Protein AF-A0A812TUZ1-F1 (afdb_monomer_lite)

Sequence (376 aa):
MAAVEVKTEWDAKAGHPDASAPASQADAAAVPGPSPAMAYTIKDKIELAFLEAAKEAHIGDMMARWFPHSQEGQTEFAKVMLHYVGLPDVAKHVQSHRAINHVPTDSKTDFWLNPWMIDYSRQCKYGQSCKYPDMCTLRVHFVSILTAGFEASREPLDVRFLAEKGTMPFVDGIEIFSVKLVDGFTKSLCVQAIFALMHKLEVTPEDLAGDESMATCVASLKYLKGNFKRHDREEEYLYDALALTQRTGEKQQASPMELVSVFSEAIRLKKRSLGAKSTRDLLNLCVQDYNKGQKIKQETVKIIYNVVRCPLVFKESLMTMYSDYRHFNAGWGFALALRLSKKLVHCNILSLFPISSDVGQPCWRFLRPWDQPRED

pLDDT: mean 70.57, std 22.03, range [26.84, 96.75]

Radius of gyration: 31.56 Å; chains: 1; bounding box: 101×78×88 Å

Structure (mmCIF, N/CA/C/O backbone):
data_AF-A0A812TUZ1-F1
#
_entry.id   AF-A0A812TUZ1-F1
#
loop_
_atom_site.group_PDB
_atom_site.id
_atom_site.type_symbol
_atom_site.label_atom_id
_atom_site.label_alt_id
_atom_site.label_comp_id
_atom_site.label_asym_id
_atom_site.label_entity_id
_atom_site.label_seq_id
_atom_site.pdbx_PDB_ins_code
_atom_site.Cartn_x
_atom_site.Cartn_y
_atom_site.Cartn_z
_atom_site.occupancy
_atom_site.B_iso_or_equiv
_atom_site.auth_seq_id
_atom_site.auth_comp_id
_atom_site.auth_asym_id
_atom_site.auth_atom_id
_atom_site.pdbx_PDB_model_num
ATOM 1 N N . MET A 1 1 ? 35.745 41.199 -33.400 1.00 40.94 1 MET A N 1
ATOM 2 C CA . MET A 1 1 ? 36.377 40.283 -32.423 1.00 40.94 1 MET A CA 1
ATOM 3 C C . MET A 1 1 ? 36.657 38.978 -33.143 1.00 40.94 1 MET A C 1
ATOM 5 O O . MET A 1 1 ? 35.820 38.579 -33.941 1.00 40.94 1 MET A O 1
ATOM 9 N N . ALA A 1 2 ? 37.854 38.416 -32.979 1.00 34.38 2 ALA A N 1
ATOM 10 C CA . ALA A 1 2 ? 38.346 37.333 -33.831 1.00 34.38 2 ALA A CA 1
ATOM 11 C C . ALA A 1 2 ? 37.740 35.970 -33.465 1.00 34.38 2 ALA A C 1
ATOM 13 O O . ALA A 1 2 ? 37.520 35.686 -32.289 1.00 34.38 2 ALA A O 1
ATOM 14 N N . ALA A 1 3 ? 37.505 35.139 -34.481 1.00 34.81 3 ALA A N 1
ATOM 15 C CA . ALA A 1 3 ? 37.201 33.725 -34.308 1.00 34.81 3 ALA A CA 1
ATOM 16 C C . ALA A 1 3 ? 38.491 32.939 -34.020 1.00 34.81 3 ALA A C 1
ATOM 18 O O . ALA A 1 3 ? 39.559 33.297 -34.516 1.00 34.81 3 ALA A O 1
ATOM 19 N N . VAL A 1 4 ? 38.376 31.862 -33.243 1.00 45.06 4 VAL A N 1
ATOM 20 C CA . VAL A 1 4 ? 39.458 30.902 -33.001 1.00 45.06 4 VAL A CA 1
ATOM 21 C C . VAL A 1 4 ? 39.046 29.578 -33.631 1.00 45.06 4 VAL A C 1
ATOM 23 O O . VAL A 1 4 ? 38.135 28.914 -33.141 1.00 45.06 4 VAL A O 1
ATOM 26 N N . GLU A 1 5 ? 39.701 29.212 -34.730 1.00 40.38 5 GLU A N 1
ATOM 27 C CA . GLU A 1 5 ? 39.638 27.855 -35.274 1.00 40.38 5 GLU A CA 1
ATOM 28 C C . GLU A 1 5 ? 40.492 26.914 -34.416 1.00 40.38 5 GLU A C 1
ATOM 30 O O . GLU A 1 5 ? 41.598 27.269 -34.005 1.00 40.38 5 GLU A O 1
ATOM 35 N N . VAL A 1 6 ? 40.015 25.687 -34.206 1.00 46.81 6 VAL A N 1
ATOM 36 C CA . VAL A 1 6 ? 40.832 24.585 -33.685 1.00 46.81 6 VAL A CA 1
ATOM 37 C C . VAL A 1 6 ? 40.812 23.462 -34.713 1.00 46.81 6 VAL A C 1
ATOM 39 O O . VAL A 1 6 ? 39.779 22.839 -34.946 1.00 46.81 6 VAL A O 1
ATOM 42 N N . LYS A 1 7 ? 41.968 23.213 -35.333 1.00 40.47 7 LYS A N 1
ATOM 43 C CA . LYS A 1 7 ? 42.230 22.003 -36.117 1.00 40.47 7 LYS A CA 1
ATOM 44 C C . LYS A 1 7 ? 42.767 20.912 -35.196 1.00 40.47 7 LYS A C 1
ATOM 46 O O . LYS A 1 7 ? 43.664 21.183 -34.401 1.00 40.47 7 LYS A O 1
ATOM 51 N N . THR A 1 8 ? 42.325 19.677 -35.401 1.00 41.16 8 THR A N 1
ATOM 52 C CA . THR A 1 8 ? 43.079 18.479 -35.003 1.00 41.16 8 THR A CA 1
ATOM 53 C C . THR A 1 8 ? 43.102 17.497 -36.163 1.00 41.16 8 THR A C 1
ATOM 55 O O . THR A 1 8 ? 42.098 16.855 -36.464 1.00 41.16 8 THR A O 1
ATOM 58 N N . GLU A 1 9 ? 44.257 17.413 -36.816 1.00 32.81 9 GLU A N 1
ATOM 59 C CA . GLU A 1 9 ? 44.628 16.298 -37.685 1.00 32.81 9 GLU A CA 1
ATOM 60 C C . GLU A 1 9 ? 44.886 15.056 -36.821 1.00 32.81 9 GLU A C 1
ATOM 62 O O . GLU A 1 9 ? 45.438 15.168 -35.724 1.00 32.81 9 GLU A O 1
ATOM 67 N N . TRP A 1 10 ? 44.544 13.869 -37.325 1.00 38.75 10 TRP A N 1
ATOM 68 C CA . TRP A 1 10 ? 45.161 12.632 -36.850 1.00 38.75 10 TRP A CA 1
ATOM 69 C C . TRP A 1 10 ? 45.395 11.691 -38.031 1.00 38.75 10 TRP A C 1
ATOM 71 O O . TRP A 1 10 ? 44.457 11.295 -38.722 1.00 38.75 10 TRP A O 1
ATOM 81 N N . ASP A 1 11 ? 46.667 11.380 -38.277 1.00 38.09 11 ASP A N 1
ATOM 82 C CA . ASP A 1 11 ? 47.115 10.614 -39.437 1.00 38.09 11 ASP A CA 1
ATOM 83 C C . ASP A 1 11 ? 46.695 9.142 -39.416 1.00 38.09 11 ASP A C 1
ATOM 85 O O . ASP A 1 11 ? 46.741 8.455 -38.392 1.00 38.09 11 ASP A O 1
ATOM 89 N N . ALA A 1 12 ? 46.409 8.628 -40.611 1.00 39.66 12 ALA A N 1
ATOM 90 C CA . ALA A 1 12 ? 46.292 7.203 -40.871 1.00 39.66 12 ALA A CA 1
ATOM 91 C C . ALA A 1 12 ? 47.676 6.538 -41.001 1.00 39.66 12 ALA A C 1
ATOM 93 O O . ALA A 1 12 ? 48.604 7.101 -41.583 1.00 39.66 12 ALA A O 1
ATOM 94 N N . LYS A 1 13 ? 47.788 5.273 -40.576 1.00 40.56 13 LYS A N 1
ATOM 95 C CA . LYS A 1 13 ? 48.843 4.362 -41.048 1.00 40.56 13 LYS A CA 1
ATOM 96 C C . LYS A 1 13 ? 48.256 3.019 -41.466 1.00 40.56 13 LYS A C 1
ATOM 98 O O . LYS A 1 13 ? 47.724 2.280 -40.645 1.00 40.56 13 LYS A O 1
ATOM 103 N N . ALA A 1 14 ? 48.388 2.719 -42.755 1.00 40.38 14 ALA A N 1
ATOM 104 C CA . ALA A 1 14 ? 48.132 1.404 -43.329 1.00 40.38 14 ALA A CA 1
ATOM 105 C C . ALA A 1 14 ? 49.355 0.480 -43.156 1.00 40.38 14 ALA A C 1
ATOM 107 O O . ALA A 1 14 ? 50.484 0.961 -43.047 1.00 40.38 14 ALA A O 1
ATOM 108 N N . GLY A 1 15 ? 49.133 -0.839 -43.166 1.00 36.84 15 GLY A N 1
ATOM 109 C CA . GLY A 1 15 ? 50.200 -1.835 -43.016 1.00 36.84 15 GLY A CA 1
ATOM 110 C C . GLY A 1 15 ? 49.748 -3.287 -43.217 1.00 36.84 15 GLY A C 1
ATOM 111 O O . GLY A 1 15 ? 49.603 -4.027 -42.253 1.00 36.84 15 GLY A O 1
ATOM 112 N N . HIS A 1 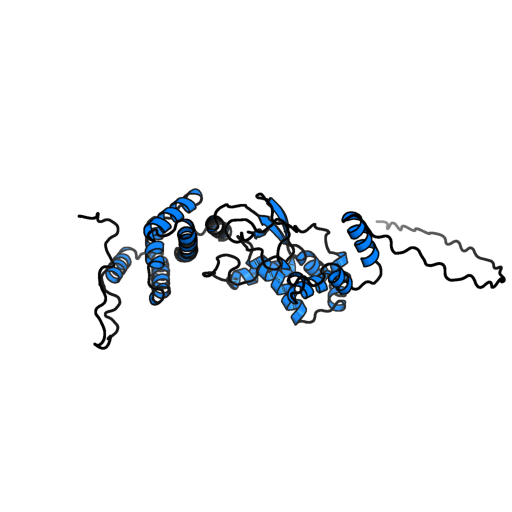16 ? 49.574 -3.684 -44.477 1.00 38.00 16 HIS A N 1
ATOM 113 C CA . HIS A 1 16 ? 49.675 -5.066 -44.987 1.00 38.00 16 HIS A CA 1
ATOM 114 C C . HIS A 1 16 ? 50.816 -5.073 -46.037 1.00 38.00 16 HIS A C 1
ATOM 116 O O . HIS A 1 16 ? 51.172 -3.974 -46.480 1.00 38.00 16 HIS A O 1
ATOM 122 N N . PRO A 1 17 ? 51.411 -6.214 -46.460 1.00 53.84 17 PRO A N 1
ATOM 123 C CA . PRO A 1 17 ? 50.874 -7.587 -46.504 1.00 53.84 17 PRO A CA 1
ATOM 124 C C . PRO A 1 17 ? 51.745 -8.563 -45.647 1.00 53.84 17 PRO A C 1
ATOM 126 O O . PRO A 1 17 ? 52.303 -8.099 -44.658 1.00 53.84 17 PRO A O 1
ATOM 129 N N . ASP A 1 18 ? 51.875 -9.889 -45.830 1.00 34.09 18 ASP A N 1
ATOM 130 C CA . ASP A 1 18 ? 51.424 -10.816 -46.889 1.00 34.09 18 ASP A CA 1
ATOM 131 C C . ASP A 1 18 ? 51.208 -12.271 -46.385 1.00 34.09 18 ASP A C 1
ATOM 133 O O . ASP A 1 18 ? 51.345 -12.576 -45.200 1.00 34.09 18 ASP A O 1
ATOM 137 N N . ALA A 1 19 ? 50.845 -13.160 -47.310 1.00 42.84 19 ALA A N 1
ATOM 138 C CA . ALA A 1 19 ? 50.489 -14.568 -47.175 1.00 42.84 19 ALA A CA 1
ATOM 139 C C . ALA A 1 19 ? 51.641 -15.567 -46.907 1.00 42.84 19 ALA A C 1
ATOM 141 O O . ALA A 1 19 ? 52.731 -15.453 -47.460 1.00 42.84 19 ALA A O 1
ATOM 142 N N . SER A 1 20 ? 51.326 -16.675 -46.216 1.00 36.22 20 SER A N 1
ATOM 143 C CA . SER A 1 20 ? 51.664 -18.032 -46.697 1.00 36.22 20 SER A CA 1
ATOM 144 C C . SER A 1 20 ? 50.879 -19.138 -45.967 1.00 36.22 20 SER A C 1
ATOM 146 O O . SER A 1 20 ? 50.771 -19.155 -44.746 1.00 36.22 20 SER A O 1
ATOM 148 N N . ALA A 1 21 ? 50.356 -20.089 -46.741 1.00 37.16 21 ALA A N 1
ATOM 149 C CA . ALA A 1 21 ? 49.905 -21.421 -46.323 1.00 37.16 21 ALA A CA 1
ATOM 150 C C . ALA A 1 21 ? 50.444 -22.414 -47.382 1.00 37.16 21 ALA A C 1
ATOM 152 O O . ALA A 1 21 ? 50.677 -21.974 -48.514 1.00 37.16 21 ALA A O 1
ATOM 153 N N . PRO A 1 22 ? 50.669 -23.713 -47.076 1.00 48.53 22 PRO A N 1
ATOM 154 C CA . PRO A 1 22 ? 49.528 -24.639 -47.079 1.00 48.53 22 PRO A CA 1
ATOM 155 C C . PRO A 1 22 ? 49.605 -25.879 -46.149 1.00 48.53 22 PRO A C 1
ATOM 157 O O . PRO A 1 22 ? 50.668 -26.346 -45.762 1.00 48.53 22 PRO A O 1
ATOM 160 N N . ALA A 1 23 ? 48.419 -26.457 -45.924 1.00 38.31 23 ALA A N 1
ATOM 161 C CA . ALA A 1 23 ? 48.101 -27.888 -45.787 1.00 38.31 23 ALA A CA 1
ATOM 162 C C . ALA A 1 23 ? 48.874 -28.808 -44.808 1.00 38.31 23 ALA A C 1
ATOM 164 O O . ALA A 1 23 ? 49.963 -29.297 -45.099 1.00 38.31 23 ALA A O 1
ATOM 165 N N . SER A 1 24 ? 48.136 -29.315 -43.814 1.00 39.91 24 SER A N 1
ATOM 166 C CA . SER A 1 24 ? 48.013 -30.769 -43.620 1.00 39.91 24 SER A CA 1
ATOM 167 C C . SER A 1 24 ? 46.613 -31.141 -43.105 1.00 39.91 24 SER A C 1
ATOM 169 O O . SER A 1 24 ? 46.073 -30.504 -42.204 1.00 39.91 24 SER A O 1
ATOM 171 N N . GLN A 1 25 ? 46.000 -32.160 -43.714 1.00 46.19 25 GLN A N 1
ATOM 172 C CA . GLN A 1 25 ? 44.816 -32.832 -43.173 1.00 46.19 25 GLN A CA 1
ATOM 173 C C . GLN A 1 25 ? 45.279 -33.947 -42.233 1.00 46.19 25 GLN A C 1
ATOM 175 O O . GLN A 1 25 ? 46.139 -34.744 -42.607 1.00 46.19 25 GLN A O 1
ATOM 180 N N . ALA A 1 26 ? 44.675 -34.035 -41.051 1.00 38.66 26 ALA A N 1
ATOM 181 C CA . ALA A 1 26 ? 44.732 -35.220 -40.206 1.00 38.66 26 ALA A CA 1
ATOM 182 C C . ALA A 1 26 ? 43.445 -35.296 -39.377 1.00 38.66 26 ALA A C 1
ATOM 184 O O . ALA A 1 26 ? 43.184 -34.414 -38.558 1.00 38.66 26 ALA A O 1
ATOM 185 N N . ASP A 1 27 ? 42.649 -36.344 -39.593 1.00 47.31 27 ASP A N 1
ATOM 186 C CA . ASP A 1 27 ? 41.491 -36.645 -38.755 1.00 47.31 27 ASP A CA 1
ATOM 187 C C . ASP A 1 27 ? 41.956 -36.970 -37.330 1.00 47.31 27 ASP A C 1
ATOM 189 O O . ASP A 1 27 ? 42.564 -38.011 -37.073 1.00 47.31 27 ASP A O 1
ATOM 193 N N . ALA A 1 28 ? 41.655 -36.075 -36.391 1.00 39.84 28 ALA A N 1
ATOM 194 C CA . ALA A 1 28 ? 41.838 -36.295 -34.965 1.00 39.84 28 ALA A CA 1
ATOM 195 C C . ALA A 1 28 ? 40.460 -36.381 -34.302 1.00 39.84 28 ALA A C 1
ATOM 197 O O . ALA A 1 28 ? 39.642 -35.469 -34.421 1.00 39.84 28 ALA A O 1
ATOM 198 N N . ALA A 1 29 ? 40.201 -37.505 -33.630 1.00 41.28 29 ALA A N 1
ATOM 199 C CA . ALA A 1 29 ? 38.910 -37.810 -33.024 1.00 41.28 29 ALA A CA 1
ATOM 200 C C . ALA A 1 29 ? 38.426 -36.696 -32.081 1.00 41.28 29 ALA A C 1
ATOM 202 O O . ALA A 1 29 ? 39.217 -36.095 -31.352 1.00 41.28 29 ALA A O 1
ATOM 203 N N . ALA A 1 30 ? 37.109 -36.472 -32.064 1.00 37.66 30 ALA A N 1
ATOM 204 C CA . ALA A 1 30 ? 36.465 -35.500 -31.189 1.00 37.66 30 ALA A CA 1
ATOM 205 C C . ALA A 1 30 ? 36.782 -35.791 -29.712 1.00 37.66 30 ALA A C 1
ATOM 207 O O . ALA A 1 30 ? 36.184 -36.668 -29.086 1.00 37.66 30 ALA A O 1
ATOM 208 N N . VAL A 1 31 ? 37.719 -35.026 -29.153 1.00 41.00 31 VAL A N 1
ATOM 209 C CA . VAL A 1 31 ? 37.948 -34.963 -27.711 1.00 41.00 31 VAL A CA 1
ATOM 210 C C . VAL A 1 31 ? 36.666 -34.408 -27.082 1.00 41.00 31 VAL A C 1
ATOM 212 O O . VAL A 1 31 ? 36.233 -33.327 -27.490 1.00 41.00 31 VAL A O 1
ATOM 215 N N . PRO A 1 32 ? 36.037 -35.098 -26.112 1.00 42.12 32 PRO A N 1
ATOM 216 C CA . PRO A 1 32 ? 34.909 -34.525 -25.395 1.00 42.12 32 PRO A CA 1
ATOM 217 C C . PRO A 1 32 ? 35.393 -33.261 -24.680 1.00 42.12 32 PRO A C 1
ATOM 219 O O . PRO A 1 32 ? 36.250 -33.324 -23.796 1.00 42.12 32 PRO A O 1
ATOM 222 N N . GLY A 1 33 ? 34.873 -32.109 -25.109 1.00 38.41 33 GLY A N 1
ATOM 223 C CA . GLY A 1 33 ? 35.193 -30.822 -24.501 1.00 38.41 33 GLY A CA 1
ATOM 224 C C . GLY A 1 33 ? 34.869 -30.825 -23.002 1.00 38.41 33 GLY A C 1
ATOM 225 O O . GLY A 1 33 ? 34.015 -31.602 -22.563 1.00 38.41 33 GLY A O 1
ATOM 226 N N . PRO A 1 34 ? 35.541 -29.983 -22.199 1.00 34.53 34 PRO A N 1
ATOM 227 C CA . PRO A 1 34 ? 35.304 -29.939 -20.764 1.00 34.53 34 PRO A CA 1
ATOM 228 C C . PRO A 1 34 ? 33.820 -29.684 -20.486 1.00 34.53 34 PRO A C 1
ATOM 230 O O . PRO A 1 34 ? 33.254 -28.701 -20.967 1.00 34.53 34 PRO A O 1
ATOM 233 N N . SER A 1 35 ? 33.206 -30.577 -19.704 1.00 43.47 35 SER A N 1
ATOM 234 C CA . SER A 1 35 ? 31.836 -30.403 -19.208 1.00 43.47 35 SER A CA 1
ATOM 235 C C . SER A 1 35 ? 31.686 -29.001 -18.607 1.00 43.47 35 SER A C 1
ATOM 237 O O . SER A 1 35 ? 32.606 -28.567 -17.902 1.00 43.47 35 SER A O 1
ATOM 239 N N . PRO A 1 36 ? 30.572 -28.285 -18.858 1.00 41.97 36 PRO A N 1
ATOM 240 C CA . PRO A 1 36 ? 30.411 -26.910 -18.404 1.00 41.97 36 PRO A CA 1
ATOM 241 C C . PRO A 1 36 ? 30.630 -26.845 -16.894 1.00 41.97 36 PRO A C 1
ATOM 243 O O . PRO A 1 36 ? 29.979 -27.564 -16.132 1.00 41.97 36 PRO A O 1
ATOM 246 N N . ALA A 1 37 ? 31.594 -26.022 -16.477 1.00 43.00 37 ALA A N 1
ATOM 247 C CA . ALA A 1 37 ? 32.032 -25.956 -15.093 1.00 43.00 37 ALA A CA 1
ATOM 248 C C . ALA A 1 37 ? 30.833 -25.634 -14.191 1.00 43.00 37 ALA A C 1
ATOM 250 O O . ALA A 1 37 ? 30.266 -24.543 -14.265 1.00 43.00 37 ALA A O 1
ATOM 251 N N . MET A 1 38 ? 30.431 -26.591 -13.348 1.00 47.69 38 MET A N 1
ATOM 252 C CA . MET A 1 38 ? 29.329 -26.371 -12.419 1.00 47.69 38 MET A CA 1
ATOM 253 C C . MET A 1 38 ? 29.720 -25.253 -11.455 1.00 47.69 38 MET A C 1
ATOM 255 O O . MET A 1 38 ? 30.591 -25.425 -10.609 1.00 47.69 38 MET A O 1
ATOM 259 N N . ALA A 1 39 ? 29.071 -24.099 -11.580 1.00 42.66 39 ALA A N 1
ATOM 260 C CA . ALA A 1 39 ? 29.216 -23.004 -10.635 1.00 42.66 39 ALA A CA 1
ATOM 261 C C . ALA A 1 39 ? 28.728 -23.467 -9.250 1.00 42.66 39 ALA A C 1
ATOM 263 O O . ALA A 1 39 ? 27.532 -23.703 -9.053 1.00 42.66 39 ALA A O 1
ATOM 264 N N . TYR A 1 40 ? 29.648 -23.640 -8.298 1.00 46.53 40 TYR A N 1
ATOM 265 C CA . TYR A 1 40 ? 29.331 -24.213 -6.985 1.00 46.53 40 TYR A CA 1
ATOM 266 C C . TYR A 1 40 ? 28.805 -23.180 -5.980 1.00 46.53 40 TYR A C 1
ATOM 268 O O . TYR A 1 40 ? 28.095 -23.563 -5.051 1.00 46.53 40 TYR A O 1
ATOM 276 N N . THR A 1 41 ? 29.067 -21.880 -6.170 1.00 46.09 41 THR A N 1
ATOM 277 C CA . THR A 1 41 ? 28.519 -20.824 -5.302 1.00 46.09 41 THR A CA 1
ATOM 278 C C . THR A 1 41 ? 27.430 -20.000 -5.992 1.00 46.09 41 THR A C 1
ATOM 280 O O . THR A 1 41 ? 27.362 -19.893 -7.217 1.00 46.09 41 THR A O 1
ATOM 283 N N . ILE A 1 42 ? 26.553 -19.382 -5.192 1.00 41.06 42 ILE A N 1
ATOM 284 C CA . ILE A 1 42 ? 25.509 -18.467 -5.687 1.00 41.06 42 ILE A CA 1
ATOM 285 C C . ILE A 1 42 ? 26.132 -17.254 -6.397 1.00 41.06 42 ILE A C 1
ATOM 287 O O . ILE A 1 42 ? 25.553 -16.746 -7.352 1.00 41.06 42 ILE A O 1
ATOM 291 N N . LYS A 1 43 ? 27.322 -16.816 -5.965 1.00 41.38 43 LYS A N 1
ATOM 292 C CA . LYS A 1 43 ? 28.042 -15.698 -6.579 1.00 41.38 43 LYS A CA 1
ATOM 293 C C . LYS A 1 43 ? 28.480 -16.045 -8.006 1.00 41.38 43 LYS A C 1
ATOM 295 O O . LYS A 1 43 ? 28.151 -15.304 -8.927 1.00 41.38 43 LYS A O 1
ATOM 300 N N . ASP A 1 44 ? 29.120 -17.198 -8.193 1.00 44.56 44 ASP A N 1
ATOM 301 C CA . ASP A 1 44 ? 29.607 -17.642 -9.508 1.00 44.56 44 ASP A CA 1
ATOM 302 C C . ASP A 1 44 ? 28.446 -17.833 -10.498 1.00 44.56 44 ASP A C 1
ATOM 304 O O . ASP A 1 44 ? 28.563 -17.495 -11.671 1.00 44.56 44 ASP A O 1
ATOM 308 N N . LYS A 1 45 ? 27.285 -18.307 -10.014 1.00 45.06 45 LYS A N 1
ATOM 309 C CA . LYS A 1 45 ? 26.050 -18.421 -10.812 1.00 45.06 45 LYS A CA 1
ATOM 310 C C . LYS A 1 45 ? 25.503 -17.064 -11.264 1.00 45.06 45 LYS A C 1
ATOM 312 O O . LYS A 1 45 ? 24.956 -16.977 -12.358 1.00 45.06 45 LYS A O 1
ATOM 317 N N . ILE A 1 46 ? 25.639 -16.020 -10.444 1.00 43.38 46 ILE A N 1
ATOM 318 C CA . ILE A 1 46 ? 25.220 -14.653 -10.792 1.00 43.38 46 ILE A CA 1
ATOM 319 C C . ILE A 1 46 ? 26.203 -14.030 -11.793 1.00 43.38 46 ILE A C 1
ATOM 321 O O . ILE A 1 46 ? 25.769 -13.414 -12.762 1.00 43.38 46 ILE A O 1
ATOM 325 N N . GLU A 1 47 ? 27.512 -14.216 -11.606 1.00 43.75 47 GLU A N 1
ATOM 326 C CA . GLU A 1 47 ? 28.528 -13.687 -12.529 1.00 43.75 47 GLU A CA 1
ATOM 327 C C . GLU A 1 47 ? 28.476 -14.391 -13.903 1.00 43.75 47 GLU A C 1
ATOM 329 O O . GLU A 1 47 ? 28.517 -13.708 -14.929 1.00 43.75 47 GLU A O 1
ATOM 334 N N . LEU A 1 48 ? 28.251 -15.714 -13.956 1.00 46.91 48 LEU A N 1
ATOM 335 C CA . LEU A 1 48 ? 27.944 -16.414 -15.215 1.00 46.91 48 LEU A CA 1
ATOM 336 C C . LEU A 1 48 ? 26.635 -15.929 -15.851 1.00 46.91 48 LEU A C 1
ATOM 338 O O . LEU A 1 48 ? 26.605 -15.720 -17.059 1.00 46.91 48 LEU A O 1
ATOM 342 N N . ALA A 1 49 ? 25.577 -15.693 -15.068 1.00 43.09 49 ALA A N 1
ATOM 343 C CA . ALA A 1 49 ? 24.299 -15.211 -15.596 1.00 43.09 49 ALA A CA 1
ATOM 344 C C . ALA A 1 49 ? 24.413 -13.841 -16.287 1.00 43.09 49 ALA A C 1
ATOM 346 O O . ALA A 1 49 ? 23.797 -13.642 -17.331 1.00 43.09 49 ALA A O 1
ATOM 347 N N . PHE A 1 50 ? 25.220 -12.913 -15.760 1.00 42.25 50 PHE A N 1
ATOM 348 C CA . PHE A 1 50 ? 25.494 -11.637 -16.436 1.00 42.25 50 PHE A CA 1
ATOM 349 C C . PHE A 1 50 ? 26.344 -11.809 -17.709 1.00 42.25 50 PHE A C 1
ATOM 351 O O . PHE A 1 50 ? 26.134 -11.085 -18.681 1.00 42.25 50 PHE A O 1
ATOM 358 N N . LEU A 1 51 ? 27.265 -12.779 -17.738 1.00 44.97 51 LEU A N 1
ATOM 359 C CA . LEU A 1 51 ? 28.082 -13.096 -18.919 1.00 44.97 51 LEU A CA 1
ATOM 360 C C . LEU A 1 51 ? 27.316 -13.865 -20.015 1.00 44.97 51 LEU A C 1
ATOM 362 O O . LEU A 1 51 ? 27.661 -13.736 -21.190 1.00 44.97 51 LEU A O 1
ATOM 366 N N . GLU A 1 52 ? 26.294 -14.647 -19.657 1.00 43.41 52 GLU A N 1
ATOM 367 C CA . GLU A 1 52 ? 25.393 -15.337 -20.596 1.00 43.41 52 GLU A CA 1
ATOM 368 C C . GLU A 1 52 ? 24.254 -14.431 -21.091 1.00 43.41 52 GLU A C 1
ATOM 370 O O . GLU A 1 52 ? 23.900 -14.498 -22.265 1.00 43.41 52 GLU A O 1
ATOM 375 N N . ALA A 1 53 ? 23.732 -13.522 -20.256 1.00 40.81 53 ALA A N 1
ATOM 376 C CA . ALA A 1 53 ? 22.747 -12.517 -20.679 1.00 40.81 53 ALA A CA 1
ATOM 377 C C . ALA A 1 53 ? 23.286 -11.573 -21.775 1.00 40.81 53 ALA A C 1
ATOM 379 O O . ALA A 1 53 ? 22.516 -11.023 -22.556 1.00 40.81 53 ALA A O 1
ATOM 380 N N . ALA A 1 54 ? 24.611 -11.421 -21.872 1.00 44.22 54 ALA A N 1
ATOM 381 C CA . ALA A 1 54 ? 25.282 -10.690 -22.946 1.00 44.22 54 ALA A CA 1
ATOM 382 C C . ALA A 1 54 ? 25.438 -11.493 -24.262 1.00 44.22 54 ALA A C 1
ATOM 384 O O . ALA A 1 54 ? 26.062 -10.996 -25.198 1.00 44.22 54 ALA A O 1
ATOM 385 N N . LYS A 1 55 ? 24.938 -12.739 -24.337 1.00 42.88 55 LYS A N 1
ATOM 386 C CA . LYS A 1 55 ? 25.177 -13.691 -25.442 1.00 42.88 55 LYS A CA 1
ATOM 387 C C . LYS A 1 55 ? 23.894 -14.361 -25.958 1.00 42.88 55 LYS A C 1
ATOM 389 O O . LYS A 1 55 ? 23.822 -15.580 -26.066 1.00 42.88 55 LYS A O 1
ATOM 394 N N . GLU A 1 56 ? 22.894 -13.545 -26.288 1.00 42.97 56 GLU A N 1
ATOM 395 C CA . GLU A 1 56 ? 21.702 -13.927 -27.078 1.00 42.97 56 GLU A CA 1
ATOM 396 C C . GLU A 1 56 ? 20.695 -14.904 -26.428 1.00 42.97 56 GLU A C 1
ATOM 398 O O . GLU A 1 56 ? 19.732 -15.313 -27.075 1.00 42.97 56 GLU A O 1
ATOM 403 N N . ALA A 1 57 ? 20.824 -15.242 -25.140 1.00 43.56 57 ALA A N 1
ATOM 404 C CA . ALA A 1 57 ? 19.780 -15.994 -24.440 1.00 43.56 57 ALA A CA 1
ATOM 405 C C . ALA A 1 57 ? 18.546 -15.108 -24.174 1.00 43.56 57 ALA A C 1
ATOM 407 O O . ALA A 1 57 ? 18.626 -14.124 -23.436 1.00 43.56 57 ALA A O 1
ATOM 408 N N . HIS A 1 58 ? 17.383 -15.474 -24.724 1.00 47.28 58 HIS A N 1
ATOM 409 C CA . HIS A 1 58 ? 16.124 -14.793 -24.419 1.00 47.28 58 HIS A CA 1
ATOM 410 C C . HIS A 1 58 ? 15.815 -14.915 -22.918 1.00 47.28 58 HIS A C 1
ATOM 412 O O . HIS A 1 58 ? 15.851 -16.009 -22.348 1.00 47.28 58 HIS A O 1
ATOM 418 N N . ILE A 1 59 ? 15.480 -13.794 -22.265 1.00 41.75 59 ILE A N 1
ATOM 419 C CA . ILE A 1 59 ? 15.309 -13.733 -20.802 1.00 41.75 59 ILE A CA 1
ATOM 420 C C . ILE A 1 59 ? 14.310 -14.781 -20.281 1.00 41.75 59 ILE A C 1
ATOM 422 O O . ILE A 1 59 ? 14.509 -15.335 -19.202 1.00 41.75 59 ILE A O 1
ATOM 426 N N . GLY A 1 60 ? 13.289 -15.131 -21.074 1.00 41.62 60 GLY A N 1
ATOM 427 C CA . GLY A 1 60 ? 12.317 -16.179 -20.751 1.00 41.62 60 GLY A CA 1
ATOM 428 C C . GLY A 1 60 ? 12.925 -17.572 -20.531 1.00 41.62 60 GLY A C 1
ATOM 429 O O . GLY A 1 60 ? 12.492 -18.275 -19.619 1.00 41.62 60 GLY A O 1
ATOM 430 N N . ASP A 1 61 ? 13.965 -17.951 -21.280 1.00 47.84 61 ASP A N 1
ATOM 431 C CA . ASP A 1 61 ? 14.628 -19.257 -21.133 1.00 47.84 61 ASP A CA 1
ATOM 432 C C . ASP A 1 61 ? 15.513 -19.300 -19.882 1.00 47.84 61 ASP A C 1
ATOM 434 O O . ASP A 1 61 ? 15.596 -20.319 -19.188 1.00 47.84 61 ASP A O 1
ATOM 438 N N . MET A 1 62 ? 16.124 -18.160 -19.541 1.00 47.19 62 MET A N 1
ATOM 439 C CA . MET A 1 62 ? 16.825 -17.982 -18.269 1.00 47.19 62 MET A CA 1
ATOM 440 C C . MET A 1 62 ? 15.836 -18.093 -17.099 1.00 47.19 62 MET A C 1
ATOM 442 O O . MET A 1 62 ? 16.083 -18.827 -16.144 1.00 47.19 62 MET A O 1
ATOM 446 N N . MET A 1 63 ? 14.669 -17.446 -17.203 1.00 39.34 63 MET A N 1
ATOM 447 C CA . MET A 1 63 ? 13.613 -17.490 -16.184 1.00 39.34 63 MET A CA 1
ATOM 448 C C . MET A 1 63 ? 13.047 -18.905 -15.995 1.00 39.34 63 MET A C 1
ATOM 450 O O . MET A 1 63 ? 12.894 -19.346 -14.857 1.00 39.34 63 MET A O 1
ATOM 454 N N . ALA A 1 64 ? 12.806 -19.649 -17.080 1.00 44.56 64 ALA A N 1
ATOM 455 C CA . ALA A 1 64 ? 12.360 -21.044 -17.023 1.00 44.56 64 ALA A CA 1
ATOM 456 C C . ALA A 1 64 ? 13.377 -21.966 -16.321 1.00 44.56 64 ALA A C 1
ATOM 458 O O . ALA A 1 64 ? 12.992 -22.923 -15.648 1.00 44.56 64 ALA A O 1
ATOM 459 N N . ARG A 1 65 ? 14.677 -21.655 -16.434 1.00 50.59 65 ARG A N 1
ATOM 460 C CA . ARG A 1 65 ? 15.773 -22.383 -15.776 1.00 50.59 65 ARG A CA 1
ATOM 461 C C . ARG A 1 65 ? 15.994 -21.955 -14.317 1.00 50.59 65 ARG A C 1
ATOM 463 O O . ARG A 1 65 ? 16.414 -22.776 -13.506 1.00 50.59 65 ARG A O 1
ATOM 470 N N . TRP A 1 66 ? 15.722 -20.694 -13.974 1.00 46.88 66 TRP A N 1
ATOM 471 C CA . TRP A 1 66 ? 15.877 -20.146 -12.617 1.00 46.88 66 TRP A CA 1
ATOM 472 C C . TRP A 1 66 ? 14.673 -20.396 -11.701 1.00 46.88 66 TRP A C 1
ATOM 474 O O . TRP A 1 66 ? 14.852 -20.499 -10.489 1.00 46.88 66 TRP A O 1
ATOM 484 N N . PHE A 1 67 ? 13.471 -20.526 -12.267 1.00 44.25 67 PHE A N 1
ATOM 485 C CA . PHE A 1 67 ? 12.220 -20.764 -11.540 1.00 44.25 67 PHE A CA 1
ATOM 486 C C . PHE A 1 67 ? 11.547 -22.061 -12.036 1.00 44.25 67 PHE A C 1
ATOM 488 O O . PHE A 1 67 ? 10.492 -22.013 -12.679 1.00 44.25 67 PHE A O 1
ATOM 495 N N . PRO A 1 68 ? 12.158 -23.238 -11.781 1.00 42.62 68 PRO A N 1
ATOM 496 C CA . PRO A 1 68 ? 11.664 -24.519 -12.277 1.00 42.62 68 PRO A CA 1
ATOM 497 C C . PRO A 1 68 ? 10.371 -24.934 -11.561 1.00 42.62 68 PRO A C 1
ATOM 499 O O . PRO A 1 68 ? 10.407 -25.488 -10.467 1.00 42.62 68 PRO A O 1
ATOM 502 N N . HIS A 1 69 ? 9.229 -24.674 -12.203 1.00 42.44 69 HIS A N 1
ATOM 503 C CA . HIS A 1 69 ? 7.879 -25.188 -11.906 1.00 42.44 69 HIS A CA 1
ATOM 504 C C . HIS A 1 69 ? 7.356 -25.142 -10.451 1.00 42.44 69 HIS A C 1
ATOM 506 O O . HIS A 1 69 ? 6.283 -25.689 -10.184 1.00 42.44 69 HIS A O 1
ATOM 512 N N . SER A 1 70 ? 7.998 -24.423 -9.524 1.00 43.25 70 SER A N 1
ATOM 513 C CA . SER A 1 70 ? 7.302 -23.929 -8.334 1.00 43.25 70 SER A CA 1
ATOM 514 C C . SER A 1 70 ? 6.238 -22.920 -8.783 1.00 43.25 70 SER A C 1
ATOM 516 O O . SER A 1 70 ? 6.498 -22.025 -9.591 1.00 43.25 70 SER A O 1
ATOM 518 N N . GLN A 1 71 ? 5.003 -23.112 -8.316 1.00 46.09 71 GLN A N 1
ATOM 519 C CA . GLN A 1 71 ? 3.800 -22.516 -8.922 1.00 46.09 71 GLN A CA 1
ATOM 520 C C . GLN A 1 71 ? 3.744 -20.980 -8.839 1.00 46.09 71 GLN A C 1
ATOM 522 O O . GLN A 1 71 ? 2.991 -20.341 -9.571 1.00 46.09 71 GLN A O 1
ATOM 527 N N . GLU A 1 72 ? 4.556 -20.379 -7.973 1.00 45.12 72 GLU A N 1
ATOM 528 C CA . GLU A 1 72 ? 4.456 -18.972 -7.587 1.00 45.12 72 GLU A CA 1
ATOM 529 C C . GLU A 1 72 ? 5.108 -18.014 -8.593 1.00 45.12 72 GLU A C 1
ATOM 531 O O . GLU A 1 72 ? 4.606 -16.912 -8.794 1.00 45.12 72 GLU A O 1
ATOM 536 N N . GLY A 1 73 ? 6.171 -18.432 -9.294 1.00 44.53 73 GLY A N 1
ATOM 537 C CA . GLY A 1 73 ? 6.884 -17.587 -10.266 1.00 44.53 73 GLY A CA 1
ATOM 538 C C . GLY A 1 73 ? 6.156 -17.371 -11.601 1.00 44.53 73 GLY A C 1
ATOM 539 O O . GLY A 1 73 ? 6.617 -16.588 -12.429 1.00 44.53 73 GLY A O 1
ATOM 540 N N . GLN A 1 74 ? 5.045 -18.076 -11.844 1.00 49.88 74 GLN A N 1
ATOM 541 C CA . GLN A 1 74 ? 4.459 -18.229 -13.182 1.00 49.88 74 GLN A CA 1
ATOM 542 C C . GLN A 1 74 ? 3.164 -17.449 -13.435 1.00 49.88 74 GLN A C 1
ATOM 544 O O . GLN A 1 74 ? 2.498 -17.708 -14.436 1.00 49.88 74 GLN A O 1
ATOM 549 N N . THR A 1 75 ? 2.799 -16.475 -12.596 1.00 63.31 75 THR A N 1
ATOM 550 C CA . THR A 1 75 ? 1.652 -15.615 -12.934 1.00 63.31 75 THR A CA 1
ATOM 551 C C . THR A 1 75 ? 1.937 -14.860 -14.239 1.00 63.31 75 THR A C 1
ATOM 553 O O . THR A 1 75 ? 2.992 -14.238 -14.380 1.00 63.31 75 THR A O 1
ATOM 556 N N . GLU A 1 76 ? 1.007 -14.900 -15.200 1.00 69.50 76 GLU A N 1
ATOM 557 C CA . GLU A 1 76 ? 1.179 -14.224 -16.501 1.00 69.50 76 GLU A CA 1
ATOM 558 C C . GLU A 1 76 ? 1.507 -12.735 -16.330 1.00 69.50 76 GLU A C 1
ATOM 560 O O . GLU A 1 76 ? 2.309 -12.169 -17.066 1.00 69.50 76 GLU A O 1
ATOM 565 N N . PHE A 1 77 ? 0.973 -12.111 -15.279 1.00 70.88 77 PHE A N 1
ATOM 566 C CA . PHE A 1 77 ? 1.241 -10.713 -14.974 1.00 70.88 77 PHE A CA 1
ATOM 567 C C . PHE A 1 77 ? 2.671 -10.447 -14.466 1.00 70.88 77 PHE A C 1
ATOM 569 O O . PHE A 1 77 ? 3.259 -9.430 -14.827 1.00 70.88 77 PHE A O 1
ATOM 576 N N . ALA A 1 78 ? 3.279 -11.362 -13.700 1.00 75.50 78 ALA A N 1
ATOM 577 C CA . ALA A 1 78 ? 4.699 -11.253 -13.354 1.00 75.50 78 ALA A CA 1
ATOM 578 C C . ALA A 1 78 ? 5.586 -11.429 -14.600 1.00 75.50 78 ALA A C 1
ATOM 580 O O . ALA A 1 78 ? 6.520 -10.649 -14.794 1.00 75.50 78 ALA A O 1
ATOM 581 N N . LYS A 1 79 ? 5.251 -12.384 -15.485 1.00 76.38 79 LYS A N 1
ATOM 582 C CA . LYS A 1 79 ? 5.941 -12.573 -16.776 1.00 76.38 79 LYS A CA 1
ATOM 583 C C . LYS A 1 79 ? 5.885 -11.308 -17.639 1.00 76.38 79 LYS A C 1
ATOM 585 O O . LYS A 1 79 ? 6.907 -10.922 -18.190 1.00 76.38 79 LYS A O 1
ATOM 590 N N . VAL A 1 80 ? 4.736 -10.629 -17.694 1.00 80.50 80 VAL A N 1
ATOM 591 C CA . VAL A 1 80 ? 4.559 -9.340 -18.390 1.00 80.50 80 VAL A CA 1
ATOM 592 C C . VAL A 1 80 ? 5.514 -8.261 -17.862 1.00 80.50 80 VAL A C 1
ATOM 594 O O . VAL A 1 80 ? 6.195 -7.613 -18.653 1.00 80.50 80 VAL A O 1
ATOM 597 N N . MET A 1 81 ? 5.618 -8.079 -16.540 1.00 84.44 81 MET A N 1
ATOM 598 C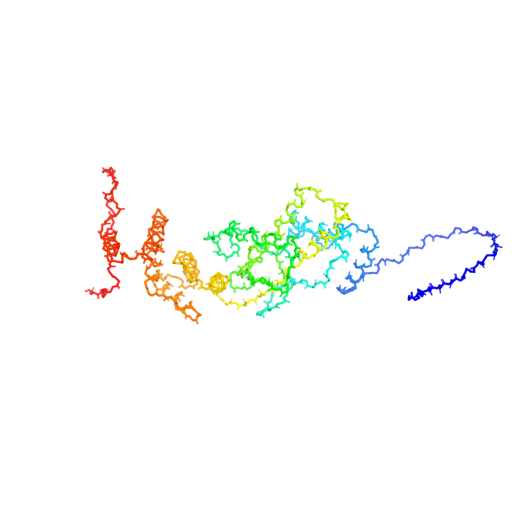 CA . MET A 1 81 ? 6.548 -7.094 -15.960 1.00 84.44 81 MET A CA 1
ATOM 599 C C . MET A 1 81 ? 8.008 -7.430 -16.291 1.00 84.44 81 MET A C 1
ATOM 601 O O . MET A 1 81 ? 8.788 -6.551 -16.651 1.00 84.44 81 MET A O 1
ATOM 605 N N . LEU A 1 82 ? 8.369 -8.711 -16.181 1.00 83.00 82 LEU A N 1
ATOM 606 C CA . LEU A 1 82 ? 9.715 -9.217 -16.452 1.00 83.00 82 LEU A CA 1
ATOM 607 C C . LEU A 1 82 ? 10.087 -9.110 -17.937 1.00 83.00 82 LEU A C 1
ATOM 609 O O . LEU A 1 82 ? 11.227 -8.768 -18.241 1.00 83.00 82 LEU A O 1
ATOM 613 N N . HIS A 1 83 ? 9.131 -9.330 -18.843 1.00 86.06 83 HIS A N 1
ATOM 614 C CA . HIS A 1 83 ? 9.297 -9.123 -20.280 1.00 86.06 83 HIS A CA 1
ATOM 615 C C . HIS A 1 83 ? 9.652 -7.665 -20.583 1.00 86.06 83 HIS A C 1
ATOM 617 O O . HIS A 1 83 ? 10.721 -7.417 -21.131 1.00 86.06 83 HIS A O 1
ATOM 623 N N . TYR A 1 84 ? 8.833 -6.703 -20.138 1.00 87.81 84 TYR A N 1
ATOM 624 C CA . TYR A 1 84 ? 9.079 -5.278 -20.392 1.00 87.81 84 TYR A CA 1
ATOM 625 C C . TYR A 1 84 ? 10.395 -4.767 -19.805 1.00 87.81 84 TYR A C 1
ATOM 627 O O . TYR A 1 84 ? 11.107 -4.006 -20.449 1.00 87.81 84 TYR A O 1
ATOM 635 N N . VAL A 1 85 ? 10.752 -5.219 -18.603 1.00 88.19 85 VAL A N 1
ATOM 636 C CA . VAL A 1 85 ? 12.032 -4.883 -17.962 1.00 88.19 85 VAL A CA 1
ATOM 637 C C . VAL A 1 85 ? 13.233 -5.548 -18.655 1.00 88.19 85 VAL A C 1
ATOM 639 O O . VAL A 1 85 ? 14.350 -5.039 -18.559 1.00 88.19 85 VAL A O 1
ATOM 642 N N . GLY A 1 86 ? 13.020 -6.680 -19.329 1.00 85.19 86 GLY A N 1
ATOM 643 C CA . GLY A 1 86 ? 14.044 -7.435 -20.053 1.00 85.19 86 GLY A CA 1
ATOM 644 C C . GLY A 1 86 ? 14.315 -6.956 -21.481 1.00 85.19 86 GLY A C 1
ATOM 645 O O . GLY A 1 86 ? 15.261 -7.444 -22.097 1.00 85.19 86 GLY A O 1
ATOM 646 N N . LEU A 1 87 ? 13.521 -6.021 -22.014 1.00 84.88 87 LEU A N 1
ATOM 647 C CA . LEU A 1 87 ? 13.746 -5.441 -23.341 1.00 84.88 87 LEU A CA 1
ATOM 648 C C . LEU A 1 87 ? 15.085 -4.680 -23.369 1.00 84.88 87 LEU A C 1
ATOM 650 O O . LEU A 1 87 ? 15.332 -3.923 -22.429 1.00 84.88 87 LEU A O 1
ATOM 654 N N . PRO A 1 88 ? 15.944 -4.823 -24.401 1.00 86.25 88 PRO A N 1
ATOM 655 C CA . PRO A 1 88 ? 17.299 -4.255 -24.395 1.00 86.25 88 PRO A CA 1
ATOM 656 C C . PRO A 1 88 ? 17.346 -2.752 -24.090 1.00 86.25 88 PRO A C 1
ATOM 658 O O . PRO A 1 88 ? 18.135 -2.306 -23.252 1.00 86.25 88 PRO A O 1
ATOM 661 N N . ASP A 1 89 ? 16.442 -1.985 -24.702 1.00 87.75 89 ASP A N 1
ATOM 662 C CA . ASP A 1 89 ? 16.335 -0.541 -24.503 1.00 87.75 89 ASP A CA 1
ATOM 663 C C . ASP A 1 89 ? 15.834 -0.135 -23.119 1.00 87.75 89 ASP A C 1
ATOM 665 O O . ASP A 1 89 ? 16.167 0.948 -22.659 1.00 87.75 89 ASP A O 1
ATOM 669 N N . VAL A 1 90 ? 15.121 -1.004 -22.403 1.00 88.69 90 VAL A N 1
ATOM 670 C CA . VAL A 1 90 ? 14.774 -0.781 -20.991 1.00 88.69 90 VAL A CA 1
ATOM 671 C C . VAL A 1 90 ? 15.927 -1.229 -20.093 1.00 88.69 90 VAL A C 1
ATOM 673 O O . VAL A 1 90 ? 16.356 -0.494 -19.203 1.00 88.69 90 VAL A O 1
ATOM 676 N N . ALA A 1 91 ? 16.475 -2.418 -20.353 1.00 88.25 91 ALA A N 1
ATOM 677 C CA . ALA A 1 91 ? 17.515 -3.059 -19.559 1.00 88.25 91 ALA A CA 1
ATOM 678 C C . ALA A 1 91 ? 18.791 -2.207 -19.437 1.00 88.25 91 ALA A C 1
ATOM 680 O O . ALA A 1 91 ? 19.410 -2.200 -18.373 1.00 88.25 91 ALA A O 1
ATOM 681 N N . LYS A 1 92 ? 19.149 -1.422 -20.465 1.00 88.44 92 LYS A N 1
ATOM 682 C CA . LYS A 1 92 ? 20.284 -0.477 -20.410 1.00 88.44 92 LYS A CA 1
ATOM 683 C C . LYS A 1 92 ? 20.112 0.647 -19.370 1.00 88.44 92 LYS A C 1
ATOM 685 O O . LYS A 1 92 ? 21.107 1.143 -18.849 1.00 88.44 92 LYS A O 1
ATOM 690 N N . HIS A 1 93 ? 18.873 1.024 -19.034 1.00 87.81 93 HIS A N 1
ATOM 691 C CA . HIS A 1 93 ? 18.555 2.039 -18.014 1.00 87.81 93 HIS A CA 1
ATOM 692 C C . HIS A 1 93 ? 18.239 1.434 -16.633 1.00 87.81 93 HIS A C 1
ATOM 694 O O . HIS A 1 93 ? 18.063 2.161 -15.651 1.00 87.81 93 HIS A O 1
ATOM 700 N N . VAL A 1 94 ? 18.150 0.105 -16.527 1.00 87.25 94 VAL A N 1
ATOM 701 C CA . VAL A 1 94 ? 17.789 -0.586 -15.287 1.00 87.25 94 VAL A CA 1
ATOM 702 C C . VAL A 1 94 ? 18.915 -0.483 -14.259 1.00 87.25 94 VAL A C 1
ATOM 704 O O . VAL A 1 94 ? 19.973 -1.098 -14.379 1.00 87.25 94 VAL A O 1
ATOM 707 N N . GLN A 1 95 ? 18.654 0.252 -13.178 1.00 84.62 95 GLN A N 1
ATOM 708 C CA . GLN A 1 95 ? 19.570 0.319 -12.042 1.00 84.62 95 GLN A CA 1
ATOM 709 C C . GLN A 1 95 ? 19.657 -1.036 -11.322 1.00 84.62 95 GLN A C 1
ATOM 711 O O . GLN A 1 95 ? 18.641 -1.658 -11.003 1.00 84.62 95 GLN A O 1
ATOM 716 N N . SER A 1 96 ? 20.877 -1.476 -11.012 1.00 82.75 96 SER A N 1
ATOM 717 C CA . SER A 1 96 ? 21.131 -2.722 -10.282 1.00 82.75 96 SER A CA 1
ATOM 718 C C . SER A 1 96 ? 20.830 -2.581 -8.789 1.00 82.75 96 SER A C 1
ATOM 720 O O . SER A 1 96 ? 21.710 -2.261 -7.992 1.00 82.75 96 SER A O 1
ATOM 722 N N . HIS A 1 97 ? 19.590 -2.883 -8.400 1.00 84.56 97 HIS A N 1
ATOM 723 C CA . HIS A 1 97 ? 19.167 -2.952 -6.999 1.00 84.56 97 HIS A CA 1
ATOM 724 C C . HIS A 1 97 ? 18.945 -4.393 -6.544 1.00 84.56 97 HIS A C 1
ATOM 726 O O . HIS A 1 97 ? 18.316 -5.202 -7.229 1.00 84.56 97 HIS A O 1
ATOM 732 N N . ARG A 1 98 ? 19.427 -4.730 -5.342 1.00 83.62 98 ARG A N 1
ATOM 733 C CA . ARG A 1 98 ? 19.146 -6.031 -4.727 1.00 83.62 98 ARG A CA 1
ATOM 734 C C . ARG A 1 98 ? 17.774 -5.990 -4.057 1.00 83.62 98 ARG A C 1
ATOM 736 O O . ARG A 1 98 ? 17.647 -5.489 -2.939 1.00 83.62 98 ARG A O 1
ATOM 743 N N . ALA A 1 99 ? 16.771 -6.546 -4.735 1.00 87.69 99 ALA A N 1
ATOM 744 C CA . ALA A 1 99 ? 15.481 -6.831 -4.119 1.00 87.69 99 ALA A CA 1
ATOM 745 C C . ALA A 1 99 ? 15.652 -7.743 -2.893 1.00 87.69 99 ALA A C 1
ATOM 747 O O . ALA A 1 99 ? 16.569 -8.571 -2.825 1.00 87.69 99 ALA A O 1
ATOM 748 N N . ILE A 1 100 ? 14.776 -7.571 -1.908 1.00 89.50 100 ILE A N 1
ATOM 749 C CA . ILE A 1 100 ? 14.717 -8.465 -0.759 1.00 89.50 100 ILE A CA 1
ATOM 750 C C . ILE A 1 100 ? 13.983 -9.760 -1.136 1.00 89.50 100 ILE A C 1
ATOM 752 O O . ILE A 1 100 ? 12.921 -9.717 -1.745 1.00 89.50 100 ILE A O 1
ATOM 756 N N . ASN A 1 101 ? 14.554 -10.905 -0.754 1.00 83.94 101 ASN A N 1
ATOM 757 C CA . ASN A 1 101 ? 14.013 -12.233 -1.075 1.00 83.94 101 ASN A CA 1
ATOM 758 C C . ASN A 1 101 ? 13.438 -12.969 0.149 1.00 83.94 101 ASN A C 1
ATOM 760 O O . ASN A 1 101 ? 12.884 -14.048 -0.002 1.00 83.94 101 ASN A O 1
ATOM 764 N N . HIS A 1 102 ? 13.595 -12.409 1.352 1.00 86.38 102 HIS A N 1
ATOM 765 C CA . HIS A 1 102 ? 13.229 -13.028 2.628 1.00 86.38 102 HIS A CA 1
ATOM 766 C C . HIS A 1 102 ? 12.604 -11.970 3.538 1.00 86.38 102 HIS A C 1
ATOM 768 O O . HIS A 1 102 ? 13.063 -10.824 3.549 1.00 86.38 102 HIS A O 1
ATOM 774 N N . VAL A 1 103 ? 11.587 -12.332 4.316 1.00 87.88 103 VAL A N 1
ATOM 775 C CA . VAL A 1 103 ? 10.941 -11.397 5.248 1.00 87.88 103 VAL A CA 1
ATOM 776 C C . VAL A 1 103 ? 11.948 -10.940 6.324 1.00 87.88 103 VAL A C 1
ATOM 778 O O . VAL A 1 103 ? 12.581 -11.793 6.950 1.00 87.88 103 VAL A O 1
ATOM 781 N N . PRO A 1 104 ? 12.131 -9.625 6.573 1.00 88.56 104 PRO A N 1
ATOM 782 C CA . PRO A 1 104 ? 13.004 -9.151 7.645 1.00 88.56 104 PRO A CA 1
ATOM 783 C C . PRO A 1 104 ? 12.550 -9.644 9.023 1.00 88.56 104 PRO A C 1
ATOM 785 O O . PRO A 1 104 ? 11.363 -9.590 9.349 1.00 88.56 104 PRO A O 1
ATOM 788 N N . THR A 1 105 ? 13.503 -10.033 9.872 1.00 85.56 105 THR A N 1
ATOM 789 C CA . THR A 1 105 ? 13.241 -10.291 11.297 1.00 85.56 105 THR A CA 1
ATOM 790 C C . THR A 1 105 ? 12.826 -9.025 12.036 1.00 85.56 105 THR A C 1
ATOM 792 O O . THR A 1 105 ? 12.020 -9.095 12.957 1.00 85.56 105 THR A O 1
ATOM 795 N N . ASP A 1 106 ? 13.334 -7.868 11.623 1.00 89.81 106 ASP A N 1
ATOM 796 C CA . ASP A 1 106 ? 13.205 -6.600 12.338 1.00 89.81 106 ASP A CA 1
ATOM 797 C C . ASP A 1 106 ? 12.713 -5.487 11.410 1.00 89.81 106 ASP A C 1
ATOM 799 O O . ASP A 1 106 ? 12.685 -5.633 10.185 1.00 89.81 106 ASP A O 1
ATOM 803 N N . SER A 1 107 ? 12.324 -4.352 11.993 1.00 92.88 107 SER A N 1
ATOM 804 C CA . SER A 1 107 ? 11.972 -3.160 11.215 1.00 92.88 107 SER A CA 1
ATOM 805 C C . SER A 1 107 ? 13.143 -2.737 10.323 1.00 92.88 107 SER A C 1
ATOM 807 O O . SER A 1 107 ? 14.277 -2.623 10.785 1.00 92.88 107 SER A O 1
ATOM 809 N N . LYS A 1 108 ? 12.862 -2.478 9.046 1.00 94.31 108 LYS A N 1
ATOM 810 C CA . LYS A 1 108 ? 13.852 -2.169 8.015 1.00 94.31 108 LYS A CA 1
ATOM 811 C C . LYS A 1 108 ? 13.335 -1.062 7.103 1.00 94.31 108 LYS A C 1
ATOM 813 O O . LYS A 1 108 ? 12.290 -1.225 6.481 1.00 94.31 108 LYS A O 1
ATOM 818 N N . THR A 1 109 ? 14.070 0.036 6.988 1.00 93.75 109 THR A N 1
ATOM 819 C CA . THR A 1 109 ? 13.804 1.077 5.985 1.00 93.75 109 THR A CA 1
ATOM 820 C C . THR A 1 109 ? 14.611 0.819 4.714 1.00 93.75 109 THR A C 1
ATOM 822 O O . THR A 1 109 ? 15.528 -0.008 4.700 1.00 93.75 109 THR A O 1
ATOM 825 N N . ASP A 1 110 ? 14.263 1.527 3.641 1.00 92.38 110 ASP A N 1
ATOM 826 C CA . ASP A 1 110 ? 15.108 1.690 2.453 1.00 92.38 110 ASP A CA 1
ATOM 827 C C . ASP A 1 110 ? 15.535 0.392 1.736 1.00 92.38 110 ASP A C 1
ATOM 829 O O . ASP A 1 110 ? 16.635 0.308 1.189 1.00 92.38 110 ASP A O 1
ATOM 833 N N . PHE A 1 111 ? 14.669 -0.625 1.694 1.00 94.56 111 PHE A N 1
ATOM 834 C CA . PHE A 1 111 ? 14.911 -1.832 0.894 1.00 94.56 111 PHE A CA 1
ATOM 835 C C . PHE A 1 111 ? 14.130 -1.815 -0.419 1.00 94.56 111 PHE A C 1
ATOM 837 O O . PHE A 1 111 ? 13.187 -1.050 -0.589 1.00 94.56 111 PHE A O 1
ATOM 844 N N . TRP A 1 112 ? 14.517 -2.680 -1.353 1.00 94.12 112 TRP A N 1
ATOM 845 C CA . TRP A 1 112 ? 13.873 -2.786 -2.658 1.00 94.12 112 TRP A CA 1
ATOM 846 C C . TRP A 1 112 ? 12.954 -4.004 -2.730 1.00 94.12 112 TRP A C 1
ATOM 848 O O . TRP A 1 112 ? 13.318 -5.099 -2.298 1.00 94.12 112 TRP A O 1
ATOM 858 N N . LEU A 1 113 ? 11.771 -3.801 -3.297 1.00 92.94 113 LEU A N 1
ATOM 859 C CA . LEU A 1 113 ? 10.774 -4.812 -3.630 1.00 92.94 113 LEU A CA 1
ATOM 860 C C . LEU A 1 113 ? 10.584 -4.844 -5.142 1.00 92.94 113 LEU A C 1
ATOM 862 O O . LEU A 1 113 ? 10.650 -3.807 -5.801 1.00 92.94 113 LEU A O 1
ATOM 866 N N . ASN A 1 114 ? 10.287 -6.017 -5.688 1.00 91.00 114 ASN A N 1
ATOM 867 C CA . ASN A 1 114 ? 9.799 -6.105 -7.059 1.00 91.00 114 ASN A CA 1
ATOM 868 C C . ASN A 1 114 ? 8.278 -5.834 -7.078 1.00 91.00 114 ASN A C 1
ATOM 870 O O . ASN A 1 114 ? 7.589 -6.281 -6.157 1.00 91.00 114 ASN A O 1
ATOM 874 N N . PRO A 1 115 ? 7.712 -5.174 -8.106 1.00 90.94 115 PRO A N 1
ATOM 875 C CA . PRO A 1 115 ? 6.275 -4.905 -8.197 1.00 90.94 115 PRO A CA 1
ATOM 876 C C . PRO A 1 115 ? 5.393 -6.152 -8.058 1.00 90.94 115 PRO A C 1
ATOM 878 O O . PRO A 1 115 ? 4.367 -6.093 -7.385 1.00 90.94 115 PRO A O 1
ATOM 881 N N . TRP A 1 116 ? 5.827 -7.297 -8.596 1.00 87.94 116 TRP A N 1
ATOM 882 C CA . TRP A 1 116 ? 5.111 -8.575 -8.486 1.00 87.94 116 TRP A CA 1
ATOM 883 C C . TRP A 1 116 ? 5.088 -9.180 -7.072 1.00 87.94 116 TRP A C 1
ATOM 885 O O . TRP A 1 116 ? 4.368 -10.141 -6.831 1.00 87.94 116 TRP A O 1
ATOM 895 N N . MET A 1 117 ? 5.826 -8.636 -6.102 1.00 88.50 117 MET A N 1
ATOM 896 C CA . MET A 1 117 ? 5.682 -9.036 -4.695 1.00 88.50 117 MET A CA 1
ATOM 897 C C . MET A 1 117 ? 4.462 -8.377 -4.027 1.00 88.50 117 MET A C 1
ATOM 899 O O . MET A 1 117 ? 3.985 -8.884 -3.015 1.00 88.50 117 MET A O 1
ATOM 903 N N . ILE A 1 118 ? 3.949 -7.262 -4.566 1.00 90.38 118 ILE A N 1
ATOM 904 C CA . ILE A 1 118 ? 2.921 -6.443 -3.907 1.00 90.38 118 ILE A CA 1
ATOM 905 C C . ILE A 1 118 ? 1.506 -6.931 -4.216 1.00 90.38 118 ILE A C 1
ATOM 907 O O . ILE A 1 118 ? 1.084 -6.958 -5.370 1.00 90.38 118 ILE A O 1
ATOM 911 N N . ASP A 1 119 ? 0.727 -7.211 -3.174 1.00 85.81 119 ASP A N 1
ATOM 912 C CA . ASP A 1 119 ? -0.697 -7.510 -3.296 1.00 85.81 119 ASP A CA 1
ATOM 913 C C . ASP A 1 119 ? -1.485 -6.332 -3.896 1.00 85.81 119 ASP A C 1
ATOM 915 O O . ASP A 1 119 ? -1.573 -5.253 -3.303 1.00 85.81 119 ASP A O 1
ATOM 919 N N . TYR A 1 120 ? -2.128 -6.569 -5.038 1.00 78.38 120 TYR A N 1
ATOM 920 C CA . TYR A 1 120 ? -3.064 -5.642 -5.683 1.00 78.38 120 TYR A CA 1
ATOM 921 C C . TYR A 1 120 ? -4.537 -5.964 -5.383 1.00 78.38 120 TYR A C 1
ATOM 923 O O . TYR A 1 120 ? -5.434 -5.269 -5.870 1.00 78.38 120 TYR A O 1
ATOM 931 N N . SER A 1 121 ? -4.822 -7.010 -4.598 1.00 79.50 121 SER A N 1
ATOM 932 C CA . SER A 1 121 ? -6.185 -7.353 -4.204 1.00 79.50 121 SER A CA 1
ATOM 933 C C . SER A 1 121 ? -6.852 -6.178 -3.495 1.00 79.50 121 SER A C 1
ATOM 935 O O . SER A 1 121 ? -6.209 -5.364 -2.826 1.00 79.50 121 SER A O 1
ATOM 937 N N . ARG A 1 122 ? -8.189 -6.134 -3.538 1.00 72.62 122 ARG A N 1
ATOM 938 C CA . ARG A 1 122 ? -8.948 -5.141 -2.766 1.00 72.62 122 ARG A CA 1
ATOM 939 C C . ARG A 1 122 ? -8.620 -5.173 -1.273 1.00 72.62 122 ARG A C 1
ATOM 941 O O . ARG A 1 122 ? -8.913 -4.189 -0.620 1.00 72.62 122 ARG A O 1
ATOM 948 N N . GLN A 1 123 ? -8.051 -6.257 -0.738 1.00 76.25 123 GLN A N 1
ATOM 949 C CA . GLN A 1 123 ? -7.791 -6.440 0.692 1.00 76.25 123 GLN A CA 1
ATOM 950 C C . GLN A 1 123 ? -6.391 -5.981 1.140 1.00 76.25 123 GLN A C 1
ATOM 952 O O . GLN A 1 123 ? -6.109 -5.997 2.342 1.00 76.25 123 GLN A O 1
ATOM 957 N N . CYS A 1 124 ? -5.533 -5.534 0.214 1.00 78.81 124 CYS A N 1
ATOM 958 C CA . CYS A 1 124 ? -4.110 -5.287 0.460 1.00 78.81 124 CYS A CA 1
ATOM 959 C C . CYS A 1 124 ? -3.808 -4.273 1.580 1.00 78.81 124 CYS A C 1
ATOM 961 O O . CYS A 1 124 ? -2.811 -4.429 2.285 1.00 78.81 124 CYS A O 1
ATOM 963 N N . LYS A 1 125 ? -4.669 -3.261 1.783 1.00 75.75 125 LYS A N 1
ATOM 964 C CA . LYS A 1 125 ? -4.469 -2.199 2.789 1.00 75.75 125 LYS A CA 1
ATOM 965 C C . LYS A 1 125 ? -5.207 -2.470 4.108 1.00 75.75 125 LYS A C 1
ATOM 967 O O . LYS A 1 125 ? -4.581 -2.543 5.161 1.00 75.75 125 LYS A O 1
ATOM 972 N N . TYR A 1 126 ? -6.521 -2.700 4.059 1.00 67.81 126 TYR A N 1
ATOM 973 C CA . TYR A 1 126 ? -7.417 -2.781 5.231 1.00 67.81 126 TYR A CA 1
ATOM 974 C C . TYR A 1 126 ? -8.242 -4.086 5.340 1.00 67.81 126 TYR A C 1
ATOM 976 O O . TYR A 1 126 ? -9.259 -4.107 6.030 1.00 67.81 126 TYR A O 1
ATOM 984 N N . GLY A 1 127 ? -7.859 -5.179 4.667 1.00 71.06 127 GLY A N 1
ATOM 985 C CA . GLY A 1 127 ? -8.594 -6.449 4.761 1.00 71.06 127 GLY A CA 1
ATOM 986 C C . GLY A 1 127 ? -9.971 -6.410 4.080 1.00 71.06 127 GLY A C 1
ATOM 987 O O . GLY A 1 127 ? -10.128 -5.849 2.998 1.00 71.06 127 GLY A O 1
ATOM 988 N N . GLN A 1 128 ? -10.994 -7.014 4.687 1.00 61.78 128 GLN A N 1
ATOM 989 C CA . GLN A 1 128 ? -12.298 -7.199 4.027 1.00 61.78 128 GLN A CA 1
ATOM 990 C C . GLN A 1 128 ? -13.128 -5.909 3.862 1.00 61.78 128 GLN A C 1
ATOM 992 O O . GLN A 1 128 ? -14.016 -5.874 3.014 1.00 61.78 128 GLN A O 1
ATOM 997 N N . SER A 1 129 ? -12.851 -4.845 4.626 1.00 57.75 129 SER A N 1
ATOM 998 C CA . SER A 1 129 ? -13.624 -3.588 4.619 1.00 57.75 129 SER A CA 1
ATOM 999 C C . SER A 1 129 ? -12.972 -2.446 3.822 1.00 57.75 129 SER A C 1
ATOM 1001 O O . SER A 1 129 ? -13.239 -1.268 4.082 1.00 57.75 129 SER A O 1
ATOM 1003 N N . CYS A 1 130 ? -12.082 -2.769 2.880 1.00 57.62 130 CYS A N 1
ATOM 1004 C CA . CYS A 1 130 ? -11.277 -1.780 2.167 1.00 57.62 130 CYS A CA 1
ATOM 1005 C C . CYS A 1 130 ? -12.081 -0.768 1.343 1.00 57.62 130 CYS A C 1
ATOM 1007 O O . CYS A 1 130 ? -12.809 -1.118 0.415 1.00 57.62 130 CYS A O 1
ATOM 1009 N N . LYS A 1 131 ? -11.799 0.513 1.597 1.00 63.88 131 LYS A N 1
ATOM 1010 C CA . LYS A 1 131 ? -12.026 1.609 0.654 1.00 63.88 131 LYS A CA 1
ATOM 1011 C C . LYS A 1 131 ? -10.900 1.570 -0.387 1.00 63.88 131 LYS A C 1
ATOM 1013 O O . LYS A 1 131 ? -9.730 1.700 -0.027 1.00 63.88 131 LYS A O 1
ATOM 1018 N N . TYR A 1 132 ? -11.246 1.355 -1.655 1.00 67.50 132 TYR A N 1
ATOM 1019 C CA . TYR A 1 132 ? -10.307 1.496 -2.775 1.00 67.50 132 TYR A CA 1
ATOM 1020 C C . TYR A 1 132 ? -9.868 2.974 -2.897 1.00 67.50 132 TYR A C 1
ATOM 1022 O O . TYR A 1 132 ? -10.638 3.844 -2.474 1.00 67.50 132 TYR A O 1
ATOM 1030 N N . PRO A 1 133 ? -8.677 3.288 -3.445 1.00 70.06 133 PRO A N 1
ATOM 1031 C CA . PRO A 1 133 ? -8.286 4.658 -3.759 1.00 70.06 133 PRO A CA 1
ATOM 1032 C C . PRO A 1 133 ? -9.380 5.394 -4.527 1.00 70.06 133 PRO A C 1
ATOM 1034 O O . PRO A 1 133 ? -10.013 4.823 -5.419 1.00 70.06 133 PRO A O 1
ATOM 1037 N N . ASP A 1 134 ? -9.598 6.665 -4.194 1.00 67.31 134 ASP A N 1
ATOM 1038 C CA . ASP A 1 134 ? -10.461 7.502 -5.016 1.00 67.31 134 ASP A CA 1
ATOM 1039 C C . ASP A 1 134 ? -9.805 7.808 -6.372 1.00 67.31 134 ASP A C 1
ATOM 1041 O O . ASP A 1 134 ? -8.581 7.772 -6.551 1.00 67.31 134 ASP A O 1
ATOM 1045 N N . MET A 1 135 ? -10.653 8.114 -7.355 1.00 66.62 135 MET A N 1
ATOM 1046 C CA . MET A 1 135 ? -10.220 8.403 -8.724 1.00 66.62 135 MET A CA 1
ATOM 1047 C C . MET A 1 135 ? -9.322 9.647 -8.814 1.00 66.62 135 MET A C 1
ATOM 1049 O O . MET A 1 135 ? -8.545 9.771 -9.760 1.00 66.62 135 MET A O 1
ATOM 1053 N N . CYS A 1 136 ? -9.411 10.562 -7.841 1.00 67.25 136 CYS A N 1
ATOM 1054 C CA . CYS A 1 136 ? -8.597 11.773 -7.798 1.00 67.25 136 CYS A CA 1
ATOM 1055 C C . CYS A 1 136 ? -7.135 11.429 -7.486 1.00 67.25 136 CYS A C 1
ATOM 1057 O O . CYS A 1 136 ? -6.235 11.763 -8.255 1.00 67.25 136 CYS A O 1
ATOM 1059 N N . THR A 1 137 ? -6.916 10.669 -6.412 1.00 77.25 137 THR A N 1
ATOM 1060 C CA . THR A 1 137 ? -5.594 10.236 -5.945 1.00 77.25 137 THR A CA 1
ATOM 1061 C C . THR A 1 137 ? -4.895 9.368 -6.993 1.00 77.25 137 THR A C 1
ATOM 1063 O O . THR A 1 137 ? -3.700 9.540 -7.236 1.00 77.25 137 THR A O 1
ATOM 1066 N N . LEU A 1 138 ? -5.642 8.477 -7.664 1.00 77.69 138 LEU A N 1
ATOM 1067 C CA . LEU A 1 138 ? -5.133 7.694 -8.797 1.00 77.69 138 LEU A CA 1
ATOM 1068 C C . LEU A 1 138 ? -4.633 8.603 -9.924 1.00 77.69 138 LEU A C 1
ATOM 1070 O O . LEU A 1 138 ? -3.480 8.484 -10.331 1.00 77.69 138 LEU A O 1
ATOM 1074 N N . ARG A 1 139 ? -5.459 9.553 -10.385 1.00 74.12 139 ARG A N 1
ATOM 1075 C CA . ARG A 1 139 ? -5.100 10.475 -11.475 1.00 74.12 139 ARG A CA 1
ATOM 1076 C C . ARG A 1 139 ? -3.855 11.309 -11.157 1.00 74.12 139 ARG A C 1
ATOM 1078 O O . ARG A 1 139 ? -3.003 11.456 -12.029 1.00 74.12 139 ARG A O 1
ATOM 1085 N N . VAL A 1 140 ? -3.749 11.838 -9.935 1.00 78.62 140 VAL A N 1
ATOM 1086 C CA . VAL A 1 140 ? -2.615 12.677 -9.506 1.00 78.62 140 VAL A CA 1
ATOM 1087 C C . VAL A 1 140 ? -1.299 11.897 -9.556 1.00 78.62 140 VAL A C 1
ATOM 1089 O O . VAL A 1 140 ? -0.347 12.349 -10.190 1.00 78.62 140 VAL A O 1
ATOM 1092 N N . HIS A 1 141 ? -1.244 10.702 -8.956 1.00 83.81 141 HIS A N 1
ATOM 1093 C CA . HIS A 1 141 ? -0.015 9.902 -8.971 1.00 83.81 141 HIS A CA 1
ATOM 1094 C C . HIS A 1 141 ? 0.295 9.300 -10.345 1.00 83.81 141 HIS A C 1
ATOM 1096 O O . HIS A 1 141 ? 1.465 9.209 -10.702 1.00 83.81 141 HIS A O 1
ATOM 1102 N N . PHE A 1 142 ? -0.718 8.908 -11.124 1.00 84.00 142 PHE A N 1
ATOM 1103 C CA . PHE A 1 142 ? -0.509 8.293 -12.437 1.00 84.00 142 PHE A CA 1
ATOM 1104 C C . PHE A 1 142 ? 0.206 9.241 -13.411 1.00 84.00 142 PHE A C 1
ATOM 1106 O O . PHE A 1 142 ? 1.205 8.852 -14.009 1.00 84.00 142 PHE A O 1
ATOM 1113 N N . VAL A 1 143 ? -0.240 10.502 -13.508 1.00 83.00 143 VAL A N 1
ATOM 1114 C CA . VAL A 1 143 ? 0.443 11.511 -14.341 1.00 83.00 143 VAL A CA 1
ATOM 1115 C C . VAL A 1 143 ? 1.866 11.754 -13.839 1.00 83.00 143 VAL A C 1
ATOM 1117 O O . VAL A 1 143 ? 2.790 11.723 -14.642 1.00 83.00 143 VAL A O 1
ATOM 1120 N N . SER A 1 144 ? 2.056 11.914 -12.523 1.00 86.25 144 SER A N 1
ATOM 1121 C CA . SER A 1 144 ? 3.382 12.143 -11.931 1.00 86.25 144 SER A CA 1
ATOM 1122 C C . SER A 1 144 ? 4.384 11.036 -12.282 1.00 86.25 144 SER A C 1
ATOM 1124 O O . SER A 1 144 ? 5.519 11.345 -12.638 1.00 86.25 144 SER A O 1
ATOM 1126 N N . ILE A 1 145 ? 3.964 9.766 -12.210 1.00 89.56 145 ILE A N 1
ATOM 1127 C CA . ILE A 1 145 ? 4.811 8.606 -12.532 1.00 89.56 145 ILE A CA 1
ATOM 1128 C C . ILE A 1 145 ? 5.138 8.561 -14.030 1.00 89.56 145 ILE A C 1
ATOM 1130 O O . ILE A 1 145 ? 6.281 8.297 -14.387 1.00 89.56 145 ILE A O 1
ATOM 1134 N N . LEU A 1 146 ? 4.178 8.861 -14.912 1.00 86.56 146 LEU A N 1
ATOM 1135 C CA . LEU A 1 146 ? 4.449 8.914 -16.352 1.00 86.56 146 LEU A CA 1
ATOM 1136 C C . LEU A 1 146 ? 5.415 10.049 -16.726 1.00 86.56 146 LEU A C 1
ATOM 1138 O O . LEU A 1 146 ? 6.278 9.849 -17.571 1.00 86.56 146 LEU A O 1
ATOM 1142 N N . THR A 1 147 ? 5.304 11.226 -16.100 1.00 86.00 147 THR A N 1
ATOM 1143 C CA . THR A 1 147 ? 6.131 12.393 -16.462 1.00 86.00 147 THR A CA 1
ATOM 1144 C C . THR A 1 147 ? 7.530 12.403 -15.847 1.00 86.00 147 THR A C 1
ATOM 1146 O O . THR A 1 147 ? 8.423 13.018 -16.420 1.00 86.00 147 THR A O 1
ATOM 1149 N N . ALA A 1 148 ? 7.721 11.794 -14.672 1.00 85.88 148 ALA A N 1
ATOM 1150 C CA . ALA A 1 148 ? 8.979 11.859 -13.913 1.00 85.88 148 ALA A CA 1
ATOM 1151 C C . ALA A 1 148 ? 9.611 10.481 -13.634 1.00 85.88 148 ALA A C 1
ATOM 1153 O O . ALA A 1 148 ? 10.668 10.402 -13.010 1.00 85.88 148 ALA A O 1
ATOM 1154 N N . GLY A 1 149 ? 8.966 9.392 -14.065 1.00 87.81 149 GLY A N 1
ATOM 1155 C CA . GLY A 1 149 ? 9.277 8.045 -13.594 1.00 87.81 149 GLY A CA 1
ATOM 1156 C C . GLY A 1 149 ? 8.826 7.817 -12.146 1.00 87.81 149 GLY A C 1
ATOM 1157 O O . GLY A 1 149 ? 8.221 8.672 -11.493 1.00 87.81 149 GLY A O 1
ATOM 1158 N N . PHE A 1 150 ? 9.119 6.633 -11.614 1.00 88.88 150 PHE A N 1
ATOM 1159 C CA . PHE A 1 150 ? 8.874 6.327 -10.209 1.00 88.88 150 PHE A CA 1
ATOM 1160 C C . PHE A 1 150 ? 10.008 6.881 -9.324 1.00 88.88 150 PHE A C 1
ATOM 1162 O O . PHE A 1 150 ? 11.087 6.297 -9.215 1.00 88.88 150 PHE A O 1
ATOM 1169 N N . GLU A 1 151 ? 9.751 8.008 -8.651 1.00 87.56 151 GLU A N 1
ATOM 1170 C CA . GLU A 1 151 ? 10.700 8.688 -7.752 1.00 87.56 151 GLU A CA 1
ATOM 1171 C C . GLU A 1 151 ? 10.858 7.970 -6.393 1.00 87.56 151 GLU A C 1
ATOM 1173 O O . GLU A 1 151 ? 10.540 8.495 -5.321 1.00 87.56 151 GLU A O 1
ATOM 1178 N N . ALA A 1 152 ? 11.394 6.750 -6.433 1.00 83.75 152 ALA A N 1
ATOM 1179 C CA . ALA A 1 152 ? 11.526 5.834 -5.301 1.00 83.75 152 ALA A CA 1
ATOM 1180 C C . ALA A 1 152 ? 12.184 6.439 -4.042 1.00 83.75 152 ALA A C 1
ATOM 1182 O O . ALA A 1 152 ? 11.906 6.014 -2.923 1.00 83.75 152 ALA A O 1
ATOM 1183 N N . SER A 1 153 ? 13.070 7.425 -4.207 1.00 82.56 153 SER A N 1
ATOM 1184 C CA . SER A 1 153 ? 13.774 8.105 -3.114 1.00 82.56 153 SER A CA 1
ATOM 1185 C C . SER A 1 153 ? 12.887 9.042 -2.291 1.00 82.56 153 SER A C 1
ATOM 1187 O O . SER A 1 153 ? 13.150 9.210 -1.100 1.00 82.56 153 SER A O 1
ATOM 1189 N N . ARG A 1 154 ? 11.860 9.645 -2.902 1.00 83.38 154 ARG A N 1
ATOM 1190 C CA . ARG A 1 154 ? 10.994 10.650 -2.263 1.00 83.38 154 ARG A CA 1
ATOM 1191 C C . ARG A 1 154 ? 9.859 10.010 -1.475 1.00 83.38 154 ARG A C 1
ATOM 1193 O O . ARG A 1 154 ? 9.414 10.573 -0.479 1.00 83.38 154 ARG A O 1
ATOM 1200 N N . GLU A 1 155 ? 9.382 8.856 -1.935 1.00 78.75 155 GLU A N 1
ATOM 1201 C CA . GLU A 1 155 ? 8.123 8.271 -1.479 1.00 78.75 155 GLU A CA 1
ATOM 1202 C C . GLU A 1 155 ? 8.190 6.732 -1.352 1.00 78.75 155 GLU A C 1
ATOM 1204 O O . GLU A 1 155 ? 7.524 6.021 -2.112 1.00 78.75 155 GLU A O 1
ATOM 1209 N N . PRO A 1 156 ? 8.980 6.190 -0.403 1.00 91.06 156 PRO A N 1
ATOM 1210 C CA . PRO A 1 156 ? 9.014 4.752 -0.143 1.00 91.06 156 PRO A CA 1
ATOM 1211 C C . PRO A 1 156 ? 7.641 4.219 0.302 1.00 91.06 156 PRO A C 1
ATOM 1213 O O . PRO A 1 156 ? 6.861 4.913 0.956 1.00 91.06 156 PRO A O 1
ATOM 1216 N N . LEU A 1 157 ? 7.352 2.965 -0.046 1.00 93.06 157 LEU A N 1
ATOM 1217 C CA . LEU A 1 157 ? 6.121 2.271 0.325 1.00 93.06 157 LEU A CA 1
ATOM 1218 C C . LEU A 1 157 ? 6.246 1.672 1.728 1.00 93.06 157 LEU A C 1
ATOM 1220 O O . LEU A 1 157 ? 7.046 0.761 1.940 1.00 93.06 157 LEU A O 1
ATOM 1224 N N . ASP A 1 158 ? 5.420 2.106 2.674 1.00 93.25 158 ASP A N 1
ATOM 1225 C CA . ASP A 1 158 ? 5.316 1.416 3.960 1.00 93.25 158 ASP A CA 1
ATOM 1226 C C . ASP A 1 158 ? 4.516 0.114 3.758 1.00 93.25 158 ASP A C 1
ATOM 1228 O O . ASP A 1 158 ? 3.337 0.139 3.394 1.00 93.25 158 ASP A O 1
ATOM 1232 N N . VAL A 1 159 ? 5.154 -1.039 3.968 1.00 93.75 159 VAL A N 1
ATOM 1233 C CA . VAL A 1 159 ? 4.600 -2.383 3.729 1.00 93.75 159 VAL A CA 1
ATOM 1234 C C . VAL A 1 159 ? 4.516 -3.222 5.004 1.00 93.75 159 VAL A C 1
ATOM 1236 O O . VAL A 1 159 ? 5.149 -2.933 6.021 1.00 93.75 159 VAL A O 1
ATOM 1239 N N . ARG A 1 160 ? 3.741 -4.307 4.932 1.00 92.25 160 ARG A N 1
ATOM 1240 C CA . ARG A 1 160 ? 3.661 -5.357 5.951 1.00 92.25 160 ARG A CA 1
ATOM 1241 C C . ARG A 1 160 ? 3.617 -6.737 5.299 1.00 92.25 160 ARG A C 1
ATOM 1243 O O . ARG A 1 160 ? 2.914 -6.949 4.311 1.00 92.25 160 ARG A O 1
ATOM 1250 N N . PHE A 1 161 ? 4.333 -7.684 5.885 1.00 89.75 161 PHE A N 1
ATOM 1251 C CA . PHE A 1 161 ? 4.270 -9.094 5.508 1.00 89.75 161 PHE A CA 1
ATOM 1252 C C . PHE A 1 161 ? 3.191 -9.786 6.352 1.00 89.75 161 PHE A C 1
ATOM 1254 O O . PHE A 1 161 ? 3.008 -9.436 7.520 1.00 89.75 161 PHE A O 1
ATOM 1261 N N . LEU A 1 162 ? 2.440 -10.729 5.774 1.00 76.69 162 LEU A N 1
ATOM 1262 C CA . LEU A 1 162 ? 1.460 -11.501 6.542 1.00 76.69 162 LEU A CA 1
ATOM 1263 C C . LEU A 1 162 ? 2.150 -12.624 7.318 1.00 76.69 162 LEU A C 1
ATOM 1265 O O . LEU A 1 162 ? 2.891 -13.414 6.743 1.00 76.69 162 LEU A O 1
ATOM 1269 N N . ALA A 1 163 ? 1.847 -12.721 8.612 1.00 64.69 163 ALA A N 1
ATOM 1270 C CA . ALA A 1 163 ? 2.188 -13.871 9.436 1.00 64.69 163 ALA A CA 1
ATOM 1271 C C . ALA A 1 163 ? 1.068 -14.921 9.353 1.00 64.69 163 ALA A C 1
ATOM 1273 O O . ALA A 1 163 ? -0.023 -14.703 9.889 1.00 64.69 163 ALA A O 1
ATOM 1274 N N . GLU A 1 164 ? 1.312 -16.069 8.718 1.00 55.31 164 GLU A N 1
ATOM 1275 C CA . GLU A 1 164 ? 0.386 -17.201 8.813 1.00 55.31 164 GLU A CA 1
ATOM 1276 C C . GLU A 1 164 ? 0.351 -17.727 10.260 1.00 55.31 164 GLU A C 1
ATOM 1278 O O . GLU A 1 164 ? 1.261 -18.405 10.731 1.00 55.31 164 GLU A O 1
ATOM 1283 N N . LYS A 1 165 ? -0.754 -17.443 10.964 1.00 51.38 165 LYS A N 1
ATOM 1284 C CA . LYS A 1 165 ? -1.076 -17.979 12.305 1.00 51.38 165 LYS A CA 1
ATOM 1285 C C . LYS A 1 165 ? -0.123 -17.537 13.432 1.00 51.38 165 LYS A C 1
ATOM 1287 O O . LYS A 1 165 ? 0.043 -18.254 14.414 1.00 51.38 165 LYS A O 1
ATOM 1292 N N . GLY A 1 166 ? 0.444 -16.333 13.348 1.00 47.00 166 GLY A N 1
ATOM 1293 C CA . GLY A 1 166 ? 1.201 -15.705 14.449 1.00 47.00 166 GLY A CA 1
ATOM 1294 C C . GLY A 1 166 ? 2.656 -16.166 14.584 1.00 47.00 166 GLY A C 1
ATOM 1295 O O . GLY A 1 166 ? 3.470 -15.454 15.166 1.00 47.00 166 GLY A O 1
ATOM 1296 N N . THR A 1 167 ? 3.022 -17.283 13.964 1.00 49.81 167 THR A N 1
ATOM 1297 C CA . THR A 1 167 ? 4.368 -17.475 13.422 1.00 49.81 167 THR A CA 1
ATOM 1298 C C . THR A 1 167 ? 4.489 -16.656 12.140 1.00 49.81 167 THR A C 1
ATOM 1300 O O . THR A 1 167 ? 3.628 -16.746 11.267 1.00 49.81 167 THR A O 1
ATOM 1303 N N . MET A 1 168 ? 5.545 -15.851 12.001 1.00 52.03 168 MET A N 1
ATOM 1304 C CA . MET A 1 168 ? 5.915 -15.331 10.678 1.00 52.03 168 MET A CA 1
ATOM 1305 C C . MET A 1 168 ? 6.133 -16.538 9.746 1.00 52.03 168 MET A C 1
ATOM 1307 O O . MET A 1 168 ? 6.657 -17.548 10.233 1.00 52.03 168 MET A O 1
ATOM 1311 N N . PRO A 1 169 ? 5.730 -16.484 8.459 1.00 46.97 169 PRO A N 1
ATOM 1312 C CA . PRO A 1 169 ? 6.074 -17.535 7.510 1.00 46.97 169 PRO A CA 1
ATOM 1313 C C . PRO A 1 169 ? 7.585 -17.766 7.535 1.00 46.97 169 PRO A C 1
ATOM 1315 O O . PRO A 1 169 ? 8.356 -16.872 7.902 1.00 46.97 169 PRO A O 1
ATOM 1318 N N . PHE A 1 170 ? 7.983 -18.989 7.188 1.00 48.22 170 PHE A N 1
ATOM 1319 C CA . PHE A 1 170 ? 9.379 -19.407 7.189 1.00 48.22 170 PHE A CA 1
ATOM 1320 C C . PHE A 1 170 ? 10.264 -18.377 6.479 1.00 48.22 170 PHE A C 1
ATOM 1322 O O . PHE A 1 170 ? 9.840 -17.703 5.543 1.00 48.22 170 PHE A O 1
ATOM 1329 N N . VAL A 1 171 ? 11.522 -18.282 6.917 1.00 54.34 171 VAL A N 1
ATOM 1330 C CA . VAL A 1 171 ? 12.529 -17.381 6.324 1.00 54.34 171 VAL A CA 1
ATOM 1331 C C . VAL A 1 171 ? 12.713 -17.655 4.818 1.00 54.34 171 VAL A C 1
ATOM 1333 O O . VAL A 1 171 ? 13.217 -16.804 4.088 1.00 54.34 171 VAL A O 1
ATOM 1336 N N . ASP A 1 172 ? 12.258 -18.810 4.339 1.00 58.75 172 ASP A N 1
ATOM 1337 C CA . ASP A 1 172 ? 12.283 -19.283 2.958 1.00 58.75 172 ASP A CA 1
ATOM 1338 C C . ASP A 1 172 ? 11.286 -18.553 2.035 1.00 58.75 172 ASP A C 1
ATOM 1340 O O . ASP A 1 172 ? 10.282 -19.107 1.597 1.00 58.75 172 ASP A O 1
ATOM 1344 N N . GLY A 1 173 ? 11.619 -17.312 1.671 1.00 74.25 173 GLY A N 1
ATOM 1345 C CA . GLY A 1 173 ? 11.030 -16.618 0.524 1.00 74.25 173 GLY A CA 1
ATOM 1346 C C . GLY A 1 173 ? 10.061 -15.479 0.854 1.00 74.25 173 GLY A C 1
ATOM 1347 O O . GLY A 1 173 ? 9.602 -15.300 1.980 1.00 74.25 173 GLY A O 1
ATOM 1348 N N . ILE A 1 174 ? 9.749 -14.688 -0.173 1.00 82.25 174 ILE A N 1
ATOM 1349 C CA . ILE A 1 174 ? 8.592 -13.789 -0.217 1.00 82.25 174 ILE A CA 1
ATOM 1350 C C . ILE A 1 174 ? 7.744 -14.254 -1.401 1.00 82.25 174 ILE A C 1
ATOM 1352 O O . ILE A 1 174 ? 8.176 -14.142 -2.548 1.00 82.25 174 ILE A O 1
ATOM 1356 N N . GLU A 1 175 ? 6.555 -14.778 -1.112 1.00 80.62 175 GLU A N 1
ATOM 1357 C CA . GLU A 1 175 ? 5.591 -15.247 -2.111 1.00 80.62 175 GLU A CA 1
ATOM 1358 C C . GLU A 1 175 ? 5.135 -14.086 -3.024 1.00 80.62 175 GLU A C 1
ATOM 1360 O O . GLU A 1 175 ? 5.015 -12.930 -2.594 1.00 80.62 175 GLU A O 1
ATOM 1365 N N . ILE A 1 176 ? 4.868 -14.385 -4.296 1.00 81.38 176 ILE A N 1
ATOM 1366 C CA . ILE A 1 176 ? 4.346 -13.423 -5.278 1.00 81.38 176 ILE A CA 1
ATOM 1367 C C . ILE A 1 176 ? 2.962 -12.901 -4.840 1.00 81.38 176 ILE A C 1
ATOM 1369 O O . ILE A 1 176 ? 2.122 -13.643 -4.346 1.00 81.38 176 ILE A O 1
ATOM 1373 N N . PHE A 1 177 ? 2.732 -11.591 -4.984 1.00 82.81 177 PHE A N 1
ATOM 1374 C CA . PHE A 1 177 ? 1.527 -10.870 -4.536 1.00 82.81 177 PHE A CA 1
ATOM 1375 C C . PHE A 1 177 ? 1.147 -11.038 -3.041 1.00 82.81 177 PHE A C 1
ATOM 1377 O O . PHE A 1 177 ? 0.005 -10.780 -2.644 1.00 82.81 177 PHE A O 1
ATOM 1384 N N . SER A 1 178 ? 2.096 -11.415 -2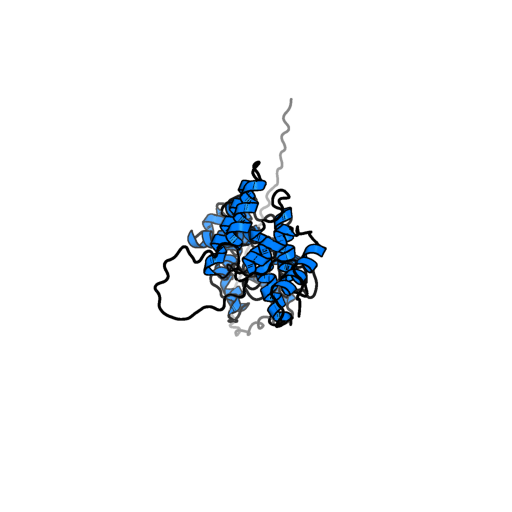.177 1.00 86.00 178 SER A N 1
ATOM 1385 C CA . SER A 1 178 ? 1.858 -11.587 -0.734 1.00 86.00 178 SER A CA 1
ATOM 1386 C C . SER A 1 178 ? 2.011 -10.298 0.086 1.00 86.00 178 SER A C 1
ATOM 1388 O O . SER A 1 178 ? 1.339 -10.135 1.112 1.00 86.00 178 SER A O 1
ATOM 1390 N N . VAL A 1 179 ? 2.862 -9.361 -0.355 1.00 91.06 179 VAL A N 1
ATOM 1391 C CA . VAL A 1 179 ? 3.253 -8.175 0.422 1.00 91.06 179 VAL A CA 1
ATOM 1392 C C . VAL A 1 179 ? 2.101 -7.180 0.476 1.00 91.06 179 VAL A C 1
ATOM 1394 O O . VAL A 1 179 ? 1.666 -6.639 -0.540 1.00 91.06 179 VAL A O 1
ATOM 1397 N N . LYS A 1 180 ? 1.602 -6.926 1.685 1.00 91.25 180 LYS A N 1
ATOM 1398 C CA . LYS A 1 180 ? 0.483 -6.018 1.947 1.00 91.25 180 LYS A CA 1
ATOM 1399 C C . LYS A 1 180 ? 1.005 -4.605 2.202 1.00 91.25 180 LYS A C 1
ATOM 1401 O O . LYS A 1 180 ? 2.158 -4.406 2.580 1.00 91.25 180 LYS A O 1
ATOM 1406 N N . LEU A 1 181 ? 0.144 -3.608 2.037 1.00 91.06 181 LEU A N 1
ATOM 1407 C CA . LEU A 1 181 ? 0.524 -2.196 2.117 1.00 91.06 181 LEU A CA 1
ATOM 1408 C C . LEU A 1 181 ? -0.024 -1.561 3.397 1.00 91.06 181 LEU A C 1
ATOM 1410 O O . LEU A 1 181 ? -1.187 -1.746 3.747 1.00 91.06 181 LEU A O 1
ATOM 1414 N N . VAL A 1 182 ? 0.816 -0.793 4.084 1.00 89.50 182 VAL A N 1
ATOM 1415 C CA . VAL A 1 182 ? 0.423 0.143 5.149 1.00 89.50 182 VAL A CA 1
ATOM 1416 C C . VAL A 1 182 ? 0.139 1.500 4.514 1.00 89.50 182 VAL A C 1
ATOM 1418 O O . VAL A 1 182 ? -0.907 2.095 4.771 1.00 89.50 182 VAL A O 1
ATOM 1421 N N . ASP A 1 183 ? 1.004 1.944 3.598 1.00 88.00 183 ASP A N 1
ATOM 1422 C CA . ASP A 1 183 ? 0.761 3.103 2.748 1.00 88.00 183 ASP A CA 1
ATOM 1423 C C . ASP A 1 183 ? 1.377 2.970 1.343 1.00 88.00 183 ASP A C 1
ATOM 1425 O O . ASP A 1 183 ? 1.973 1.953 1.002 1.00 88.00 183 ASP A O 1
ATOM 1429 N N . GLY A 1 184 ? 1.138 3.954 0.471 1.00 88.00 184 GLY A N 1
ATOM 1430 C CA . GLY A 1 184 ? 1.640 3.947 -0.905 1.00 88.00 184 GLY A CA 1
ATOM 1431 C C . GLY A 1 184 ? 0.851 3.060 -1.879 1.00 88.00 184 GLY A C 1
ATOM 1432 O O . GLY A 1 184 ? 1.263 2.915 -3.029 1.00 88.00 184 GLY A O 1
ATOM 1433 N N . PHE A 1 185 ? -0.307 2.514 -1.474 1.00 87.44 185 PHE A N 1
ATOM 1434 C CA . PHE A 1 185 ? -1.124 1.631 -2.324 1.00 87.44 185 PHE A CA 1
ATOM 1435 C C . PHE A 1 185 ? -1.427 2.228 -3.700 1.00 87.44 185 PHE A C 1
ATOM 1437 O O . PHE A 1 185 ? -1.209 1.558 -4.704 1.00 87.44 185 PHE A O 1
ATOM 1444 N N . THR A 1 186 ? -1.845 3.496 -3.773 1.00 86.94 186 THR A N 1
ATOM 1445 C CA . THR A 1 186 ? -2.129 4.153 -5.057 1.00 86.94 186 THR A CA 1
ATOM 1446 C C . THR A 1 186 ? -0.925 4.127 -5.999 1.00 86.94 186 THR A C 1
ATOM 1448 O O . THR A 1 186 ? -1.094 3.900 -7.189 1.00 86.94 186 THR A O 1
ATOM 1451 N N . LYS A 1 187 ? 0.296 4.304 -5.478 1.00 89.12 187 LYS A N 1
ATOM 1452 C CA . LYS A 1 187 ? 1.525 4.323 -6.285 1.00 89.12 187 LYS A CA 1
ATOM 1453 C C . LYS A 1 187 ? 1.846 2.933 -6.809 1.00 89.12 187 LYS A C 1
ATOM 1455 O O . LYS A 1 187 ? 2.014 2.782 -8.011 1.00 89.12 187 LYS A O 1
ATOM 1460 N N . SER A 1 188 ? 1.836 1.915 -5.944 1.00 90.25 188 SER A N 1
ATOM 1461 C CA . SER A 1 188 ? 2.022 0.525 -6.385 1.00 90.25 188 SER A CA 1
ATOM 1462 C C . SER A 1 188 ? 0.963 0.108 -7.412 1.00 90.25 188 SER A C 1
ATOM 1464 O O . SER A 1 188 ? 1.302 -0.494 -8.427 1.00 90.25 188 SER A O 1
ATOM 1466 N N . LEU A 1 189 ? -0.299 0.498 -7.204 1.00 87.50 189 LEU A N 1
ATOM 1467 C CA . LEU A 1 189 ? -1.384 0.240 -8.145 1.00 87.50 189 LEU A CA 1
ATOM 1468 C C . LEU A 1 189 ? -1.168 0.957 -9.488 1.00 87.50 189 LEU A C 1
ATOM 1470 O O . LEU A 1 189 ? -1.381 0.338 -10.524 1.00 87.50 189 LEU A O 1
ATOM 1474 N N . CYS A 1 190 ? -0.700 2.211 -9.499 1.00 89.88 190 CYS A N 1
ATOM 1475 C CA . CYS A 1 190 ? -0.331 2.910 -10.734 1.00 89.88 190 CYS A CA 1
ATOM 1476 C C . CYS A 1 190 ? 0.840 2.227 -11.458 1.00 89.88 190 CYS A C 1
ATOM 1478 O O . CYS A 1 190 ? 0.752 2.023 -12.664 1.00 89.88 190 CYS A O 1
ATOM 1480 N N . VAL A 1 191 ? 1.895 1.820 -10.742 1.00 92.06 191 VAL A N 1
ATOM 1481 C CA . VAL A 1 191 ? 3.040 1.096 -11.327 1.00 92.06 191 VAL A CA 1
ATOM 1482 C C . VAL A 1 191 ? 2.588 -0.213 -11.981 1.00 92.06 191 VAL A C 1
ATOM 1484 O O . VAL A 1 191 ? 2.907 -0.468 -13.139 1.00 92.06 191 VAL A O 1
ATOM 1487 N N . GLN A 1 192 ? 1.781 -1.014 -11.282 1.00 88.00 192 GLN A N 1
ATOM 1488 C CA . GLN A 1 192 ? 1.213 -2.245 -11.837 1.00 88.00 192 GLN A CA 1
ATOM 1489 C C . GLN A 1 192 ? 0.271 -1.957 -13.024 1.00 88.00 192 GLN A C 1
ATOM 1491 O O . GLN A 1 192 ? 0.324 -2.649 -14.040 1.00 88.00 192 GLN A O 1
ATOM 1496 N N . ALA A 1 193 ? -0.551 -0.905 -12.945 1.00 85.00 193 ALA A N 1
ATOM 1497 C CA . ALA A 1 193 ? -1.449 -0.512 -14.029 1.00 85.00 193 ALA A CA 1
ATOM 1498 C C . ALA A 1 193 ? -0.704 -0.090 -15.306 1.00 85.00 193 ALA A C 1
ATOM 1500 O O . ALA A 1 193 ? -1.199 -0.382 -16.391 1.00 85.00 193 ALA A O 1
ATOM 1501 N N . ILE A 1 194 ? 0.476 0.537 -15.208 1.00 88.19 194 ILE A N 1
ATOM 1502 C CA . ILE A 1 194 ? 1.292 0.880 -16.385 1.00 88.19 194 ILE A CA 1
ATOM 1503 C C . ILE A 1 194 ? 1.735 -0.394 -17.118 1.00 88.19 194 ILE A C 1
ATOM 1505 O O . ILE A 1 194 ? 1.475 -0.510 -18.312 1.00 88.19 194 ILE A O 1
ATOM 1509 N N . PHE A 1 195 ? 2.281 -1.395 -16.417 1.00 87.44 195 PHE A N 1
ATOM 1510 C CA . PHE A 1 195 ? 2.635 -2.682 -17.039 1.00 87.44 195 PHE A CA 1
ATOM 1511 C C . PHE A 1 195 ? 1.424 -3.389 -17.677 1.00 87.44 195 PHE A C 1
ATOM 1513 O O . PHE A 1 195 ? 1.532 -3.941 -18.771 1.00 87.44 195 PHE A O 1
ATOM 1520 N N . ALA A 1 196 ? 0.254 -3.343 -17.028 1.00 78.75 196 ALA A N 1
ATOM 1521 C CA . ALA A 1 196 ? -0.980 -3.906 -17.579 1.00 78.75 196 ALA A CA 1
ATOM 1522 C C . ALA A 1 196 ? -1.467 -3.163 -18.839 1.00 78.75 196 ALA A C 1
ATOM 1524 O O . ALA A 1 196 ? -1.972 -3.793 -19.769 1.00 78.75 196 ALA A O 1
ATOM 1525 N N . LEU A 1 197 ? -1.317 -1.834 -18.877 1.00 75.56 197 LEU A N 1
ATOM 1526 C CA . LEU A 1 197 ? -1.652 -1.009 -20.038 1.00 75.56 197 LEU A CA 1
ATOM 1527 C C . LEU A 1 197 ? -0.695 -1.266 -21.200 1.00 75.56 197 LEU A C 1
ATOM 1529 O O . LEU A 1 197 ? -1.173 -1.472 -22.307 1.00 75.56 197 LEU A O 1
ATOM 1533 N N . MET A 1 198 ? 0.616 -1.322 -20.952 1.00 84.88 198 MET A N 1
ATOM 1534 C CA . MET A 1 198 ? 1.612 -1.638 -21.983 1.00 84.88 198 MET A CA 1
ATOM 1535 C C . MET A 1 198 ? 1.323 -2.985 -22.643 1.00 84.88 198 MET A C 1
ATOM 1537 O O . MET A 1 198 ? 1.227 -3.054 -23.864 1.00 84.88 198 MET A O 1
ATOM 1541 N N . HIS A 1 199 ? 1.062 -4.021 -21.837 1.00 82.56 199 HIS A N 1
ATOM 1542 C CA . HIS A 1 199 ? 0.686 -5.341 -22.342 1.00 82.56 199 HIS A CA 1
ATOM 1543 C C . HIS A 1 199 ? -0.587 -5.307 -23.192 1.00 82.56 199 HIS A C 1
ATOM 1545 O O . HIS A 1 199 ? -0.643 -5.923 -24.250 1.00 82.56 199 HIS A O 1
ATOM 1551 N N . LYS A 1 200 ? -1.610 -4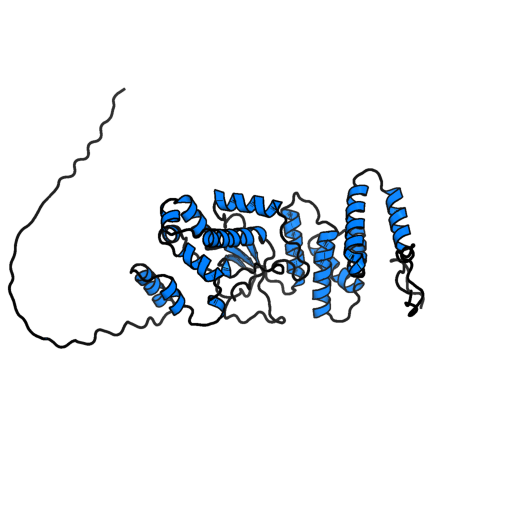.564 -22.751 1.00 73.25 200 LYS A N 1
ATOM 1552 C CA . LYS A 1 200 ? -2.887 -4.458 -23.468 1.00 73.25 200 LYS A CA 1
ATOM 1553 C C . LYS A 1 200 ? -2.828 -3.572 -24.721 1.00 73.25 200 LYS A C 1
ATOM 1555 O O . LYS A 1 200 ? -3.717 -3.664 -25.563 1.00 73.25 200 LYS A O 1
ATOM 1560 N N . LEU A 1 201 ? -1.822 -2.711 -24.820 1.00 77.62 201 LEU A N 1
ATOM 1561 C CA . LEU A 1 201 ? -1.510 -1.918 -26.008 1.00 77.62 201 LEU A CA 1
ATOM 1562 C C . LEU A 1 201 ? -0.470 -2.606 -26.907 1.00 77.62 201 LEU A C 1
ATOM 1564 O O . LEU A 1 201 ? -0.072 -2.011 -27.899 1.00 77.62 201 LEU A O 1
ATOM 1568 N N . GLU A 1 202 ? -0.046 -3.827 -26.558 1.00 85.06 202 GLU A N 1
ATOM 1569 C CA . GLU A 1 202 ? 0.932 -4.633 -27.300 1.00 85.06 202 GLU A CA 1
ATOM 1570 C C . GLU A 1 202 ? 2.251 -3.886 -27.572 1.00 85.06 202 GLU A C 1
ATOM 1572 O O . GLU A 1 202 ? 2.886 -4.098 -28.599 1.00 85.06 202 GLU A O 1
ATOM 1577 N N . VAL A 1 203 ? 2.676 -3.026 -26.628 1.00 82.00 203 VAL A N 1
ATOM 1578 C CA . VAL A 1 203 ? 3.901 -2.214 -26.755 1.00 82.00 203 VAL A CA 1
ATOM 1579 C C . VAL A 1 203 ? 5.091 -3.119 -27.066 1.00 82.00 203 VAL A C 1
ATOM 1581 O O . VAL A 1 203 ? 5.357 -4.069 -26.323 1.00 82.00 203 VAL A O 1
ATOM 1584 N N . THR A 1 204 ? 5.787 -2.809 -28.153 1.00 86.88 204 THR A N 1
ATOM 1585 C CA . THR A 1 204 ? 6.874 -3.605 -28.733 1.00 86.88 204 THR A CA 1
ATOM 1586 C C . THR A 1 204 ? 8.257 -3.133 -28.254 1.00 86.88 204 THR A C 1
ATOM 1588 O O . THR A 1 204 ? 8.382 -2.042 -27.683 1.00 86.88 204 THR A O 1
ATOM 1591 N N . PRO A 1 205 ? 9.328 -3.925 -28.467 1.00 84.88 205 PRO A N 1
ATOM 1592 C CA . PRO A 1 205 ? 10.700 -3.442 -28.311 1.00 84.88 205 PRO A CA 1
ATOM 1593 C C . PRO A 1 205 ? 10.978 -2.194 -29.161 1.00 84.88 205 PRO A C 1
ATOM 1595 O O . PRO A 1 205 ? 11.613 -1.258 -28.681 1.00 84.88 205 PRO A O 1
ATOM 1598 N N . GLU A 1 206 ? 10.467 -2.158 -30.393 1.00 90.50 206 GLU A N 1
ATOM 1599 C CA . GLU A 1 206 ? 10.655 -1.071 -31.355 1.00 90.50 206 GLU A CA 1
ATOM 1600 C C . GLU A 1 206 ? 10.021 0.245 -30.877 1.00 90.50 206 GLU A C 1
ATOM 1602 O O . GLU A 1 206 ? 10.636 1.305 -31.017 1.00 90.50 206 GLU A O 1
ATOM 1607 N N . ASP A 1 207 ? 8.841 0.186 -30.247 1.00 90.44 207 ASP A N 1
ATOM 1608 C CA . ASP A 1 207 ? 8.185 1.359 -29.652 1.00 90.44 207 ASP A CA 1
ATOM 1609 C C . ASP A 1 207 ? 9.042 1.990 -28.541 1.00 90.44 207 ASP A C 1
ATOM 1611 O O . ASP A 1 207 ? 9.138 3.213 -28.439 1.00 90.44 207 ASP A O 1
ATOM 1615 N N . LEU A 1 208 ? 9.696 1.163 -27.713 1.00 89.12 208 LEU A N 1
ATOM 1616 C CA . LEU A 1 208 ? 10.568 1.636 -26.630 1.00 89.12 208 LEU A CA 1
ATOM 1617 C C . LEU A 1 208 ? 11.959 2.052 -27.122 1.00 89.12 208 LEU A C 1
ATOM 1619 O O . LEU A 1 208 ? 12.562 2.949 -26.538 1.00 89.12 208 LEU A O 1
ATOM 1623 N N . ALA A 1 209 ? 12.458 1.456 -28.206 1.00 90.25 209 ALA A N 1
ATOM 1624 C CA . ALA A 1 209 ? 13.675 1.911 -28.875 1.00 90.25 209 ALA A CA 1
ATOM 1625 C C . ALA A 1 209 ? 13.501 3.316 -29.486 1.00 90.25 209 ALA A C 1
ATOM 1627 O O . ALA A 1 209 ? 14.455 4.094 -29.531 1.00 90.25 209 ALA A O 1
ATOM 1628 N N . GLY A 1 210 ? 12.281 3.655 -29.924 1.00 93.00 210 GLY A N 1
ATOM 1629 C CA . GLY A 1 210 ? 11.919 4.980 -30.433 1.00 93.00 210 GLY A CA 1
ATOM 1630 C C . GLY A 1 210 ? 11.719 6.066 -29.364 1.00 93.00 210 GLY A C 1
ATOM 1631 O O . GLY A 1 210 ? 11.764 7.248 -29.705 1.00 93.00 210 GLY A O 1
ATOM 1632 N N . ASP A 1 211 ? 11.523 5.699 -28.091 1.00 93.81 211 ASP A N 1
ATOM 1633 C CA . ASP A 1 211 ? 11.268 6.633 -26.984 1.00 93.81 211 ASP A CA 1
ATOM 1634 C C . ASP A 1 211 ? 12.109 6.297 -25.735 1.00 93.81 211 ASP A C 1
ATOM 1636 O O . ASP A 1 211 ? 11.699 5.563 -24.830 1.00 93.81 211 ASP A O 1
ATOM 1640 N N . GLU A 1 212 ? 13.292 6.915 -25.652 1.00 92.69 212 GLU A N 1
ATOM 1641 C CA . GLU A 1 212 ? 14.207 6.808 -24.506 1.00 92.69 212 GLU A CA 1
ATOM 1642 C C . GLU A 1 212 ? 13.572 7.271 -23.178 1.00 92.69 212 GLU A C 1
ATOM 1644 O O . GLU A 1 212 ? 13.915 6.755 -22.108 1.00 92.69 212 GLU A O 1
ATOM 1649 N N . SER A 1 213 ? 12.613 8.206 -23.219 1.00 91.56 213 SER A N 1
ATOM 1650 C CA . SER A 1 213 ? 11.922 8.682 -22.013 1.00 91.56 213 SER A CA 1
ATOM 1651 C C . SER A 1 213 ? 10.969 7.614 -21.485 1.00 91.56 213 SER A C 1
ATOM 1653 O O . SER A 1 213 ? 10.953 7.342 -20.281 1.00 91.56 213 SER A O 1
ATOM 1655 N N . MET A 1 214 ? 10.231 6.950 -22.377 1.00 90.88 214 MET A N 1
ATOM 1656 C CA . MET A 1 214 ? 9.383 5.812 -22.029 1.00 90.88 214 MET A CA 1
ATOM 1657 C C . MET A 1 214 ? 10.224 4.622 -21.548 1.00 90.88 214 MET A C 1
ATOM 1659 O O . MET A 1 214 ? 9.928 4.062 -20.491 1.00 90.88 214 MET A O 1
ATOM 1663 N N . ALA A 1 215 ? 11.318 4.279 -22.235 1.00 92.88 215 ALA A N 1
ATOM 1664 C CA . ALA A 1 215 ? 12.220 3.206 -21.808 1.00 92.88 215 ALA A CA 1
ATOM 1665 C C . ALA A 1 215 ? 12.816 3.462 -20.407 1.00 92.88 215 ALA A C 1
ATOM 1667 O O . ALA A 1 215 ? 12.812 2.575 -19.546 1.00 92.88 215 ALA A O 1
ATOM 1668 N N . THR A 1 216 ? 13.238 4.702 -20.132 1.00 92.25 216 THR A N 1
ATOM 1669 C CA . THR A 1 216 ? 13.714 5.139 -18.808 1.00 92.25 216 THR A CA 1
ATOM 1670 C C . THR A 1 216 ? 12.603 5.088 -17.752 1.00 92.25 216 THR A C 1
ATOM 1672 O O . THR A 1 216 ? 12.839 4.637 -16.626 1.00 92.25 216 THR A O 1
ATOM 1675 N N . CYS A 1 217 ? 11.375 5.494 -18.100 1.00 91.62 217 CYS A N 1
ATOM 1676 C CA . CYS A 1 217 ? 10.217 5.388 -17.214 1.00 91.62 217 CYS A CA 1
ATOM 1677 C C . CYS A 1 217 ? 9.989 3.926 -16.802 1.00 91.62 217 CYS A C 1
ATOM 1679 O O . CYS A 1 217 ? 10.007 3.624 -15.607 1.00 91.62 217 CYS A O 1
ATOM 1681 N N . VAL A 1 218 ? 9.890 3.002 -17.763 1.00 91.81 218 VAL A N 1
ATOM 1682 C CA . VAL A 1 218 ? 9.685 1.560 -17.523 1.00 91.81 218 VAL A CA 1
ATOM 1683 C C . VAL A 1 218 ? 10.818 0.961 -16.685 1.00 91.81 218 VAL A C 1
ATOM 1685 O O . VAL A 1 218 ? 10.555 0.197 -15.754 1.00 91.81 218 VAL A O 1
ATOM 1688 N N . ALA A 1 219 ? 12.071 1.357 -16.928 1.00 91.56 219 ALA A N 1
ATOM 1689 C CA . ALA A 1 219 ? 13.211 0.920 -16.123 1.00 91.56 219 ALA A CA 1
ATOM 1690 C C . ALA A 1 219 ? 13.085 1.348 -14.647 1.00 91.56 219 ALA A C 1
ATOM 1692 O O . ALA A 1 219 ? 13.397 0.560 -13.749 1.00 91.56 219 ALA A O 1
ATOM 1693 N N . SER A 1 220 ? 12.564 2.554 -14.378 1.00 91.62 220 SER A N 1
ATOM 1694 C CA . SER A 1 220 ? 12.295 3.032 -13.010 1.00 91.62 220 SER A CA 1
ATOM 1695 C C . SER A 1 220 ? 11.192 2.237 -12.296 1.00 91.62 220 SER A C 1
ATOM 1697 O O . SER A 1 220 ? 11.221 2.102 -11.073 1.00 91.62 220 SER A O 1
ATOM 1699 N N . LEU A 1 221 ? 10.255 1.643 -13.048 1.00 92.69 221 LEU A N 1
ATOM 1700 C CA . LEU A 1 221 ? 9.157 0.839 -12.503 1.00 92.69 221 LEU A CA 1
ATOM 1701 C C . LEU A 1 221 ? 9.602 -0.540 -11.991 1.00 92.69 221 LEU A C 1
ATOM 1703 O O . LEU A 1 221 ? 8.840 -1.191 -11.276 1.00 92.69 221 LEU A O 1
ATOM 1707 N N . LYS A 1 222 ? 10.818 -0.996 -12.327 1.00 91.06 222 LYS A N 1
ATOM 1708 C CA . LYS A 1 222 ? 11.334 -2.324 -11.950 1.00 91.06 222 LYS A CA 1
ATOM 1709 C C . LYS A 1 222 ? 11.395 -2.552 -10.438 1.00 91.06 222 LYS A C 1
ATOM 1711 O O . LYS A 1 222 ? 11.220 -3.687 -9.997 1.00 91.06 222 LYS A O 1
ATOM 1716 N N . TYR A 1 223 ? 11.674 -1.513 -9.651 1.00 91.50 223 TYR A N 1
ATOM 1717 C CA . TYR A 1 223 ? 11.868 -1.640 -8.209 1.00 91.50 223 TYR A CA 1
ATOM 1718 C C . TYR A 1 223 ? 11.087 -0.588 -7.430 1.00 91.50 223 TYR A C 1
ATOM 1720 O O . TYR A 1 223 ? 11.194 0.613 -7.662 1.00 91.50 223 TYR A O 1
ATOM 1728 N N . LEU A 1 224 ? 10.363 -1.057 -6.421 1.00 93.75 224 LEU A N 1
ATOM 1729 C CA . LEU A 1 224 ? 9.657 -0.228 -5.459 1.00 93.75 224 LEU A CA 1
ATOM 1730 C C . LEU A 1 224 ? 10.503 -0.136 -4.190 1.00 93.75 224 LEU A C 1
ATOM 1732 O O . LEU A 1 224 ? 10.799 -1.157 -3.567 1.00 93.75 224 LEU A O 1
ATOM 1736 N N . LYS A 1 225 ? 10.908 1.072 -3.793 1.00 94.62 225 LYS A N 1
ATOM 1737 C CA . LYS A 1 225 ? 11.562 1.273 -2.496 1.00 94.62 225 LYS A CA 1
ATOM 1738 C C . LYS A 1 225 ? 10.510 1.137 -1.400 1.00 94.62 225 LYS A C 1
ATOM 1740 O O . LYS A 1 225 ? 9.441 1.735 -1.503 1.00 94.62 225 LYS A O 1
ATOM 1745 N N . GLY A 1 226 ? 10.802 0.354 -0.372 1.00 93.88 226 GLY A N 1
ATOM 1746 C CA . GLY A 1 226 ? 9.885 0.047 0.713 1.00 93.88 226 GLY A CA 1
ATOM 1747 C C . GLY A 1 226 ? 10.507 0.223 2.092 1.00 93.88 226 GLY A C 1
ATOM 1748 O O . GLY A 1 226 ? 11.722 0.107 2.274 1.00 93.88 226 GLY A O 1
ATOM 1749 N N . ASN A 1 227 ? 9.636 0.465 3.067 1.00 94.75 227 ASN A N 1
ATOM 1750 C CA . ASN A 1 227 ? 9.927 0.371 4.488 1.00 94.75 227 ASN A CA 1
ATOM 1751 C C . ASN A 1 227 ? 9.023 -0.690 5.109 1.00 94.75 227 ASN A C 1
ATOM 1753 O O . ASN A 1 227 ? 7.863 -0.844 4.742 1.00 94.75 227 ASN A O 1
ATOM 1757 N N . PHE A 1 228 ? 9.536 -1.387 6.107 1.00 93.38 228 PHE A N 1
ATOM 1758 C CA . PHE A 1 228 ? 8.827 -2.390 6.871 1.00 93.38 228 PHE A CA 1
ATOM 1759 C C . PHE A 1 228 ? 9.013 -2.048 8.335 1.00 93.38 228 PHE A C 1
ATOM 1761 O O . PHE A 1 228 ? 10.136 -1.944 8.826 1.00 93.38 228 PHE A O 1
ATOM 1768 N N . LYS A 1 229 ? 7.903 -1.885 9.038 1.00 92.62 229 LYS A N 1
ATOM 1769 C CA . LYS A 1 229 ? 7.895 -1.720 10.483 1.00 92.62 229 LYS A CA 1
ATOM 1770 C C . LYS A 1 229 ? 7.310 -2.989 11.072 1.00 92.62 229 LYS A C 1
ATOM 1772 O O . LYS A 1 229 ? 6.170 -3.322 10.774 1.00 92.62 229 LYS A O 1
ATOM 1777 N N . ARG A 1 230 ? 8.079 -3.714 11.880 1.00 90.06 230 ARG A N 1
ATOM 1778 C CA . ARG A 1 230 ? 7.576 -4.919 12.536 1.00 90.06 230 ARG A CA 1
ATOM 1779 C C . ARG A 1 230 ? 6.646 -4.519 13.679 1.00 90.06 230 ARG A C 1
ATOM 1781 O O . ARG A 1 230 ? 7.052 -3.808 14.593 1.00 90.06 230 ARG A O 1
ATOM 1788 N N . HIS A 1 231 ? 5.420 -5.025 13.628 1.00 89.31 231 HIS A N 1
ATOM 1789 C CA . HIS A 1 231 ? 4.466 -4.995 14.730 1.00 89.31 231 HIS A CA 1
ATOM 1790 C C . HIS A 1 231 ? 4.078 -6.420 15.116 1.00 89.31 231 HIS A C 1
ATOM 1792 O O . HIS A 1 231 ? 3.793 -7.238 14.241 1.00 89.31 231 HIS A O 1
ATOM 1798 N N . ASP A 1 232 ? 3.991 -6.691 16.418 1.00 87.62 232 ASP A N 1
ATOM 1799 C CA . ASP A 1 232 ? 3.550 -7.992 16.945 1.00 87.62 232 ASP A CA 1
ATOM 1800 C C . ASP A 1 232 ? 2.026 -8.193 16.840 1.00 87.62 232 ASP A C 1
ATOM 1802 O O . ASP A 1 232 ? 1.510 -9.280 17.102 1.00 87.62 232 ASP A O 1
ATOM 1806 N N . ARG A 1 233 ? 1.281 -7.137 16.485 1.00 86.44 233 ARG A N 1
ATOM 1807 C CA . ARG A 1 233 ? -0.187 -7.117 16.430 1.00 86.44 233 ARG A CA 1
ATOM 1808 C C . ARG A 1 233 ? -0.681 -6.546 15.104 1.00 86.44 233 ARG A C 1
ATOM 1810 O O . ARG A 1 233 ? -0.353 -5.413 14.753 1.00 86.44 233 ARG A O 1
ATOM 1817 N N . GLU A 1 234 ? -1.513 -7.309 14.391 1.00 84.94 234 GLU A N 1
ATOM 1818 C CA . GLU A 1 234 ? -2.051 -6.928 13.074 1.00 84.94 234 GLU A CA 1
ATOM 1819 C C . GLU A 1 234 ? -2.787 -5.575 13.089 1.00 84.94 234 GLU A C 1
ATOM 1821 O O . GLU A 1 234 ? -2.718 -4.833 12.108 1.00 84.94 234 GLU A O 1
ATOM 1826 N N . GLU A 1 235 ? -3.476 -5.232 14.186 1.00 87.19 235 GLU A N 1
ATOM 1827 C CA . GLU A 1 235 ? -4.230 -3.979 14.286 1.00 87.19 235 GLU A CA 1
ATOM 1828 C C . GLU A 1 235 ? -3.354 -2.717 14.322 1.00 87.19 235 GLU A C 1
ATOM 1830 O O . GLU A 1 235 ? -3.835 -1.642 13.969 1.00 87.19 235 GLU A O 1
ATOM 1835 N N . GLU A 1 236 ? -2.075 -2.815 14.699 1.00 89.62 236 GLU A N 1
ATOM 1836 C CA . GLU A 1 236 ? -1.195 -1.642 14.771 1.00 89.62 236 GLU A CA 1
ATOM 1837 C C . GLU A 1 236 ? -0.841 -1.101 13.384 1.00 89.62 236 GLU A C 1
ATOM 1839 O O . GLU A 1 236 ? -0.832 0.113 13.185 1.00 89.62 236 GLU A O 1
ATOM 1844 N N . TYR A 1 237 ? -0.700 -1.984 12.391 1.00 88.19 237 TYR A N 1
ATOM 1845 C CA . TYR A 1 237 ? -0.570 -1.585 10.989 1.00 88.19 237 TYR A CA 1
ATOM 1846 C C . TYR A 1 237 ? -1.781 -0.780 10.492 1.00 88.19 237 TYR A C 1
ATOM 1848 O O . TYR A 1 237 ? -1.625 0.117 9.667 1.00 88.19 237 TYR A O 1
ATOM 1856 N N . LEU A 1 238 ? -2.992 -1.070 10.988 1.00 87.06 238 LEU A N 1
ATOM 1857 C CA . LEU A 1 238 ? -4.195 -0.312 10.622 1.00 87.06 238 LEU A CA 1
ATOM 1858 C C . LEU A 1 238 ? -4.175 1.098 11.232 1.00 87.06 238 LEU A C 1
ATOM 1860 O O . LEU A 1 238 ? -4.643 2.048 10.602 1.00 87.06 238 LEU A O 1
ATOM 1864 N N . TYR A 1 239 ? -3.627 1.243 12.443 1.00 89.12 239 TYR A N 1
ATOM 1865 C CA . TYR A 1 239 ? -3.461 2.538 13.105 1.00 89.12 239 TYR A CA 1
ATOM 1866 C C . TYR A 1 239 ? -2.394 3.394 12.419 1.00 89.12 239 TYR A C 1
ATOM 1868 O O . TYR A 1 239 ? -2.639 4.578 12.192 1.00 89.12 239 TYR A O 1
ATOM 1876 N N . ASP A 1 240 ? -1.262 2.805 12.030 1.00 87.38 240 ASP A N 1
ATOM 1877 C CA . ASP A 1 240 ? -0.206 3.506 11.295 1.00 87.38 240 ASP A CA 1
ATOM 1878 C C . ASP A 1 240 ? -0.675 3.920 9.891 1.00 87.38 240 ASP A C 1
ATOM 1880 O O . ASP A 1 240 ? -0.529 5.085 9.521 1.00 87.38 240 ASP A O 1
ATOM 1884 N N . ALA A 1 241 ? -1.356 3.034 9.151 1.00 84.62 241 ALA A N 1
ATOM 1885 C CA . ALA A 1 241 ? -1.972 3.363 7.860 1.00 84.62 241 ALA A CA 1
ATOM 1886 C C . ALA A 1 241 ? -2.948 4.552 7.964 1.00 84.62 241 ALA A C 1
ATOM 1888 O O . ALA A 1 241 ? -2.975 5.435 7.105 1.00 84.62 241 ALA A O 1
ATOM 1889 N N . LEU A 1 242 ? -3.748 4.595 9.033 1.00 83.81 242 LEU A N 1
ATOM 1890 C CA . LEU A 1 242 ? -4.667 5.695 9.315 1.00 83.81 242 LEU A CA 1
ATOM 1891 C C . LEU A 1 242 ? -3.920 6.984 9.703 1.00 83.81 242 LEU A C 1
ATOM 1893 O O . LEU A 1 242 ? -4.258 8.064 9.213 1.00 83.81 242 LEU A O 1
ATOM 1897 N N . ALA A 1 243 ? -2.885 6.888 10.536 1.00 83.62 243 ALA A N 1
ATOM 1898 C CA . ALA A 1 243 ? -2.064 8.028 10.932 1.00 83.62 243 ALA A CA 1
ATOM 1899 C C . ALA A 1 243 ? -1.329 8.658 9.736 1.00 83.62 243 ALA A C 1
ATOM 1901 O O . ALA A 1 243 ? -1.224 9.883 9.670 1.00 83.62 243 ALA A O 1
ATOM 1902 N N . LEU A 1 244 ? -0.878 7.848 8.772 1.00 77.56 244 LEU A N 1
ATOM 1903 C CA . LEU A 1 244 ? -0.255 8.305 7.526 1.00 77.56 244 LEU A CA 1
ATOM 1904 C C . LEU A 1 244 ? -1.249 9.064 6.636 1.00 77.56 244 LEU A C 1
ATOM 1906 O O . LEU A 1 244 ? -0.934 10.173 6.207 1.00 77.56 244 LEU A O 1
ATOM 1910 N N . THR A 1 245 ? -2.481 8.566 6.460 1.00 71.75 245 THR A N 1
ATOM 1911 C CA . THR A 1 245 ? -3.509 9.290 5.674 1.00 71.75 245 THR A CA 1
ATOM 1912 C C . THR A 1 245 ? -3.846 10.684 6.225 1.00 71.75 245 THR A C 1
ATOM 1914 O O . THR A 1 245 ? -4.166 11.586 5.457 1.00 71.75 245 THR A O 1
ATOM 1917 N N . GLN A 1 246 ? -3.703 10.907 7.538 1.00 72.19 246 GLN A N 1
ATOM 1918 C CA . GLN A 1 246 ? -3.881 12.233 8.156 1.00 72.19 246 GLN A CA 1
ATOM 1919 C C . GLN A 1 246 ? -2.685 13.179 7.953 1.00 72.19 246 GLN A C 1
ATOM 1921 O O . GLN A 1 246 ? -2.822 14.391 8.126 1.00 72.19 246 GLN A O 1
ATOM 1926 N N . ARG A 1 247 ? -1.497 12.647 7.630 1.00 66.38 247 ARG A N 1
ATOM 1927 C CA . ARG A 1 247 ? -0.298 13.452 7.339 1.00 66.38 247 ARG A CA 1
ATOM 1928 C C . ARG A 1 247 ? -0.294 13.954 5.899 1.00 66.38 247 ARG A C 1
ATOM 1930 O O . ARG A 1 247 ? 0.145 15.075 5.667 1.00 66.38 247 ARG A O 1
ATOM 1937 N N . THR A 1 248 ? -0.769 13.138 4.958 1.00 61.31 248 THR A N 1
ATOM 1938 C CA . THR A 1 248 ? -0.766 13.458 3.523 1.00 61.31 248 THR A CA 1
ATOM 1939 C C . THR A 1 248 ? -1.925 14.371 3.113 1.00 61.31 248 THR A C 1
ATOM 1941 O O . THR A 1 248 ? -1.730 15.261 2.291 1.00 61.31 248 THR A O 1
ATOM 1944 N N . GLY A 1 249 ? -3.113 14.217 3.710 1.00 53.00 249 GLY A N 1
ATOM 1945 C CA . GLY A 1 249 ? -4.275 15.068 3.428 1.00 53.00 249 GLY A CA 1
ATOM 1946 C C . GLY A 1 249 ? -4.380 16.297 4.336 1.00 53.00 249 GLY A C 1
ATOM 1947 O O . GLY A 1 249 ? -5.023 16.217 5.377 1.00 53.00 249 GLY A O 1
ATOM 1948 N N . GLU A 1 250 ? -3.786 17.434 3.948 1.00 54.56 250 GLU A N 1
ATOM 1949 C CA . GLU A 1 250 ? -4.048 18.803 4.469 1.00 54.56 250 GLU A CA 1
ATOM 1950 C C . GLU A 1 250 ? -4.161 18.993 6.008 1.00 54.56 250 GLU A C 1
ATOM 1952 O O . GLU A 1 250 ? -4.773 19.950 6.484 1.00 54.56 250 GLU A O 1
ATOM 1957 N N . LYS A 1 251 ? -3.571 18.107 6.824 1.00 56.25 251 LYS A N 1
ATOM 1958 C CA . LYS A 1 251 ? -3.792 18.027 8.288 1.00 56.25 251 LYS A CA 1
ATOM 1959 C C . LYS A 1 251 ? -5.257 17.767 8.693 1.00 56.25 251 LYS A C 1
ATOM 1961 O O . LYS A 1 251 ? -5.630 18.020 9.843 1.00 56.25 251 LYS A O 1
ATOM 1966 N N . GLN A 1 252 ? -6.103 17.267 7.792 1.00 68.44 252 GLN A N 1
ATOM 1967 C CA . GLN A 1 252 ? -7.485 16.930 8.122 1.00 68.44 252 GLN A CA 1
ATOM 1968 C C . GLN A 1 252 ? -7.526 15.674 9.005 1.00 68.44 252 GLN A C 1
ATOM 1970 O O . GLN A 1 252 ? -6.981 14.623 8.670 1.00 68.44 252 GLN A O 1
ATOM 1975 N N . GLN A 1 253 ? -8.196 15.773 10.158 1.00 78.88 253 GLN A N 1
ATOM 1976 C CA . GLN A 1 253 ? -8.463 14.604 10.998 1.00 78.88 253 GLN A CA 1
ATOM 1977 C C . GLN A 1 253 ? -9.324 13.603 10.223 1.00 78.88 253 GLN A C 1
ATOM 1979 O O . GLN A 1 253 ? -10.324 14.000 9.613 1.00 78.88 253 GLN A O 1
ATOM 1984 N N . ALA A 1 254 ? -8.964 12.317 10.301 1.00 83.12 254 ALA A N 1
ATOM 1985 C CA . ALA A 1 254 ? -9.703 11.250 9.635 1.00 83.12 254 ALA A CA 1
ATOM 1986 C C . ALA A 1 254 ? -11.192 11.324 9.984 1.00 83.12 254 ALA A C 1
ATOM 1988 O O . ALA A 1 254 ? -11.576 11.589 11.131 1.00 83.12 254 ALA A O 1
ATOM 1989 N N . SER A 1 255 ? -12.041 11.100 8.985 1.00 84.19 255 SER A N 1
ATOM 1990 C CA . SER A 1 255 ? -13.479 11.169 9.196 1.00 84.19 255 SER A CA 1
ATOM 1991 C C . SER A 1 255 ? -13.932 10.106 10.208 1.00 84.19 255 SER A C 1
ATOM 1993 O O . SER A 1 255 ? -13.344 9.021 10.286 1.00 84.19 255 SER A O 1
ATOM 1995 N N . PRO A 1 256 ? -15.032 10.344 10.950 1.00 86.06 256 PRO A N 1
ATOM 1996 C CA . PRO A 1 256 ? -15.649 9.306 11.773 1.00 86.06 256 PRO A CA 1
ATOM 1997 C C . PRO A 1 256 ? -15.951 8.014 10.995 1.00 86.06 256 PRO A C 1
ATOM 1999 O O . PRO A 1 256 ? -15.974 6.945 11.593 1.00 86.06 256 PRO A O 1
ATOM 2002 N N . MET A 1 257 ? -16.153 8.097 9.675 1.00 84.50 257 MET A N 1
ATOM 2003 C CA . MET A 1 257 ? -16.457 6.959 8.801 1.00 84.50 257 MET A CA 1
ATOM 2004 C C . MET A 1 257 ? -15.213 6.128 8.448 1.00 84.50 257 MET A C 1
ATOM 2006 O O . MET A 1 257 ? -15.267 4.899 8.463 1.00 84.50 257 MET A O 1
ATOM 2010 N N . GLU A 1 258 ? -14.069 6.772 8.206 1.00 84.69 258 GLU A N 1
ATOM 2011 C CA . GLU A 1 258 ? -12.780 6.079 8.044 1.00 84.69 258 GLU A CA 1
ATOM 2012 C C . GLU A 1 258 ? -12.358 5.406 9.349 1.00 84.69 258 GLU A C 1
ATOM 2014 O O . GLU A 1 258 ? -11.988 4.229 9.352 1.00 84.69 258 GLU A O 1
ATOM 2019 N N . LEU A 1 259 ? -12.534 6.110 10.473 1.00 90.31 259 LEU A N 1
ATOM 2020 C CA . LEU A 1 259 ? -12.355 5.544 11.806 1.00 90.31 259 LEU A CA 1
ATOM 2021 C C . LEU A 1 259 ? -13.278 4.331 12.018 1.00 90.31 259 LEU A C 1
ATOM 2023 O O . LEU A 1 259 ? -12.803 3.285 12.442 1.00 90.31 259 LEU A O 1
ATOM 2027 N N . VAL A 1 260 ? -14.567 4.404 11.664 1.00 91.12 260 VAL A N 1
ATOM 2028 C CA . VAL A 1 260 ? -15.490 3.253 11.741 1.00 91.12 260 VAL A CA 1
ATOM 2029 C C . VAL A 1 260 ? -14.948 2.018 11.019 1.00 91.12 260 VAL A C 1
ATOM 2031 O O . VAL A 1 260 ? -15.044 0.927 11.582 1.00 91.12 260 VAL A O 1
ATOM 2034 N N . SER A 1 261 ? -14.391 2.151 9.809 1.00 86.00 261 SER A N 1
ATOM 2035 C CA . SER A 1 261 ? -13.853 0.994 9.074 1.00 86.00 261 SER A CA 1
ATOM 2036 C C . SER A 1 261 ? -12.629 0.407 9.784 1.00 86.00 261 SER A C 1
ATOM 2038 O O . SER A 1 261 ? -12.624 -0.778 10.122 1.00 86.00 261 SER A O 1
ATOM 2040 N N . VAL A 1 262 ? -11.650 1.254 10.130 1.00 89.44 262 VAL A N 1
ATOM 2041 C CA . VAL A 1 262 ? -10.422 0.850 10.839 1.00 89.44 262 VAL A CA 1
ATOM 2042 C C . VAL A 1 262 ? -10.733 0.188 12.185 1.00 89.44 262 VAL A C 1
ATOM 2044 O O . VAL A 1 262 ? -10.216 -0.887 12.482 1.00 89.44 262 VAL A O 1
ATOM 2047 N N . PHE A 1 263 ? -11.624 0.777 12.988 1.00 93.25 263 PHE A N 1
ATOM 2048 C CA . PHE A 1 263 ? -12.010 0.220 14.286 1.00 93.25 263 PHE A CA 1
ATOM 2049 C C . PHE A 1 263 ? -12.889 -1.030 14.167 1.00 93.25 263 PHE A C 1
ATOM 2051 O O . PHE A 1 263 ? -12.765 -1.908 15.017 1.00 93.25 263 PHE A O 1
ATOM 2058 N N . SER A 1 264 ? -13.724 -1.164 13.125 1.00 91.56 264 SER A N 1
ATOM 2059 C CA . SER A 1 264 ? -14.459 -2.416 12.859 1.00 91.56 264 SER A CA 1
ATOM 2060 C C . SER A 1 264 ? -13.483 -3.585 12.687 1.00 91.56 264 SER A C 1
ATOM 2062 O O . SER A 1 264 ? -13.645 -4.627 13.324 1.00 91.56 264 SER A O 1
ATOM 2064 N N . GLU A 1 265 ? -12.447 -3.391 11.868 1.00 89.38 265 GLU A N 1
ATOM 2065 C CA . GLU A 1 265 ? -11.460 -4.428 11.566 1.00 89.38 265 GLU A CA 1
ATOM 2066 C C . GLU A 1 265 ? -10.514 -4.682 12.749 1.00 89.38 265 GLU A C 1
ATOM 2068 O O . GLU A 1 265 ? -10.305 -5.832 13.134 1.00 89.38 265 GLU A O 1
ATOM 2073 N N . ALA A 1 266 ? -10.037 -3.634 13.429 1.00 91.75 266 ALA A N 1
ATOM 2074 C CA . ALA A 1 266 ? -9.235 -3.779 14.646 1.00 91.75 266 ALA A CA 1
ATOM 2075 C C . ALA A 1 266 ? -9.987 -4.534 15.763 1.00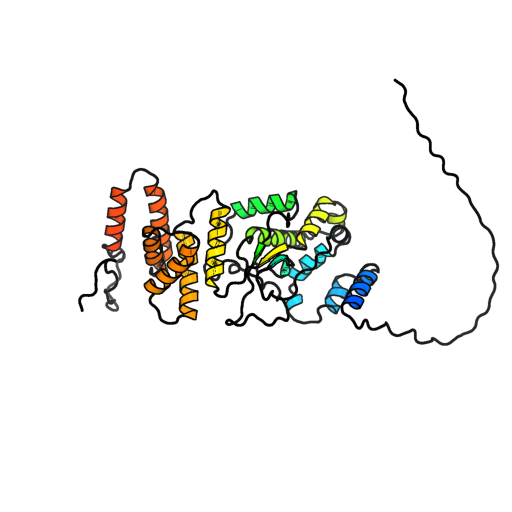 91.75 266 ALA A C 1
ATOM 2077 O O . ALA A 1 266 ? -9.401 -5.370 16.450 1.00 91.75 266 ALA A O 1
ATOM 2078 N N . ILE A 1 267 ? -11.300 -4.310 15.923 1.00 94.38 267 ILE A N 1
ATOM 2079 C CA . ILE A 1 267 ? -12.143 -5.089 16.848 1.00 94.38 267 ILE A CA 1
ATOM 2080 C C . ILE A 1 267 ? -12.250 -6.549 16.398 1.00 94.38 267 ILE A C 1
ATOM 2082 O O . ILE A 1 267 ? -12.169 -7.442 17.242 1.00 94.38 267 ILE A O 1
ATOM 2086 N N . ARG A 1 268 ? -12.406 -6.819 15.094 1.00 91.12 268 ARG A N 1
ATOM 2087 C CA . ARG A 1 268 ? -12.445 -8.185 14.543 1.00 91.12 268 ARG A CA 1
ATOM 2088 C C . ARG A 1 268 ? -11.141 -8.939 14.835 1.00 91.12 268 ARG A C 1
ATOM 2090 O O . ARG A 1 268 ? -11.193 -10.089 15.273 1.00 91.12 268 ARG A O 1
ATOM 2097 N N . LEU A 1 269 ? -9.997 -8.279 14.654 1.00 89.25 269 LEU A N 1
ATOM 2098 C CA . LEU A 1 269 ? -8.665 -8.813 14.950 1.00 89.25 269 LEU A CA 1
ATOM 2099 C C . LEU A 1 269 ? -8.466 -9.048 16.456 1.00 89.25 269 LEU A C 1
ATOM 2101 O O . LEU A 1 269 ? -8.171 -10.174 16.858 1.00 89.25 269 LEU A O 1
ATOM 2105 N N . LYS A 1 270 ? -8.754 -8.057 17.313 1.00 92.06 270 LYS A N 1
ATOM 2106 C CA . LYS A 1 270 ? -8.688 -8.236 18.776 1.00 92.06 270 LYS A CA 1
ATOM 2107 C C . LYS A 1 270 ? -9.651 -9.302 19.302 1.00 92.06 270 LYS A C 1
ATOM 2109 O O . LYS A 1 270 ? -9.337 -9.964 20.285 1.00 92.06 270 LYS A O 1
ATOM 2114 N N . LYS A 1 271 ? -10.817 -9.500 18.676 1.00 93.94 271 LYS A N 1
ATOM 2115 C CA . LYS A 1 271 ? -11.747 -10.584 19.039 1.00 93.94 271 LYS A CA 1
ATOM 2116 C C . LYS A 1 271 ? -11.166 -11.964 18.717 1.00 93.94 271 LYS A C 1
ATOM 2118 O O . LYS A 1 271 ? -11.399 -12.905 19.469 1.00 93.94 271 LYS A O 1
ATOM 2123 N N . ARG A 1 272 ? -10.398 -12.087 17.625 1.00 89.94 272 ARG A N 1
ATOM 2124 C CA . ARG A 1 272 ? -9.689 -13.326 17.265 1.00 89.94 272 ARG A CA 1
ATOM 2125 C C . ARG A 1 272 ? -8.601 -13.665 18.291 1.00 89.94 272 ARG A C 1
ATOM 2127 O O . ARG A 1 272 ? -8.495 -14.825 18.664 1.00 89.94 272 ARG A O 1
ATOM 2134 N N . SER A 1 273 ? -7.831 -12.679 18.762 1.00 89.25 273 SER A N 1
ATOM 2135 C CA . SER A 1 273 ? -6.717 -12.907 19.699 1.00 89.25 273 SER A CA 1
ATOM 2136 C C . SER A 1 273 ? -7.124 -12.974 21.178 1.00 89.25 273 SER A C 1
ATOM 2138 O O . SER A 1 273 ? -6.543 -13.746 21.931 1.00 89.25 273 SER A O 1
ATOM 2140 N N . LEU A 1 274 ? -8.124 -12.196 21.612 1.00 92.38 274 LEU A N 1
ATOM 2141 C CA . LEU A 1 274 ? -8.550 -12.103 23.021 1.00 92.38 274 LEU A CA 1
ATOM 2142 C C . LEU A 1 274 ? -9.828 -12.896 23.348 1.00 92.38 274 LEU A C 1
ATOM 2144 O O . LEU A 1 274 ? -10.297 -12.847 24.488 1.00 92.38 274 LEU A O 1
ATOM 2148 N N . GLY A 1 275 ? -10.416 -13.580 22.364 1.00 91.75 275 GLY A N 1
ATOM 2149 C CA . GLY A 1 275 ? -11.622 -14.387 22.527 1.00 91.75 275 GLY A CA 1
ATOM 2150 C C . GLY A 1 275 ? -12.903 -13.579 22.779 1.00 91.75 275 GLY A C 1
ATOM 2151 O O . GLY A 1 275 ? -13.113 -12.480 22.256 1.00 91.75 275 GLY A O 1
ATOM 2152 N N . ALA A 1 276 ? -13.813 -14.159 23.565 1.00 86.56 276 ALA A N 1
ATOM 2153 C CA . ALA A 1 276 ? -15.163 -13.643 23.786 1.00 86.56 276 ALA A CA 1
ATOM 2154 C C . ALA A 1 276 ? -15.202 -12.434 24.745 1.00 86.56 276 ALA A C 1
ATOM 2156 O O . ALA A 1 276 ? -15.564 -12.553 25.912 1.00 86.56 276 ALA A O 1
ATOM 2157 N N . LYS A 1 277 ? -14.875 -11.244 24.229 1.00 94.06 277 LYS A N 1
ATOM 2158 C CA . LYS A 1 277 ? -15.097 -9.949 24.900 1.00 94.06 277 LYS A CA 1
ATOM 2159 C C . LYS A 1 277 ? -16.246 -9.176 24.252 1.00 94.06 277 LYS A C 1
ATOM 2161 O O . LYS A 1 277 ? -16.571 -9.400 23.083 1.00 94.06 277 LYS A O 1
ATOM 2166 N N . SER A 1 278 ? -16.865 -8.252 24.993 1.00 96.31 278 SER A N 1
ATOM 2167 C CA . SER A 1 278 ? -17.921 -7.411 24.422 1.00 96.31 278 SER A CA 1
ATOM 2168 C C . SER A 1 278 ? -17.341 -6.417 23.409 1.00 96.31 278 SER A C 1
ATOM 2170 O O . SER A 1 278 ? -16.205 -5.956 23.537 1.00 96.31 278 SER A O 1
ATOM 2172 N N . THR A 1 279 ? -18.142 -6.028 22.415 1.00 95.06 279 THR A N 1
ATOM 2173 C CA . THR A 1 279 ? -17.753 -5.020 21.415 1.00 95.06 279 THR A CA 1
ATOM 2174 C C . THR A 1 279 ? -17.367 -3.678 22.052 1.00 95.06 279 THR A C 1
ATOM 2176 O O . THR A 1 279 ? -16.520 -2.975 21.510 1.00 95.06 279 THR A O 1
ATOM 2179 N N . ARG A 1 280 ? -17.952 -3.322 23.211 1.00 95.81 280 ARG A N 1
ATOM 2180 C CA . ARG A 1 280 ? -17.624 -2.084 23.944 1.00 95.81 280 ARG A CA 1
ATOM 2181 C C . ARG A 1 280 ? -16.208 -2.154 24.517 1.00 95.81 280 ARG A C 1
ATOM 2183 O O . ARG A 1 280 ? -15.445 -1.210 24.351 1.00 95.81 280 ARG A O 1
ATOM 2190 N N . ASP A 1 281 ? -15.848 -3.281 25.125 1.00 96.75 281 ASP A N 1
ATOM 2191 C CA . ASP A 1 281 ? -14.537 -3.466 25.759 1.00 96.75 281 ASP A CA 1
ATOM 2192 C C . ASP A 1 281 ? -13.429 -3.573 24.708 1.00 96.75 281 ASP A C 1
ATOM 2194 O O . ASP A 1 281 ? -12.379 -2.948 24.842 1.00 96.75 281 ASP A O 1
ATOM 2198 N N . LEU A 1 282 ? -13.690 -4.299 23.614 1.00 96.75 282 LEU A N 1
ATOM 2199 C CA . LEU A 1 282 ? -12.777 -4.383 22.473 1.00 96.75 282 LEU A CA 1
ATOM 2200 C C . LEU A 1 282 ? -12.556 -3.012 21.820 1.00 96.75 282 LEU A C 1
ATOM 2202 O O . LEU A 1 282 ? -11.410 -2.653 21.563 1.00 96.75 282 LEU A O 1
ATOM 2206 N N . LEU A 1 283 ? -13.618 -2.219 21.612 1.00 96.75 283 LEU A N 1
ATOM 2207 C CA . LEU A 1 283 ? -13.490 -0.852 21.099 1.00 96.75 283 LEU A CA 1
ATOM 2208 C C . LEU A 1 283 ? -12.664 0.026 22.045 1.00 96.75 283 LEU A C 1
ATOM 2210 O O . LEU A 1 283 ? -11.769 0.725 21.579 1.00 96.75 283 LEU A O 1
ATOM 2214 N N . ASN A 1 284 ? -12.926 -0.022 23.354 1.00 96.56 284 ASN A N 1
ATOM 2215 C CA . ASN A 1 284 ? -12.172 0.750 24.342 1.00 96.56 284 ASN A CA 1
ATOM 2216 C C . ASN A 1 284 ? -10.673 0.400 24.312 1.00 96.56 284 ASN A C 1
ATOM 2218 O O . ASN A 1 284 ? -9.844 1.307 24.326 1.00 96.56 284 ASN A O 1
ATOM 2222 N N . LEU A 1 285 ? -10.322 -0.887 24.193 1.00 96.44 285 LEU A N 1
ATOM 2223 C CA . LEU A 1 285 ? -8.933 -1.338 24.042 1.00 96.44 285 LEU A CA 1
ATOM 2224 C C . LEU A 1 285 ? -8.299 -0.844 22.732 1.00 96.44 285 LEU A C 1
ATOM 2226 O O . LEU A 1 285 ? -7.170 -0.360 22.752 1.00 96.44 285 LEU A O 1
ATOM 2230 N N . CYS A 1 286 ? -9.010 -0.916 21.600 1.00 95.81 286 CYS A N 1
ATOM 2231 C CA . CYS A 1 286 ? -8.524 -0.345 20.340 1.00 95.81 286 CYS A CA 1
ATOM 2232 C C . CYS A 1 286 ? -8.297 1.171 20.458 1.00 95.81 286 CYS A C 1
ATOM 2234 O O . CYS A 1 286 ? -7.273 1.679 20.012 1.00 95.81 286 CYS A O 1
ATOM 2236 N N . VAL A 1 287 ? -9.242 1.904 21.058 1.00 95.94 287 VAL A N 1
ATOM 2237 C CA . VAL A 1 287 ? -9.156 3.364 21.230 1.00 95.94 287 VAL A CA 1
ATOM 2238 C C . VAL A 1 287 ? -8.004 3.732 22.164 1.00 95.94 287 VAL A C 1
ATOM 2240 O O . VAL A 1 287 ? -7.301 4.699 21.893 1.00 95.94 287 VAL A O 1
ATOM 2243 N N . GLN A 1 288 ? -7.761 2.956 23.222 1.00 95.69 288 GLN A N 1
ATOM 2244 C CA . GLN A 1 288 ? -6.606 3.136 24.102 1.00 95.69 288 GLN A CA 1
ATOM 2245 C C . GLN A 1 288 ? -5.280 2.910 23.363 1.00 95.69 288 GLN A C 1
ATOM 2247 O O . GLN A 1 288 ? -4.354 3.697 23.546 1.00 95.69 288 GLN A O 1
ATOM 2252 N N . ASP A 1 289 ? -5.184 1.871 22.527 1.00 94.50 289 ASP A N 1
ATOM 2253 C CA . ASP A 1 289 ? -3.997 1.612 21.705 1.00 94.50 289 ASP A CA 1
ATOM 2254 C C . ASP A 1 289 ? -3.749 2.741 20.690 1.00 94.50 289 ASP A C 1
ATOM 2256 O O . ASP A 1 289 ? -2.649 3.285 20.646 1.00 94.50 289 ASP A O 1
ATOM 2260 N N . TYR A 1 290 ? -4.771 3.160 19.940 1.00 93.12 290 TYR A N 1
ATOM 2261 C CA . TYR A 1 290 ? -4.662 4.252 18.966 1.00 93.12 290 TYR A CA 1
ATOM 2262 C C . TYR A 1 290 ? -4.333 5.608 19.623 1.00 93.12 290 TYR A C 1
ATOM 2264 O O . TYR A 1 290 ? -3.491 6.361 19.125 1.00 93.12 290 TYR A O 1
ATOM 2272 N N . ASN A 1 291 ? -4.913 5.893 20.797 1.00 93.81 291 ASN A N 1
ATOM 2273 C CA . ASN A 1 291 ? -4.660 7.120 21.562 1.00 93.81 291 ASN A CA 1
ATOM 2274 C C . ASN A 1 291 ? -3.212 7.262 22.071 1.00 93.81 291 ASN A C 1
ATOM 2276 O O . ASN A 1 291 ? -2.855 8.352 22.522 1.00 93.81 291 ASN A O 1
ATOM 2280 N N . LYS A 1 292 ? -2.369 6.219 21.975 1.00 91.88 292 LYS A N 1
ATOM 2281 C CA . LYS A 1 292 ? -0.915 6.331 22.196 1.00 91.88 292 LYS A CA 1
ATOM 2282 C C . LYS A 1 292 ? -0.240 7.214 21.139 1.00 91.88 292 LYS A C 1
ATOM 2284 O O . LYS A 1 292 ? 0.737 7.881 21.455 1.00 91.88 292 LYS A O 1
ATOM 2289 N N . GLY A 1 293 ? -0.766 7.230 19.909 1.00 86.75 293 GLY A N 1
ATOM 2290 C CA . GLY A 1 293 ? -0.269 8.058 18.806 1.00 86.75 293 GLY A CA 1
ATOM 2291 C C . GLY A 1 293 ? -1.146 9.275 18.493 1.00 86.75 293 GLY A C 1
ATOM 2292 O O . GLY A 1 293 ? -0.624 10.366 18.276 1.00 86.75 293 GLY A O 1
ATOM 2293 N N . GLN A 1 294 ? -2.476 9.116 18.461 1.00 87.31 294 GLN A N 1
ATOM 2294 C CA . GLN A 1 294 ? -3.411 10.162 18.016 1.00 87.31 294 GLN A CA 1
ATOM 2295 C C . GLN A 1 294 ? -4.698 10.166 18.855 1.00 87.31 294 GLN A C 1
ATOM 2297 O O . GLN A 1 294 ? -5.362 9.144 18.983 1.00 87.31 294 GLN A O 1
ATOM 2302 N N . LYS A 1 295 ? -5.092 11.318 19.418 1.00 91.31 295 LYS A N 1
ATOM 2303 C CA . LYS A 1 295 ? -6.259 11.408 20.320 1.00 91.31 295 LYS A CA 1
ATOM 2304 C C . LYS A 1 295 ? -7.594 11.493 19.567 1.00 91.31 295 LYS A C 1
ATOM 2306 O O . LYS A 1 295 ? -7.853 12.478 18.878 1.00 91.31 295 LYS A O 1
ATOM 2311 N N . ILE A 1 296 ? -8.488 10.527 19.792 1.00 92.56 296 ILE A N 1
ATOM 2312 C CA . ILE A 1 296 ? -9.885 10.557 19.317 1.00 92.56 296 ILE A CA 1
ATOM 2313 C C . ILE A 1 296 ? -10.788 11.267 20.339 1.00 92.56 296 ILE A C 1
ATOM 2315 O O . ILE A 1 296 ? -10.713 11.013 21.542 1.00 92.56 296 ILE A O 1
ATOM 2319 N N . LYS A 1 297 ? -11.701 12.126 19.864 1.00 92.94 297 LYS A N 1
ATOM 2320 C CA . LYS A 1 297 ? -12.741 12.762 20.696 1.00 92.94 297 LYS A CA 1
ATOM 2321 C C . LYS A 1 297 ? -13.788 11.739 21.158 1.00 92.94 297 LYS A C 1
ATOM 2323 O O . LYS A 1 297 ? -14.222 10.898 20.375 1.00 92.94 297 LYS A O 1
ATOM 2328 N N . GLN A 1 298 ? -14.277 11.859 22.395 1.00 93.44 298 GLN A N 1
ATOM 2329 C CA . GLN A 1 298 ? -15.267 10.927 22.962 1.00 93.44 298 GLN A CA 1
ATOM 2330 C C . GLN A 1 298 ? -16.562 10.830 22.126 1.00 93.44 298 GLN A C 1
ATOM 2332 O O . GLN A 1 298 ? -17.149 9.756 22.016 1.00 93.44 298 GLN A O 1
ATOM 2337 N N . GLU A 1 299 ? -16.995 11.927 21.501 1.00 91.25 299 GLU A N 1
ATOM 2338 C CA . GLU A 1 299 ? -18.144 11.946 20.583 1.00 91.25 299 GLU A CA 1
ATOM 2339 C C . GLU A 1 299 ? -17.927 11.025 19.376 1.00 91.25 299 GLU A C 1
ATOM 2341 O O . GLU A 1 299 ? -18.792 10.214 19.048 1.00 91.25 299 GLU A O 1
ATOM 2346 N N . THR A 1 300 ? -16.738 11.071 18.773 1.00 92.19 300 THR A N 1
ATOM 2347 C CA . THR A 1 300 ? -16.350 10.184 17.672 1.00 92.19 300 THR A CA 1
ATOM 2348 C C . THR A 1 300 ? -16.328 8.721 18.118 1.00 92.19 300 THR A C 1
ATOM 2350 O O . THR A 1 300 ? -16.799 7.862 17.381 1.00 92.19 300 THR A O 1
ATOM 2353 N N . VAL A 1 301 ? -15.883 8.421 19.346 1.00 94.44 301 VAL A N 1
ATOM 2354 C CA . VAL A 1 301 ? -15.952 7.056 19.910 1.00 94.44 301 VAL A CA 1
ATOM 2355 C C . VAL A 1 301 ? -17.403 6.571 20.037 1.00 94.44 301 VAL A C 1
ATOM 2357 O O . VAL A 1 301 ? -17.686 5.417 19.717 1.00 94.44 301 VAL A O 1
ATOM 2360 N N . LYS A 1 302 ? -18.345 7.444 20.431 1.00 92.81 302 LYS A N 1
ATOM 2361 C CA . LYS A 1 302 ? -19.784 7.117 20.472 1.00 92.81 302 LYS A CA 1
ATOM 2362 C C . LYS A 1 302 ? -20.344 6.834 19.068 1.00 92.81 302 LYS A C 1
ATOM 2364 O O . LYS A 1 302 ? -21.081 5.865 18.906 1.00 92.81 302 LYS A O 1
ATOM 2369 N N . ILE A 1 303 ? -19.954 7.617 18.056 1.00 93.44 303 ILE A N 1
ATOM 2370 C CA . ILE A 1 303 ? -20.311 7.367 16.645 1.00 93.44 303 ILE A CA 1
ATOM 2371 C C . ILE A 1 303 ? -19.777 6.002 16.192 1.00 93.44 303 ILE A C 1
ATOM 2373 O O . ILE A 1 303 ? -20.549 5.181 15.698 1.00 93.44 303 ILE A O 1
ATOM 2377 N N . ILE A 1 304 ? -18.487 5.726 16.423 1.00 94.38 304 ILE A N 1
ATOM 2378 C CA . ILE A 1 304 ? -17.854 4.449 16.066 1.00 94.38 304 ILE A CA 1
ATOM 2379 C C . ILE A 1 304 ? -18.598 3.283 16.724 1.00 94.38 304 ILE A C 1
ATOM 2381 O O . ILE A 1 304 ? -18.992 2.347 16.034 1.00 94.38 304 ILE A O 1
ATOM 2385 N N . TYR A 1 305 ? -18.858 3.354 18.032 1.00 95.38 305 TYR A N 1
ATOM 2386 C CA . TYR A 1 305 ? -19.581 2.310 18.758 1.00 95.38 305 TYR A CA 1
ATOM 2387 C C . TYR A 1 305 ? -20.973 2.036 18.173 1.00 95.38 305 TYR A C 1
ATOM 2389 O O . TYR A 1 305 ? -21.331 0.877 17.954 1.00 95.38 305 TYR A O 1
ATOM 2397 N N . ASN A 1 306 ? -21.740 3.091 17.887 1.00 94.50 306 ASN A N 1
ATOM 2398 C CA . ASN A 1 306 ? -23.087 2.967 17.337 1.00 94.50 306 ASN A CA 1
ATOM 2399 C C . ASN A 1 306 ? -23.075 2.305 15.953 1.00 94.50 306 ASN A C 1
ATOM 2401 O O . ASN A 1 306 ? -23.861 1.391 15.718 1.00 94.50 306 ASN A O 1
ATOM 2405 N N . VAL A 1 307 ? -22.162 2.708 15.063 1.00 93.19 307 VAL A N 1
ATOM 2406 C CA . VAL A 1 307 ? -22.066 2.145 13.705 1.00 93.19 307 VAL A CA 1
ATOM 2407 C C . VAL A 1 307 ? -21.492 0.723 13.704 1.00 93.19 307 VAL A C 1
ATOM 2409 O O . VAL A 1 307 ? -21.958 -0.117 12.940 1.00 93.19 307 VAL A O 1
ATOM 2412 N N . VAL A 1 308 ? -20.531 0.406 14.578 1.00 92.56 308 VAL A N 1
ATOM 2413 C CA . VAL A 1 308 ? -19.981 -0.959 14.724 1.00 92.56 308 VAL A CA 1
ATOM 2414 C C . VAL A 1 308 ? -21.025 -1.933 15.287 1.00 92.56 308 VAL A C 1
ATOM 2416 O O . VAL A 1 308 ? -21.020 -3.110 14.932 1.00 92.56 308 VAL A O 1
ATOM 2419 N N . ARG A 1 309 ? -21.931 -1.463 16.155 1.00 94.31 309 ARG A N 1
ATOM 2420 C CA . ARG A 1 309 ? -23.034 -2.267 16.713 1.00 94.31 309 ARG A CA 1
ATOM 2421 C C . ARG A 1 309 ? -24.262 -2.339 15.793 1.00 94.31 309 ARG A C 1
ATOM 2423 O O . ARG A 1 309 ? -25.127 -3.184 16.008 1.00 94.31 309 ARG A O 1
ATOM 2430 N N . CYS A 1 310 ? -24.366 -1.442 14.817 1.00 92.38 310 CYS A N 1
ATOM 2431 C CA . CYS A 1 310 ? -25.503 -1.359 13.910 1.00 92.38 310 CYS A CA 1
ATOM 2432 C C . CYS A 1 310 ? -25.644 -2.657 13.086 1.00 92.38 310 CYS A C 1
ATOM 2434 O O . CYS A 1 310 ? -24.640 -3.127 12.542 1.00 92.38 310 CYS A O 1
ATOM 2436 N N . PRO A 1 311 ? -26.851 -3.246 12.963 1.00 89.62 311 PRO A N 1
ATOM 2437 C CA . PRO A 1 311 ? -27.087 -4.343 12.027 1.00 89.62 311 PRO A CA 1
ATOM 2438 C C . PRO A 1 311 ? -26.675 -3.940 10.608 1.00 89.62 311 PRO A C 1
ATOM 2440 O O . PRO A 1 311 ? -26.921 -2.807 10.199 1.00 89.62 311 PRO A O 1
ATOM 2443 N N . LEU A 1 312 ? -26.082 -4.868 9.847 1.00 83.06 312 LEU A N 1
ATOM 2444 C CA . LEU A 1 312 ? -25.501 -4.582 8.524 1.00 83.06 312 LEU A CA 1
ATOM 2445 C C . LEU A 1 312 ? -26.468 -3.835 7.588 1.00 83.06 312 LEU A C 1
ATOM 2447 O O . LEU A 1 312 ? -26.058 -2.867 6.957 1.00 83.06 312 LEU A O 1
ATOM 2451 N N . VAL A 1 313 ? -27.750 -4.217 7.595 1.00 87.94 313 VAL A N 1
ATOM 2452 C CA . VAL A 1 313 ? -28.838 -3.612 6.797 1.00 87.94 313 VAL A CA 1
ATOM 2453 C C . VAL A 1 313 ? -28.993 -2.100 7.026 1.00 87.94 313 VAL A C 1
ATOM 2455 O O . VAL A 1 313 ? -29.369 -1.379 6.112 1.00 87.94 313 VAL A O 1
ATOM 2458 N N . PHE A 1 314 ? -28.683 -1.601 8.226 1.00 89.94 314 PHE A N 1
ATOM 2459 C CA . PHE A 1 314 ? -28.814 -0.184 8.585 1.00 89.94 314 PHE A CA 1
ATOM 2460 C C . PHE A 1 314 ? -27.469 0.551 8.661 1.00 89.94 314 PHE A C 1
ATOM 2462 O O . PHE A 1 314 ? -27.444 1.764 8.886 1.00 89.94 314 PHE A O 1
ATOM 2469 N N . LYS A 1 315 ? -26.343 -0.160 8.493 1.00 84.62 315 LYS A N 1
ATOM 2470 C CA . LYS A 1 315 ? -25.001 0.389 8.722 1.00 84.62 315 LYS A CA 1
ATOM 2471 C C . LYS A 1 315 ? -24.699 1.547 7.772 1.00 84.62 315 LYS A C 1
ATOM 2473 O O . LYS A 1 315 ? -24.243 2.590 8.232 1.00 84.62 315 LYS A O 1
ATOM 2478 N N . GLU A 1 316 ? -25.001 1.389 6.485 1.00 83.88 316 GLU A N 1
ATOM 2479 C CA . GLU A 1 316 ? -24.793 2.432 5.473 1.00 83.88 316 GLU A CA 1
ATOM 2480 C C . GLU A 1 316 ? -25.685 3.651 5.726 1.00 83.88 316 GLU A C 1
ATOM 2482 O O . GLU A 1 316 ? -25.178 4.766 5.805 1.00 83.88 316 GLU A O 1
ATOM 2487 N N . SER A 1 317 ? -26.984 3.458 5.978 1.00 89.75 317 SER A N 1
ATOM 2488 C CA . SER A 1 317 ? -27.905 4.558 6.300 1.00 89.75 317 SER A CA 1
ATOM 2489 C C . SER A 1 317 ? -27.457 5.347 7.536 1.00 89.75 317 SER A C 1
ATOM 2491 O O . SER A 1 317 ? -27.518 6.576 7.546 1.00 89.75 317 SER A O 1
ATOM 2493 N N . LEU A 1 318 ? -26.967 4.660 8.575 1.00 87.88 318 LEU A N 1
ATOM 2494 C CA . LEU A 1 318 ? -26.437 5.303 9.778 1.00 87.88 318 LEU A CA 1
ATOM 2495 C C . LEU A 1 318 ? -25.111 6.035 9.515 1.00 87.88 318 LEU A C 1
ATOM 2497 O O . LEU A 1 318 ? -24.894 7.113 10.069 1.00 87.88 318 LEU A O 1
ATOM 2501 N N . MET A 1 319 ? -24.242 5.487 8.661 1.00 84.44 319 MET A N 1
ATOM 2502 C CA . MET A 1 319 ? -23.024 6.165 8.209 1.00 84.44 319 MET A CA 1
ATOM 2503 C C . MET A 1 319 ? -23.349 7.455 7.445 1.00 84.44 319 MET A C 1
ATOM 2505 O O . MET A 1 319 ? -22.797 8.504 7.780 1.00 84.44 319 MET A O 1
ATOM 2509 N N . THR A 1 320 ? -24.290 7.407 6.498 1.00 86.00 320 THR A N 1
ATOM 2510 C CA . THR A 1 320 ? -24.767 8.579 5.749 1.00 86.00 320 THR A CA 1
ATOM 2511 C C . THR A 1 320 ? -25.336 9.638 6.691 1.00 86.00 320 THR A C 1
ATOM 2513 O O . THR A 1 320 ? -24.839 10.760 6.698 1.00 86.00 320 THR A O 1
ATOM 2516 N N . MET A 1 321 ? -26.248 9.270 7.604 1.00 87.75 321 MET A N 1
ATOM 2517 C CA . MET A 1 321 ? -26.795 10.206 8.601 1.00 87.75 321 MET A CA 1
ATOM 2518 C C . MET A 1 321 ? -25.711 10.884 9.457 1.00 87.75 321 MET A C 1
ATOM 2520 O O . MET A 1 321 ? -25.821 12.073 9.757 1.00 87.75 321 MET A O 1
ATOM 2524 N N . TYR A 1 322 ? -24.653 10.166 9.857 1.00 88.31 322 TYR A N 1
ATOM 2525 C CA . TYR A 1 322 ? -23.537 10.770 10.596 1.00 88.31 322 TYR A CA 1
ATOM 2526 C C . TYR A 1 322 ? -22.634 11.655 9.726 1.00 88.31 322 TYR A C 1
ATOM 2528 O O . TYR A 1 322 ? -22.086 12.636 10.236 1.00 88.31 322 TYR A O 1
ATOM 2536 N N . SER A 1 323 ? -22.482 11.333 8.441 1.00 81.31 323 SER A N 1
ATOM 2537 C CA . SER A 1 323 ? -21.775 12.173 7.472 1.00 81.31 323 SER A CA 1
ATOM 2538 C C . SER A 1 323 ? -22.524 13.492 7.263 1.00 81.31 323 SER A C 1
ATOM 2540 O O . SER A 1 323 ? -21.964 14.564 7.496 1.00 81.31 323 SER A O 1
ATOM 2542 N N . ASP A 1 324 ? -23.817 13.422 6.953 1.00 82.25 324 ASP A N 1
ATOM 2543 C CA . ASP A 1 324 ? -24.679 14.586 6.724 1.00 82.25 324 ASP A CA 1
ATOM 2544 C C . ASP A 1 324 ? -24.743 15.483 7.967 1.00 82.25 324 ASP A C 1
ATOM 2546 O O . ASP A 1 324 ? -24.576 16.699 7.878 1.00 82.25 324 ASP A O 1
ATOM 2550 N N . TYR A 1 325 ? -24.872 14.885 9.158 1.00 77.12 325 TYR A N 1
ATOM 2551 C CA . TYR A 1 325 ? -24.833 15.596 10.440 1.00 77.12 325 TYR A CA 1
ATOM 2552 C C . TYR A 1 325 ? -23.516 16.360 10.664 1.00 77.12 325 TYR A C 1
ATOM 2554 O O . TYR A 1 325 ? -23.529 17.465 11.213 1.00 77.12 325 TYR A O 1
ATOM 2562 N N . ARG A 1 326 ? -22.370 15.807 10.232 1.00 70.69 326 ARG A N 1
ATOM 2563 C CA . ARG A 1 326 ? -21.063 16.485 10.309 1.00 70.69 326 ARG A CA 1
ATOM 2564 C C . ARG A 1 326 ? -21.031 17.717 9.405 1.00 70.69 326 ARG A C 1
ATOM 2566 O O . ARG A 1 326 ? -20.565 18.763 9.850 1.00 70.69 326 ARG A O 1
ATOM 2573 N N . HIS A 1 327 ? -21.524 17.599 8.172 1.00 68.81 327 HIS A N 1
ATOM 2574 C CA . HIS A 1 327 ? -21.587 18.720 7.232 1.00 68.81 327 HIS A CA 1
ATOM 2575 C C . HIS A 1 327 ? -22.584 19.792 7.691 1.00 68.81 327 HIS A C 1
ATOM 2577 O O . HIS A 1 327 ? -22.254 20.974 7.667 1.00 68.81 327 HIS A O 1
ATOM 2583 N N . PHE A 1 328 ? -23.746 19.392 8.213 1.00 63.69 328 PHE A N 1
ATOM 2584 C CA . PHE A 1 328 ? -24.743 20.313 8.761 1.00 63.69 328 PHE A CA 1
ATOM 2585 C C . PHE A 1 328 ? -24.199 21.110 9.958 1.00 63.69 328 PHE A C 1
ATOM 2587 O O . PHE A 1 328 ? -24.334 22.328 10.009 1.00 63.69 328 PHE A O 1
ATOM 2594 N N . ASN A 1 329 ? -23.504 20.460 10.898 1.00 57.91 329 ASN A N 1
ATOM 2595 C CA . ASN A 1 329 ? -22.933 21.148 12.062 1.00 57.91 329 ASN A CA 1
ATOM 2596 C C . ASN A 1 329 ? -21.736 22.061 11.751 1.00 57.91 329 ASN A C 1
ATOM 2598 O O . ASN A 1 329 ? -21.370 22.862 12.611 1.00 57.91 329 ASN A O 1
ATOM 2602 N N . ALA A 1 330 ? -21.146 21.989 10.554 1.00 60.03 330 ALA A N 1
ATOM 2603 C CA . ALA A 1 330 ? -20.180 22.992 10.108 1.00 60.03 330 ALA A CA 1
ATOM 2604 C C . ALA A 1 330 ? -20.845 24.360 9.825 1.00 60.03 330 ALA A C 1
ATOM 2606 O O . ALA A 1 330 ? -20.156 25.378 9.817 1.00 60.03 330 ALA A O 1
ATOM 2607 N N . GLY A 1 331 ? -22.175 24.404 9.654 1.00 45.88 331 GLY A N 1
ATOM 2608 C CA . GLY A 1 331 ? -22.958 25.629 9.489 1.00 45.88 331 GLY A CA 1
ATOM 2609 C C . GLY A 1 331 ? -24.008 25.827 10.589 1.00 45.88 331 GLY A C 1
ATOM 2610 O O . GLY A 1 331 ? -25.106 25.299 10.491 1.00 45.88 331 GLY A O 1
ATOM 2611 N N . TRP A 1 332 ? -23.691 26.634 11.611 1.00 42.28 332 TRP A N 1
ATOM 2612 C CA . TRP A 1 332 ? -24.645 27.414 12.437 1.00 42.28 332 TRP A CA 1
ATOM 2613 C C . TRP A 1 332 ? -25.933 26.699 12.960 1.00 42.28 332 TRP A C 1
ATOM 2615 O O . TRP A 1 332 ? -26.938 27.356 13.222 1.00 42.28 332 TRP A O 1
ATOM 2625 N N . GLY A 1 333 ? -25.925 25.371 13.170 1.00 47.81 333 GLY A N 1
ATOM 2626 C CA . GLY A 1 333 ? -27.156 24.568 13.363 1.00 47.81 333 GLY A CA 1
ATOM 2627 C C . GLY A 1 333 ? -27.226 23.616 14.575 1.00 47.81 333 GLY A C 1
ATOM 2628 O O . GLY A 1 333 ? -28.131 22.780 14.648 1.00 47.81 333 GLY A O 1
ATOM 2629 N N . PHE A 1 334 ? -26.303 23.715 15.540 1.00 42.91 334 PHE A N 1
ATOM 2630 C CA . PHE A 1 334 ? -26.010 22.650 16.524 1.00 42.91 334 PHE A CA 1
ATOM 2631 C C . PHE A 1 334 ? -27.191 22.182 17.413 1.00 42.91 334 PHE A C 1
ATOM 2633 O O . PHE A 1 334 ? -27.250 21.020 17.822 1.00 42.91 334 PHE A O 1
ATOM 2640 N N . ALA A 1 335 ? -28.153 23.057 17.728 1.00 49.28 335 ALA A N 1
ATOM 2641 C CA . ALA A 1 335 ? -29.195 22.775 18.727 1.00 49.28 335 ALA A CA 1
ATOM 2642 C C . ALA A 1 335 ? -30.360 21.893 18.225 1.00 49.28 335 ALA A C 1
ATOM 2644 O O . ALA A 1 335 ? -30.962 21.155 19.012 1.00 49.28 335 ALA A O 1
ATOM 2645 N N . LEU A 1 336 ? -30.702 21.960 16.932 1.00 47.91 336 LEU A N 1
ATOM 2646 C CA . LEU A 1 336 ? -31.869 21.255 16.382 1.00 47.91 336 LEU A CA 1
ATOM 2647 C C . LEU A 1 336 ? -31.535 19.799 16.024 1.00 47.91 336 LEU A C 1
ATOM 2649 O O . LEU A 1 336 ? -32.295 18.881 16.341 1.00 47.91 336 LEU A O 1
ATOM 2653 N N . ALA A 1 337 ? -30.361 19.573 15.436 1.00 49.50 337 ALA A N 1
ATOM 2654 C CA . ALA A 1 337 ? -29.940 18.255 14.979 1.00 49.50 337 ALA A CA 1
ATOM 2655 C C . ALA A 1 337 ? -29.648 17.283 16.146 1.00 49.50 337 ALA A C 1
ATOM 2657 O O . ALA A 1 337 ? -29.954 16.094 16.049 1.00 49.50 337 ALA A O 1
ATOM 2658 N N . LEU A 1 338 ? -29.165 17.773 17.299 1.00 47.75 338 LEU A N 1
ATOM 2659 C CA . LEU A 1 338 ? -28.986 16.947 18.505 1.00 47.75 338 LEU A CA 1
ATOM 2660 C C . LEU A 1 338 ? -30.328 16.487 19.121 1.00 47.75 338 LEU A C 1
ATOM 2662 O O . LEU A 1 338 ? -30.397 15.439 19.767 1.00 47.75 338 LEU A O 1
ATOM 2666 N N . ARG A 1 339 ? -31.420 17.243 18.912 1.00 49.28 339 ARG A N 1
ATOM 2667 C CA . ARG A 1 339 ? -32.783 16.792 19.256 1.00 49.28 339 ARG A CA 1
ATOM 2668 C C . ARG A 1 339 ? -33.276 15.716 18.288 1.00 49.28 339 ARG A C 1
ATOM 2670 O O . ARG A 1 339 ? -33.949 14.791 18.734 1.00 49.28 339 ARG A O 1
ATOM 2677 N N . LEU A 1 340 ? -32.921 15.801 17.004 1.00 47.22 340 LEU A N 1
ATOM 2678 C CA . LEU A 1 340 ? -33.265 14.781 16.009 1.00 47.22 340 LEU A CA 1
ATOM 2679 C C . LEU A 1 340 ? -32.497 13.474 16.223 1.00 47.22 340 LEU A C 1
ATOM 2681 O O . LEU A 1 340 ? -33.126 12.426 16.200 1.00 47.22 340 LEU A O 1
ATOM 2685 N N . SER A 1 341 ? -31.198 13.495 16.535 1.00 48.22 341 SER A N 1
ATOM 2686 C CA . SER A 1 341 ? -30.453 12.259 16.833 1.00 48.22 341 SER A CA 1
ATOM 2687 C C . SER A 1 341 ? -30.925 11.586 18.129 1.00 48.22 341 SER A C 1
ATOM 2689 O O . SER A 1 341 ? -31.104 10.370 18.158 1.00 48.22 341 SER A O 1
ATOM 2691 N N . LYS A 1 342 ? -31.243 12.358 19.182 1.00 47.91 342 LYS A N 1
ATOM 2692 C CA . LYS A 1 342 ? -31.905 11.819 20.386 1.00 47.91 342 LYS A CA 1
ATOM 2693 C C . LYS A 1 342 ? -33.290 11.237 20.082 1.00 47.91 342 LYS A C 1
ATOM 2695 O O . LYS A 1 342 ? -33.618 10.189 20.636 1.00 47.91 342 LYS A O 1
ATOM 2700 N N . LYS A 1 343 ? -34.070 11.867 19.191 1.00 46.09 343 LYS A N 1
ATOM 2701 C CA . LYS A 1 343 ? -35.345 11.316 18.706 1.00 46.09 343 LYS A CA 1
ATOM 2702 C C . LYS A 1 343 ? -35.151 10.057 17.862 1.00 46.09 343 LYS A C 1
ATOM 2704 O O . LYS A 1 343 ? -35.851 9.103 18.125 1.00 46.09 343 LYS A O 1
ATOM 2709 N N . LEU A 1 344 ? -34.191 9.981 16.944 1.00 46.06 344 LEU A N 1
ATOM 2710 C CA . LEU A 1 344 ? -33.931 8.788 16.118 1.00 46.06 344 LEU A CA 1
ATOM 2711 C C . LEU A 1 344 ? -33.401 7.587 16.927 1.00 46.06 344 LEU A C 1
ATOM 2713 O O . LEU A 1 344 ? -33.542 6.452 16.494 1.00 46.06 344 LEU A O 1
ATOM 2717 N N . VAL A 1 345 ? -32.827 7.823 18.113 1.00 48.62 345 VAL A N 1
ATOM 2718 C CA . VAL A 1 345 ? -32.438 6.764 19.067 1.00 48.62 345 VAL A CA 1
ATOM 2719 C C . VAL A 1 345 ? -33.592 6.350 20.001 1.00 48.62 345 VAL A C 1
ATOM 2721 O O . VAL A 1 345 ? -33.561 5.247 20.536 1.00 48.62 345 VAL A O 1
ATOM 2724 N N . HIS A 1 346 ? -34.613 7.197 20.201 1.00 43.12 346 HIS A N 1
ATOM 2725 C CA . HIS A 1 346 ? -35.818 6.870 20.992 1.00 43.12 346 HIS A CA 1
ATOM 2726 C C . HIS A 1 346 ? -37.010 6.397 20.144 1.00 43.12 346 HIS A C 1
ATOM 2728 O O . HIS A 1 346 ? -37.841 5.624 20.612 1.00 43.12 346 HIS A O 1
ATOM 2734 N N . CYS A 1 347 ? -37.117 6.861 18.905 1.00 35.94 347 CYS A N 1
ATOM 2735 C CA . CYS A 1 347 ? -38.079 6.396 17.924 1.00 35.94 347 CYS A CA 1
ATOM 2736 C C . CYS A 1 347 ? -37.518 5.124 17.298 1.00 35.94 347 CYS A C 1
ATOM 2738 O O . CYS A 1 347 ? -36.538 5.179 16.559 1.00 35.94 347 CYS A O 1
ATOM 2740 N N . ASN A 1 348 ? -38.164 3.989 17.562 1.00 43.47 348 ASN A N 1
ATOM 2741 C CA . ASN A 1 348 ? -37.916 2.750 16.836 1.00 43.47 348 ASN A CA 1
ATOM 2742 C C . ASN A 1 348 ? -38.049 3.006 15.322 1.00 43.47 348 ASN A C 1
ATOM 2744 O O . ASN A 1 348 ? -39.170 3.077 14.815 1.00 43.47 348 ASN A O 1
ATOM 2748 N N . ILE A 1 349 ? -36.933 3.082 14.583 1.00 39.16 349 ILE A N 1
ATOM 2749 C CA . ILE A 1 349 ? -36.913 3.125 13.104 1.00 39.16 349 ILE A CA 1
ATOM 2750 C C . ILE A 1 349 ? -37.210 1.720 12.544 1.00 39.16 349 ILE A C 1
ATOM 2752 O O . ILE A 1 349 ? -36.445 1.127 11.795 1.00 39.16 349 ILE A O 1
ATOM 2756 N N . LEU A 1 350 ? -38.344 1.179 12.981 1.00 37.53 350 LEU A N 1
ATOM 2757 C CA . LEU A 1 350 ? -39.027 -0.010 12.487 1.00 37.53 350 LEU A CA 1
ATOM 2758 C C . LEU A 1 350 ? -40.558 0.202 12.472 1.00 37.53 350 LEU A C 1
ATOM 2760 O O . LEU A 1 350 ? -41.262 -0.604 11.882 1.00 37.53 350 LEU A O 1
ATOM 2764 N N . SER A 1 351 ? -41.089 1.310 13.019 1.00 38.47 351 SER A N 1
ATOM 2765 C CA . SER A 1 351 ? -42.522 1.657 12.939 1.00 38.47 351 SER A CA 1
ATOM 2766 C C . SER A 1 351 ? -42.930 2.405 11.656 1.00 38.47 351 SER A C 1
ATOM 2768 O O . SER A 1 351 ? -44.014 2.977 11.609 1.00 38.47 351 SER A O 1
ATOM 2770 N N . LEU A 1 352 ? -42.060 2.456 10.638 1.00 33.75 352 LEU A N 1
ATOM 2771 C CA . LEU A 1 352 ? -42.340 3.059 9.322 1.00 33.75 352 LEU A CA 1
ATOM 2772 C C . LEU A 1 352 ? -42.406 2.035 8.176 1.00 33.75 352 LEU A C 1
ATOM 2774 O O . LEU A 1 352 ? -42.541 2.423 7.020 1.00 33.75 352 LEU A O 1
ATOM 2778 N N . PHE A 1 353 ? -42.377 0.739 8.493 1.00 28.66 353 PHE A N 1
ATOM 2779 C CA . PHE A 1 353 ? -42.764 -0.322 7.566 1.00 28.66 353 PHE A CA 1
ATOM 2780 C C . PHE A 1 353 ? -43.959 -1.085 8.151 1.00 28.66 353 PHE A C 1
ATOM 2782 O O . PHE A 1 353 ? -43.872 -1.533 9.297 1.00 28.66 353 PHE A O 1
ATOM 2789 N N . PRO A 1 354 ? -45.067 -1.258 7.405 1.00 30.44 354 PRO A N 1
ATOM 2790 C CA . PRO A 1 354 ? -46.146 -2.141 7.820 1.00 30.44 354 PRO A CA 1
ATOM 2791 C C . PRO A 1 354 ? -45.672 -3.591 7.672 1.00 30.44 354 PRO A C 1
ATOM 2793 O O . PRO A 1 354 ? -45.790 -4.199 6.609 1.00 30.44 354 PRO A O 1
ATOM 2796 N N . ILE A 1 355 ? -45.097 -4.145 8.739 1.00 31.91 355 ILE A N 1
ATOM 2797 C CA . ILE A 1 355 ? -44.820 -5.579 8.813 1.00 31.91 355 ILE A CA 1
ATOM 2798 C C . ILE A 1 355 ? -46.165 -6.281 8.998 1.00 31.91 355 ILE A C 1
ATOM 2800 O O . ILE A 1 355 ? -46.830 -6.103 10.020 1.00 31.91 355 ILE A O 1
ATOM 2804 N N . SER A 1 356 ? -46.562 -7.046 7.978 1.00 34.50 356 SER A N 1
ATOM 2805 C CA . SER A 1 356 ? -47.729 -7.926 8.020 1.00 34.50 356 SER A CA 1
ATOM 2806 C C . SER A 1 356 ? -47.675 -8.805 9.265 1.00 34.50 356 SER A C 1
ATOM 2808 O O . SER A 1 356 ? -46.633 -9.380 9.578 1.00 34.50 356 SER A O 1
ATOM 2810 N N . SER A 1 357 ? -48.795 -8.904 9.973 1.00 35.56 357 SER A N 1
ATOM 2811 C CA . SER A 1 357 ? -48.903 -9.646 11.224 1.00 35.56 357 SER A CA 1
AT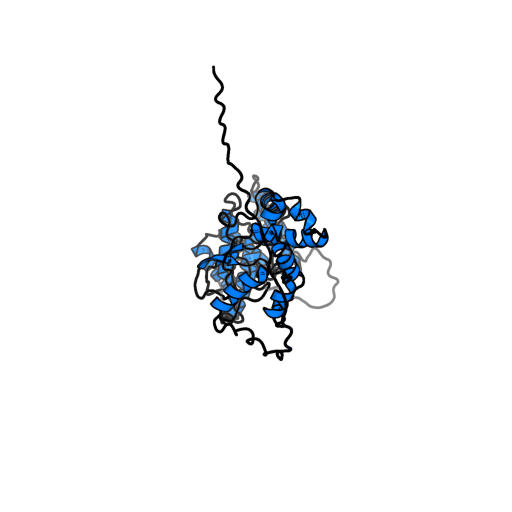OM 2812 C C . SER A 1 357 ? -48.888 -11.155 10.986 1.00 35.56 357 SER A C 1
ATOM 2814 O O . SER A 1 357 ? -49.947 -11.769 10.931 1.00 35.56 357 SER A O 1
ATOM 2816 N N . ASP A 1 358 ? -47.698 -11.741 10.883 1.00 38.75 358 ASP A N 1
ATOM 2817 C CA . ASP A 1 358 ? -47.458 -13.146 11.209 1.00 38.75 358 ASP A CA 1
ATOM 2818 C C . ASP A 1 358 ? -45.974 -13.382 11.542 1.00 38.75 358 ASP A C 1
ATOM 2820 O O . ASP A 1 358 ? -45.088 -12.722 11.005 1.00 38.75 358 ASP A O 1
ATOM 2824 N N . VAL A 1 359 ? -45.720 -14.356 12.425 1.00 39.38 359 VAL A N 1
ATOM 2825 C CA . VAL A 1 359 ? -44.401 -14.778 12.954 1.00 39.38 359 VAL A CA 1
ATOM 2826 C C . VAL A 1 359 ? -43.730 -13.845 13.991 1.00 39.38 359 VAL A C 1
ATOM 2828 O O . VAL A 1 359 ? -42.962 -12.949 13.665 1.00 39.38 359 VAL A O 1
ATOM 2831 N N . GLY A 1 360 ? -43.894 -14.205 15.274 1.00 38.19 360 GLY A N 1
ATOM 2832 C CA . GLY A 1 360 ? -42.835 -14.151 16.304 1.00 38.19 360 GLY A CA 1
ATOM 2833 C C . GLY A 1 360 ? -42.416 -12.788 16.888 1.00 38.19 360 GLY A C 1
ATOM 2834 O O . GLY A 1 360 ? -41.765 -11.979 16.237 1.00 38.19 360 GLY A O 1
ATOM 2835 N N . GLN A 1 361 ? -42.656 -12.580 18.190 1.00 29.42 361 GLN A N 1
ATOM 2836 C CA . GLN A 1 361 ? -42.140 -11.415 18.929 1.00 29.42 361 GLN A CA 1
ATOM 2837 C C . GLN A 1 361 ? -40.593 -11.376 18.979 1.00 29.42 361 GLN A C 1
ATOM 2839 O O . GLN A 1 361 ? -39.982 -12.311 19.503 1.00 29.42 361 GLN A O 1
ATOM 2844 N N . PRO A 1 362 ? -39.937 -10.271 18.570 1.00 33.06 362 PRO A N 1
ATOM 2845 C CA . PRO A 1 362 ? -38.529 -10.026 18.878 1.00 33.06 362 PRO A CA 1
ATOM 2846 C C . PRO A 1 362 ? -38.344 -9.569 20.334 1.00 33.06 362 PRO A C 1
ATOM 2848 O O . PRO A 1 362 ? -39.161 -8.833 20.885 1.00 33.06 362 PRO A O 1
ATOM 2851 N N . CYS A 1 363 ? -37.226 -9.948 20.958 1.00 31.39 363 CYS A N 1
ATOM 2852 C CA . CYS A 1 363 ? -36.915 -9.579 22.341 1.00 31.39 363 CYS A CA 1
ATOM 2853 C C . CYS A 1 363 ? -36.304 -8.161 22.434 1.00 31.39 363 CYS A C 1
ATOM 2855 O O . CYS A 1 363 ? -35.092 -7.964 22.300 1.00 31.39 363 CYS A O 1
ATOM 2857 N N . TRP A 1 364 ? -37.147 -7.151 22.668 1.00 26.84 364 TRP A N 1
ATOM 2858 C CA . TRP A 1 364 ? -36.760 -5.733 22.725 1.00 26.84 364 TRP A CA 1
ATOM 2859 C C . TRP A 1 364 ? -36.064 -5.347 24.043 1.00 26.84 364 TRP A C 1
ATOM 2861 O O . TRP A 1 364 ? -36.661 -4.745 24.934 1.00 26.84 364 TRP A O 1
ATOM 2871 N N . ARG A 1 365 ? -34.768 -5.663 24.176 1.00 32.59 365 ARG A N 1
ATOM 2872 C CA . ARG A 1 365 ? -33.943 -5.268 25.344 1.00 32.59 365 ARG A CA 1
ATOM 2873 C C . ARG A 1 365 ? -32.607 -4.604 24.983 1.00 32.59 365 ARG A C 1
ATOM 2875 O O . ARG A 1 365 ? -31.621 -4.712 25.712 1.00 32.59 365 ARG A O 1
ATOM 2882 N N . PHE A 1 366 ? -32.572 -3.884 23.861 1.00 34.97 366 PHE A N 1
ATOM 2883 C CA . PHE A 1 366 ? -31.352 -3.320 23.280 1.00 34.97 366 PHE A CA 1
ATOM 2884 C C . PHE A 1 366 ? -31.464 -1.821 22.967 1.00 34.97 366 PHE A C 1
ATOM 2886 O O . PHE A 1 366 ? -31.647 -1.473 21.812 1.00 34.97 366 PHE A O 1
ATOM 2893 N N . LEU A 1 367 ? -31.302 -0.960 23.986 1.00 33.78 367 LEU A N 1
ATOM 2894 C CA . LEU A 1 367 ? -30.769 0.424 23.922 1.00 33.78 367 LEU A CA 1
ATOM 2895 C C . LEU A 1 367 ? -30.866 1.081 25.325 1.00 33.78 367 LEU A C 1
ATOM 2897 O O . LEU A 1 367 ? -31.822 1.786 25.626 1.00 33.78 367 LEU A O 1
ATOM 2901 N N . ARG A 1 368 ? -29.883 0.845 26.213 1.00 42.69 368 ARG A N 1
ATOM 2902 C CA . ARG A 1 368 ? -29.722 1.652 27.447 1.00 42.69 368 ARG A CA 1
ATOM 2903 C C . ARG A 1 368 ? -28.840 2.885 27.171 1.00 42.69 368 ARG A C 1
ATOM 2905 O O . ARG A 1 368 ? -27.911 2.766 26.364 1.00 42.69 368 ARG A O 1
ATOM 2912 N N . PRO A 1 369 ? -29.057 4.021 27.864 1.00 41.34 369 PRO A N 1
ATOM 2913 C CA . PRO A 1 369 ? -28.113 5.139 27.900 1.00 41.34 369 PRO A CA 1
ATOM 2914 C C . PRO A 1 369 ? -26.705 4.714 28.356 1.00 41.34 369 PRO A C 1
ATOM 2916 O O . PRO A 1 369 ? -26.541 3.745 29.093 1.00 41.34 369 PRO A O 1
ATOM 2919 N N . TRP A 1 370 ? -25.681 5.455 27.922 1.00 39.94 370 TRP A N 1
ATOM 2920 C CA . TRP A 1 370 ? -24.263 5.121 28.148 1.00 39.94 370 TRP A CA 1
ATOM 2921 C C . TRP A 1 370 ? -23.820 5.211 29.622 1.00 39.94 370 TRP A C 1
ATOM 2923 O O . TRP A 1 370 ? -22.846 4.547 29.993 1.00 39.94 370 TRP A O 1
ATOM 2933 N N . ASP A 1 371 ? -24.546 6.002 30.421 1.00 35.97 371 ASP A N 1
ATOM 2934 C CA . ASP A 1 371 ? -24.127 6.544 31.722 1.00 35.97 371 ASP A CA 1
ATOM 2935 C C . ASP A 1 371 ? -24.898 5.981 32.939 1.00 35.97 371 ASP A C 1
ATOM 2937 O O . ASP A 1 371 ? -24.701 6.457 34.053 1.00 35.97 371 ASP A O 1
ATOM 2941 N N . GLN A 1 372 ? -25.776 4.982 32.766 1.00 41.03 372 GLN A N 1
ATOM 2942 C CA . GLN A 1 372 ? -26.462 4.335 33.898 1.00 41.03 372 GLN A CA 1
ATOM 2943 C C . GLN A 1 372 ? -25.676 3.118 34.426 1.00 41.03 372 GLN A C 1
ATOM 2945 O O . GLN A 1 372 ? -25.354 2.225 33.631 1.00 41.03 372 GLN A O 1
ATOM 2950 N N . PRO A 1 373 ? -25.412 3.033 35.748 1.00 36.69 373 PRO A N 1
ATOM 2951 C CA . PRO A 1 373 ? -24.937 1.811 36.392 1.00 36.69 373 PRO A CA 1
ATOM 2952 C C . PRO A 1 373 ? -25.903 0.633 36.193 1.00 36.69 373 PRO A C 1
ATOM 2954 O O . PRO A 1 373 ? -27.065 0.801 35.805 1.00 36.69 373 PRO A O 1
ATOM 2957 N N . ARG A 1 374 ? -25.432 -0.582 36.487 1.00 43.25 374 ARG A N 1
ATOM 2958 C CA . ARG A 1 374 ? -26.353 -1.668 36.832 1.00 43.25 374 ARG A CA 1
ATOM 2959 C C . ARG A 1 374 ? -26.780 -1.453 38.278 1.00 43.25 374 ARG A C 1
ATOM 2961 O O . ARG A 1 374 ? -25.930 -1.440 39.158 1.00 43.25 374 ARG A O 1
ATOM 2968 N N . GLU A 1 375 ? -28.074 -1.266 38.481 1.00 38.78 375 GLU A N 1
ATOM 2969 C CA . GLU A 1 375 ? -28.728 -1.788 39.677 1.00 38.78 375 GLU A CA 1
ATOM 2970 C C . GLU A 1 375 ? -28.868 -3.301 39.447 1.00 38.78 375 GLU A C 1
ATOM 2972 O O . GLU A 1 375 ? -29.219 -3.713 38.329 1.00 38.78 375 GLU A O 1
ATOM 2977 N N . ASP A 1 376 ? -28.475 -4.085 40.452 1.00 48.31 376 ASP A N 1
ATOM 2978 C CA . ASP A 1 376 ? -28.515 -5.554 40.456 1.00 48.31 376 ASP A CA 1
ATOM 2979 C C . ASP A 1 376 ? -29.907 -6.077 40.859 1.00 48.31 376 ASP A C 1
ATOM 2981 O O . ASP A 1 376 ? -30.530 -5.464 41.757 1.00 48.31 376 ASP A O 1
#

Secondary structure (DSSP, 8-state):
--------------------------------PPPP----SHHHHHHHHHHHHTTT--HHHHHHHHS-S-GGGG-HHHHHHHHHHHSHHHHTT-----B--S--SS-EEEEEE-GGGB--STTTTTGGGPPPPPHHHHHHHHHHHHHH---TTT--EEEE---GGGSPPPSS---TT-BEESS-HHHHHHHHHHHHHHHHTT--HHHHHS-HHHHHHHHHTT-EEEEE---SSHHHHHHHHHHHHHHHSTTPPPPHHHHHHHHHHHHHHHHHHH-S--HHHHHHHHHHHHTTTSPPPHHHHHHHHHHHHS-HHHHHHHHHHHHHHHHHHTSS-HHHHHHHHHHHHHS-TTTTS---S-S----------TTPPPP-

Foldseek 3Di:
DDDDDDDDDDDDDDDDDDDDDDDDDDDDDDDPPPDPPPPPDPVSVVVVVVVVLVPPDDVVVVLCVVPPPPPQCDDVLNVLLVNLCSQPLLVVLADDFDADWFDDPAWDFFHKHFLQLAALDQQQAQHPLHDDDDPVLLVVLLVVCLVPAPPQVPDAFEKEADADPLHRPDRRGRGGNRIGGLDPSSVSNSLSVVSVVCVVVVPDSVNSVVPSSVSNNSSSSRIGGHTYHDDSAPLVSLLSSQVVVCVVPPVDRDDLVSVLSSLLRQLVRCCVVVPDDDSLVSSVVSQVVSVVPPHDDVVSSVLSSCLSPDDPVCNVVSVVLSVVVVVPVVPPDPPPVVVVVVVPLVDPPVVPDPDPPDDDDDDPPDDDDPPDDDDD